Protein AF-0000000069097894 (afdb_homodimer)

Structure (mmCIF, N/CA/C/O backbone):
data_AF-0000000069097894-model_v1
#
loop_
_entity.id
_entity.type
_entity.pdbx_description
1 polymer 'NmrA-like family domain-containing protein 1'
#
loop_
_atom_site.group_PDB
_atom_site.id
_atom_site.type_symbol
_atom_site.label_atom_id
_atom_site.label_alt_id
_atom_site.label_comp_id
_atom_site.label_asym_id
_atom_site.label_entity_id
_atom_site.label_seq_id
_atom_site.pdbx_PDB_ins_code
_atom_site.Cartn_x
_atom_site.Cartn_y
_atom_site.Cartn_z
_atom_site.occupancy
_atom_site.B_iso_or_equiv
_atom_site.auth_seq_id
_atom_site.auth_comp_id
_atom_site.auth_asym_id
_atom_site.auth_atom_id
_atom_site.pdbx_PDB_model_num
ATOM 1 N N . VAL A 1 1 ? -11.422 11.133 0.169 1 89.25 1 VAL A N 1
ATOM 2 C CA . VAL A 1 1 ? -10.352 10.156 0.308 1 89.25 1 VAL A CA 1
ATOM 3 C C . VAL A 1 1 ? -10.875 8.766 -0.014 1 89.25 1 VAL A C 1
ATOM 5 O O . VAL A 1 1 ? -11.969 8.391 0.415 1 89.25 1 VAL A O 1
ATOM 8 N N . VAL A 1 2 ? -10.234 8.133 -0.933 1 93.69 2 VAL A N 1
ATOM 9 C CA . VAL A 1 2 ? -10.453 6.707 -1.137 1 93.69 2 VAL A CA 1
ATOM 10 C C . VAL A 1 2 ? -9.359 5.906 -0.437 1 93.69 2 VAL A C 1
ATOM 12 O O . VAL A 1 2 ? -8.172 6.117 -0.692 1 93.69 2 VAL A O 1
ATOM 15 N N . PHE A 1 3 ? -9.82 5.07 0.494 1 96.19 3 PHE A N 1
ATOM 16 C CA . PHE A 1 3 ? -8.867 4.383 1.354 1 96.19 3 PHE A CA 1
ATOM 17 C C . PHE A 1 3 ? -8.938 2.875 1.148 1 96.19 3 PHE A C 1
ATOM 19 O O . PHE A 1 3 ? -10.023 2.287 1.214 1 96.19 3 PHE A O 1
ATOM 26 N N . ASN A 1 4 ? -7.738 2.299 0.804 1 96 4 ASN A N 1
ATOM 27 C CA . ASN A 1 4 ? -7.633 0.844 0.741 1 96 4 ASN A CA 1
ATOM 28 C C . ASN A 1 4 ? -7.59 0.224 2.135 1 96 4 ASN A C 1
ATOM 30 O O . ASN A 1 4 ? -6.547 0.231 2.789 1 96 4 ASN A O 1
ATOM 34 N N . THR A 1 5 ? -8.68 -0.281 2.6 1 96.38 5 THR A N 1
ATOM 35 C CA . THR A 1 5 ? -8.789 -0.854 3.936 1 96.38 5 THR A CA 1
ATOM 36 C C . THR A 1 5 ? -8.711 -2.377 3.881 1 96.38 5 THR A C 1
ATOM 38 O O . THR A 1 5 ? -8.266 -2.943 2.879 1 96.38 5 THR A O 1
ATOM 41 N N . GLY A 1 6 ? -8.883 -3.012 4.965 1 93.94 6 GLY A N 1
ATOM 42 C CA . GLY A 1 6 ? -8.93 -4.457 5.117 1 93.94 6 GLY A CA 1
ATOM 43 C C . GLY A 1 6 ? -9.898 -4.914 6.191 1 93.94 6 GLY A C 1
ATOM 44 O O . GLY A 1 6 ? -10.469 -4.094 6.91 1 93.94 6 GLY A O 1
ATOM 45 N N . LEU A 1 7 ? -10.102 -6.219 6.246 1 94.56 7 LEU A N 1
ATOM 46 C CA . LEU A 1 7 ? -10.914 -6.789 7.316 1 94.56 7 LEU A CA 1
ATOM 47 C C . LEU A 1 7 ? -10.086 -6.98 8.586 1 94.56 7 LEU A C 1
ATOM 49 O O . LEU A 1 7 ? -8.922 -7.371 8.516 1 94.56 7 LEU A O 1
ATOM 53 N N . HIS A 1 8 ? -10.695 -6.688 9.703 1 95.38 8 HIS A N 1
ATOM 54 C CA . HIS A 1 8 ? -10.023 -6.863 10.984 1 95.38 8 HIS A CA 1
ATOM 55 C C . HIS A 1 8 ? -10.008 -8.328 11.406 1 95.38 8 HIS A C 1
ATOM 57 O O . HIS A 1 8 ? -10.875 -8.773 12.164 1 95.38 8 HIS A O 1
ATOM 63 N N . THR A 1 9 ? -9.008 -9.062 11.055 1 96.69 9 THR A N 1
ATOM 64 C CA . THR A 1 9 ? -8.969 -10.516 11.156 1 96.69 9 THR A CA 1
ATOM 65 C C . THR A 1 9 ? -8.938 -10.953 12.617 1 96.69 9 THR A C 1
ATOM 67 O O . THR A 1 9 ? -9.484 -12 12.969 1 96.69 9 THR A O 1
ATOM 70 N N . ILE A 1 10 ? -8.328 -10.172 13.508 1 95.44 10 ILE A N 1
ATOM 71 C CA . ILE A 1 10 ? -8.281 -10.5 14.93 1 95.44 10 ILE A CA 1
ATOM 72 C C . ILE A 1 10 ? -9.688 -10.422 15.523 1 95.44 10 ILE A C 1
ATOM 74 O O . ILE A 1 10 ? -10.117 -11.328 16.234 1 95.44 10 ILE A O 1
ATOM 78 N N . LYS A 1 11 ? -10.398 -9.328 15.227 1 95.69 11 LYS A N 1
ATOM 79 C CA . LYS A 1 11 ? -11.734 -9.148 15.781 1 95.69 11 LYS A CA 1
ATOM 80 C C . LYS A 1 11 ? -12.703 -10.188 15.211 1 95.69 11 LYS A C 1
ATOM 82 O O . LYS A 1 11 ? -13.625 -10.625 15.906 1 95.69 11 LYS A O 1
ATOM 87 N N . ILE A 1 12 ? -12.484 -10.609 13.961 1 96.31 12 ILE A N 1
ATOM 88 C CA . ILE A 1 12 ? -13.438 -11.477 13.281 1 96.31 12 ILE A CA 1
ATOM 89 C C . ILE A 1 12 ? -13.25 -12.922 13.742 1 96.31 12 ILE A C 1
ATOM 91 O O . ILE A 1 12 ? -14.211 -13.586 14.141 1 96.31 12 ILE A O 1
ATOM 95 N N . ILE A 1 13 ? -11.93 -13.414 13.75 1 97.12 13 ILE A N 1
ATOM 96 C CA . ILE A 1 13 ? -11.797 -14.82 14.102 1 97.12 13 ILE A CA 1
ATOM 97 C C . ILE A 1 13 ? -10.539 -15.031 14.938 1 97.12 13 ILE A C 1
ATOM 99 O O . ILE A 1 13 ? -10.094 -16.172 15.125 1 97.12 13 ILE A O 1
ATOM 103 N N . GLY A 1 14 ? -9.766 -14.016 15.32 1 96.38 14 GLY A N 1
ATOM 104 C CA . GLY A 1 14 ? -8.656 -14.141 16.25 1 96.38 14 GLY A CA 1
ATOM 105 C C . GLY A 1 14 ? -7.332 -14.406 15.555 1 96.38 14 GLY A C 1
ATOM 106 O O . GLY A 1 14 ? -6.34 -14.75 16.203 1 96.38 14 GLY A O 1
ATOM 107 N N . ILE A 1 15 ? -7.277 -14.289 14.234 1 95.75 15 ILE A N 1
ATOM 108 C CA . ILE A 1 15 ? -6.055 -14.539 13.484 1 95.75 15 ILE A CA 1
ATOM 109 C C . ILE A 1 15 ? -5.344 -13.211 13.203 1 95.75 15 ILE A C 1
ATOM 111 O O . ILE A 1 15 ? -5.973 -12.234 12.789 1 95.75 15 ILE A O 1
ATOM 115 N N . ALA A 1 16 ? -4.02 -13.258 13.383 1 92.75 16 ALA A N 1
ATOM 116 C CA . ALA A 1 16 ? -3.258 -12.008 13.312 1 92.75 16 ALA A CA 1
ATOM 117 C C . ALA A 1 16 ? -2.607 -11.844 11.945 1 92.75 16 ALA A C 1
ATOM 119 O O . ALA A 1 16 ? -1.388 -11.961 11.812 1 92.75 16 ALA A O 1
ATOM 120 N N . ALA A 1 17 ? -3.414 -11.562 10.938 1 93.69 17 ALA A N 1
ATOM 121 C CA . ALA A 1 17 ? -2.875 -11 9.703 1 93.69 17 ALA A CA 1
ATOM 122 C C . ALA A 1 17 ? -2.652 -9.5 9.844 1 93.69 17 ALA A C 1
ATOM 124 O O . ALA A 1 17 ? -3.521 -8.703 9.477 1 93.69 17 ALA A O 1
ATOM 125 N N . ARG A 1 18 ? -1.517 -9.078 10.25 1 89.38 18 ARG A N 1
ATOM 126 C CA . ARG A 1 18 ? -1.263 -7.758 10.82 1 89.38 18 ARG A CA 1
ATOM 127 C C . ARG A 1 18 ? -1.405 -6.672 9.758 1 89.38 18 ARG A C 1
ATOM 129 O O . ARG A 1 18 ? -1.841 -5.559 10.062 1 89.38 18 ARG A O 1
ATOM 136 N N . HIS A 1 19 ? -0.986 -6.996 8.516 1 90.88 19 HIS A N 1
ATOM 137 C CA . HIS A 1 19 ? -1.098 -5.977 7.48 1 90.88 19 HIS A CA 1
ATOM 138 C C . HIS A 1 19 ? -2.559 -5.668 7.164 1 90.88 19 HIS A C 1
ATOM 140 O O . HIS A 1 19 ? -2.898 -4.535 6.82 1 90.88 19 HIS A O 1
ATOM 146 N N . LEU A 1 20 ? -3.449 -6.602 7.258 1 93.69 20 LEU A N 1
ATOM 147 C CA . LEU A 1 20 ? -4.879 -6.359 7.082 1 93.69 20 LEU A CA 1
ATOM 148 C C . LEU A 1 20 ? -5.453 -5.613 8.281 1 93.69 20 LEU A C 1
ATOM 150 O O . LEU A 1 20 ? -6.23 -4.668 8.109 1 93.69 20 LEU A O 1
ATOM 154 N N . VAL A 1 21 ? -5.035 -6.008 9.477 1 92.75 21 VAL A N 1
ATOM 155 C CA . VAL A 1 21 ? -5.516 -5.395 10.711 1 92.75 21 VAL A CA 1
ATOM 156 C C . VAL A 1 21 ? -5.117 -3.92 10.742 1 92.75 21 VAL A C 1
ATOM 158 O O . VAL A 1 21 ? -5.918 -3.062 11.125 1 92.75 21 VAL A O 1
ATOM 161 N N . ALA A 1 22 ? -3.859 -3.693 10.344 1 90.88 22 ALA A N 1
ATOM 162 C CA . ALA A 1 22 ? -3.371 -2.316 10.336 1 90.88 22 ALA A CA 1
ATOM 163 C C . ALA A 1 22 ? -4.246 -1.429 9.453 1 90.88 22 ALA A C 1
ATOM 165 O O . ALA A 1 22 ? -4.613 -0.321 9.852 1 90.88 22 ALA A O 1
ATOM 166 N N . LYS A 1 23 ? -4.605 -1.886 8.273 1 93.81 23 LYS A N 1
ATOM 167 C CA . LYS A 1 23 ? -5.469 -1.125 7.379 1 93.81 23 LYS A CA 1
ATOM 168 C C . LYS A 1 23 ? -6.832 -0.871 8.016 1 93.81 23 LYS A C 1
ATOM 170 O O . LYS A 1 23 ? -7.363 0.24 7.941 1 93.81 23 LYS A O 1
ATOM 175 N N . ALA A 1 24 ? -7.355 -1.874 8.617 1 95.38 24 ALA A N 1
ATOM 176 C CA . ALA A 1 24 ? -8.656 -1.757 9.266 1 95.38 24 ALA A CA 1
ATOM 177 C C . ALA A 1 24 ? -8.617 -0.748 10.406 1 95.38 24 ALA A C 1
ATOM 179 O O . ALA A 1 24 ? -9.547 0.04 10.586 1 95.38 24 ALA A O 1
ATOM 180 N N . GLU A 1 25 ? -7.57 -0.766 11.117 1 93.62 25 GLU A N 1
ATOM 181 C CA . GLU A 1 25 ? -7.445 0.125 12.266 1 93.62 25 GLU A CA 1
ATOM 182 C C . GLU A 1 25 ? -7.25 1.573 11.828 1 93.62 25 GLU A C 1
ATOM 184 O O . GLU A 1 25 ? -7.746 2.496 12.469 1 93.62 25 GLU A O 1
ATOM 189 N N . VAL A 1 26 ? -6.449 1.746 10.82 1 93.06 26 VAL A N 1
ATOM 190 C CA . VAL A 1 26 ? -6.277 3.094 10.289 1 93.06 26 VAL A CA 1
ATOM 191 C C . VAL A 1 26 ? -7.617 3.629 9.789 1 93.06 26 VAL A C 1
ATOM 193 O O . VAL A 1 26 ? -7.953 4.793 10.023 1 93.06 26 VAL A O 1
ATOM 196 N N . GLU A 1 27 ? -8.398 2.781 9.117 1 95.25 27 GLU A N 1
ATOM 197 C CA . GLU A 1 27 ? -9.734 3.186 8.703 1 95.25 27 GLU A CA 1
ATOM 198 C C . GLU A 1 27 ? -10.57 3.637 9.898 1 95.25 27 GLU A C 1
ATOM 200 O O . GLU A 1 27 ? -11.234 4.676 9.836 1 95.25 27 GLU A O 1
ATOM 205 N N . ALA A 1 28 ? -10.555 2.842 10.938 1 93.69 28 ALA A N 1
ATOM 206 C CA . ALA A 1 28 ? -11.32 3.17 12.133 1 93.69 28 ALA A CA 1
ATOM 207 C C . ALA A 1 28 ? -10.891 4.512 12.719 1 93.69 28 ALA A C 1
ATOM 209 O O . ALA A 1 28 ? -11.727 5.312 13.141 1 93.69 28 ALA A O 1
ATOM 210 N N . TYR A 1 29 ? -9.641 4.703 12.719 1 92.19 29 TYR A N 1
ATOM 211 C CA . TYR A 1 29 ? -9.086 5.969 13.188 1 92.19 29 TYR A CA 1
ATOM 212 C C . TYR A 1 29 ? -9.617 7.133 12.367 1 92.19 29 TYR A C 1
ATOM 214 O O . TYR A 1 29 ? -10.086 8.133 12.922 1 92.19 29 TYR A O 1
ATOM 222 N N . MET A 1 30 ? -9.539 6.98 11.062 1 93.06 30 MET A N 1
ATOM 223 C CA . MET A 1 30 ? -9.969 8.047 10.164 1 93.06 30 MET A CA 1
ATOM 224 C C . MET A 1 30 ? -11.461 8.312 10.328 1 93.06 30 MET A C 1
ATOM 226 O O . MET A 1 30 ? -11.883 9.477 10.383 1 93.06 30 MET A O 1
ATOM 230 N N . LYS A 1 31 ? -12.234 7.273 10.438 1 92.94 31 LYS A N 1
ATOM 231 C CA . LYS A 1 31 ? -13.664 7.426 10.664 1 92.94 31 LYS A CA 1
ATOM 232 C C . LYS A 1 31 ? -13.945 8.133 11.984 1 92.94 31 LYS A C 1
ATOM 234 O O . LYS A 1 31 ? -14.797 9.016 12.055 1 92.94 31 LYS A O 1
ATOM 239 N N . GLY A 1 32 ? -13.234 7.746 12.992 1 90.62 32 GLY A N 1
ATOM 240 C CA . GLY A 1 32 ? -13.398 8.359 14.305 1 90.62 32 GLY A CA 1
ATOM 241 C C . GLY A 1 32 ? -13.086 9.844 14.312 1 90.62 32 GLY A C 1
ATOM 242 O O . GLY A 1 32 ? -13.664 10.602 15.094 1 90.62 32 GLY A O 1
ATOM 243 N N . LYS A 1 33 ? -12.242 10.227 13.422 1 87.88 33 LYS A N 1
ATOM 244 C CA . LYS A 1 33 ? -11.852 11.633 13.336 1 87.88 33 LYS A CA 1
ATOM 245 C C . LYS A 1 33 ? -12.758 12.391 12.367 1 87.88 33 LYS A C 1
ATOM 247 O O . LYS A 1 33 ? -12.508 13.562 12.078 1 87.88 33 LYS A O 1
ATOM 252 N N . GLY A 1 34 ? -13.688 11.695 11.766 1 88.88 34 GLY A N 1
ATOM 253 C CA . GLY A 1 34 ? -14.656 12.328 10.891 1 88.88 34 GLY A CA 1
ATOM 254 C C . GLY A 1 34 ? -14.125 12.578 9.492 1 88.88 34 GLY A C 1
ATOM 255 O O . GLY A 1 34 ? -14.648 13.422 8.758 1 88.88 34 GLY A O 1
ATOM 256 N N . VAL A 1 35 ? -13.133 11.906 9.109 1 90.19 35 VAL A N 1
ATOM 257 C CA . VAL A 1 35 ? -12.609 12.023 7.754 1 90.19 35 VAL A CA 1
ATOM 258 C C . VAL A 1 35 ? -13.648 11.516 6.754 1 90.19 35 VAL A C 1
ATOM 260 O O . VAL A 1 35 ? -14.148 10.398 6.887 1 90.19 35 VAL A O 1
ATOM 263 N N . PRO A 1 36 ? -14.016 12.383 5.855 1 90.62 36 PRO A N 1
ATOM 264 C CA . PRO A 1 36 ? -14.883 11.859 4.793 1 90.62 36 PRO A CA 1
ATOM 265 C C . PRO A 1 36 ? -14.172 10.836 3.906 1 90.62 36 PRO A C 1
ATOM 267 O O . PRO A 1 36 ? -13.242 11.188 3.172 1 90.62 36 PRO A O 1
ATOM 270 N N . LEU A 1 37 ? -14.633 9.633 4.031 1 93.62 37 LEU A N 1
ATOM 271 C CA . LEU A 1 37 ? -13.859 8.656 3.279 1 93.62 37 LEU A CA 1
ATOM 272 C C . LEU A 1 37 ? -14.773 7.621 2.625 1 93.62 37 LEU A C 1
ATOM 274 O O . LEU A 1 37 ? -15.867 7.359 3.121 1 93.62 37 LEU A O 1
ATOM 278 N N . THR A 1 38 ? -14.344 7.211 1.471 1 96.5 38 THR A N 1
ATOM 279 C CA . THR A 1 38 ? -14.797 5.977 0.836 1 96.5 38 THR A CA 1
ATOM 280 C C . THR A 1 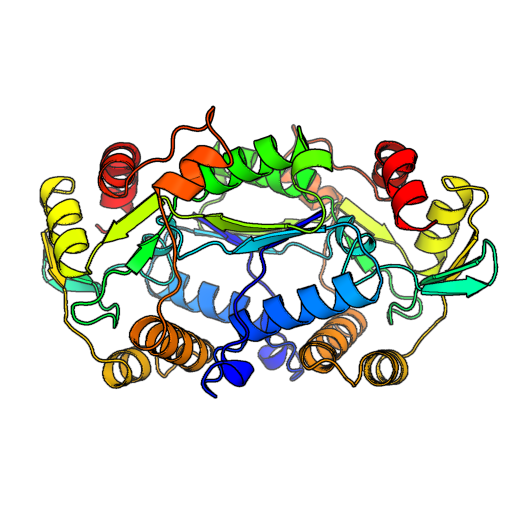38 ? -13.766 4.863 1.02 1 96.5 38 THR A C 1
ATOM 282 O O . THR A 1 38 ? -12.578 5.055 0.729 1 96.5 38 THR A O 1
ATOM 285 N N . SER A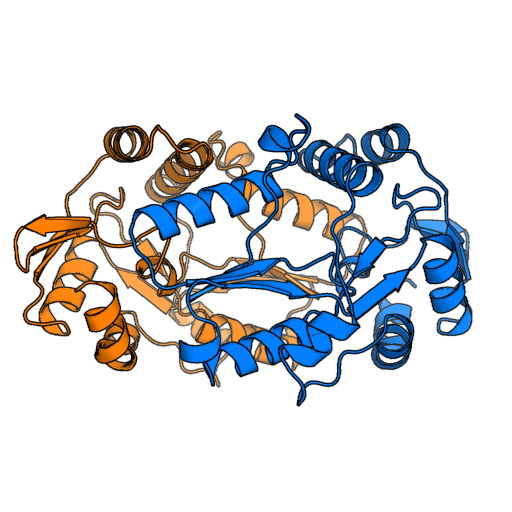 1 39 ? -14.195 3.723 1.577 1 97.06 39 SER A N 1
ATOM 286 C CA . SER A 1 39 ? -13.289 2.607 1.83 1 97.06 39 SER A CA 1
ATOM 287 C C . SER A 1 39 ? -13.391 1.552 0.734 1 97.06 39 SER A C 1
ATOM 289 O O . SER A 1 39 ? -14.492 1.254 0.253 1 97.06 39 SER A O 1
ATOM 291 N N . LEU A 1 40 ? -12.281 1.065 0.334 1 96.75 40 LEU A N 1
ATOM 292 C CA . LEU A 1 40 ? -12.203 0.009 -0.669 1 96.75 40 LEU A CA 1
ATOM 293 C C . LEU A 1 40 ? -11.484 -1.217 -0.115 1 96.75 40 LEU A C 1
ATOM 295 O O . LEU A 1 40 ? -10.391 -1.102 0.44 1 96.75 40 LEU A O 1
ATOM 299 N N . ILE A 1 41 ? -12.07 -2.357 -0.144 1 96.56 41 ILE A N 1
ATOM 300 C CA . ILE A 1 41 ? -11.406 -3.627 0.14 1 96.56 41 ILE A CA 1
ATOM 301 C C . ILE A 1 41 ? -10.945 -4.273 -1.165 1 96.56 41 ILE A C 1
ATOM 303 O O . ILE A 1 41 ? -11.773 -4.648 -2.002 1 96.56 41 ILE A O 1
ATOM 307 N N . VAL A 1 42 ? -9.688 -4.332 -1.359 1 97.12 42 VAL A N 1
ATOM 308 C CA . VAL A 1 42 ? -9.062 -4.82 -2.586 1 97.12 42 VAL A CA 1
ATOM 309 C C . VAL A 1 42 ? -8.5 -6.219 -2.359 1 97.12 42 VAL A C 1
ATOM 311 O O . VAL A 1 42 ? -7.738 -6.441 -1.412 1 97.12 42 VAL A O 1
ATOM 314 N N . PRO A 1 43 ? -8.914 -7.215 -3.148 1 97.25 43 PRO A N 1
ATOM 315 C CA . PRO A 1 43 ? -8.344 -8.555 -3 1 97.25 43 PRO A CA 1
ATOM 316 C C . PRO A 1 43 ? -6.941 -8.672 -3.582 1 97.25 43 PRO A C 1
ATOM 318 O O . PRO A 1 43 ? -6.297 -7.656 -3.854 1 97.25 43 PRO A O 1
ATOM 321 N N . THR A 1 44 ? -6.449 -9.883 -3.689 1 97.25 44 THR A N 1
ATOM 322 C CA . THR A 1 44 ? -5.102 -10.133 -4.191 1 97.25 44 THR A CA 1
ATOM 323 C C . THR A 1 44 ? -4.957 -9.633 -5.625 1 97.25 44 THR A C 1
ATOM 325 O O . THR A 1 44 ? -5.715 -10.039 -6.508 1 97.25 44 THR A O 1
ATOM 328 N N . PRO A 1 45 ? -4.047 -8.75 -5.906 1 97.75 45 PRO A N 1
ATOM 329 C CA . PRO A 1 45 ? -3.818 -8.32 -7.285 1 97.75 45 PRO A CA 1
ATOM 330 C C . PRO A 1 45 ? -3.273 -9.438 -8.172 1 97.75 45 PRO A C 1
ATOM 332 O O . PRO A 1 45 ? -2.451 -10.242 -7.719 1 97.75 45 PRO A O 1
ATOM 335 N N . TYR A 1 46 ? -3.658 -9.43 -9.461 1 98.38 46 TYR A N 1
ATOM 336 C CA . TYR A 1 46 ? -3.064 -10.367 -10.406 1 98.38 46 TYR A CA 1
ATOM 337 C C . TYR A 1 46 ? -1.549 -10.211 -10.453 1 98.38 46 TYR A C 1
ATOM 339 O O . TYR A 1 46 ? -0.819 -11.203 -10.531 1 98.38 46 TYR A O 1
ATOM 347 N N . GLU A 1 47 ? -1.107 -9.031 -10.344 1 95.88 47 GLU A N 1
ATOM 348 C CA . GLU A 1 47 ? 0.287 -8.625 -10.5 1 95.88 47 GLU A CA 1
ATOM 349 C C . GLU A 1 47 ? 1.16 -9.219 -9.398 1 95.88 47 GLU A C 1
ATOM 351 O O . GLU A 1 47 ? 2.387 -9.25 -9.523 1 95.88 47 GLU A O 1
ATOM 356 N N . ASP A 1 48 ? 0.48 -9.719 -8.305 1 96.12 48 ASP A N 1
ATOM 357 C CA . ASP A 1 48 ? 1.261 -10.352 -7.242 1 96.12 48 ASP A CA 1
ATOM 358 C C . ASP A 1 48 ? 1.981 -11.594 -7.766 1 96.12 48 ASP A C 1
ATOM 360 O O . ASP A 1 48 ? 2.984 -12.023 -7.191 1 96.12 48 ASP A O 1
ATOM 364 N N . LEU A 1 49 ? 1.548 -12.172 -8.891 1 97.06 49 LEU A N 1
ATOM 365 C CA . LEU A 1 49 ? 2.207 -13.312 -9.523 1 97.06 49 LEU A CA 1
ATOM 366 C C . LEU A 1 49 ? 3.604 -12.938 -10 1 97.06 49 LEU A C 1
ATOM 368 O O . LEU A 1 49 ? 4.469 -13.805 -10.148 1 97.06 49 LEU A O 1
ATOM 372 N N . LEU A 1 50 ? 3.812 -11.68 -10.242 1 94.69 50 LEU A N 1
ATOM 373 C CA . LEU A 1 50 ? 5.113 -11.203 -10.703 1 94.69 50 LEU A CA 1
ATOM 374 C C . LEU A 1 50 ? 6.027 -10.883 -9.523 1 94.69 50 LEU A C 1
ATOM 376 O O . LEU A 1 50 ? 7.176 -10.484 -9.719 1 94.69 50 LEU A O 1
ATOM 380 N N . GLY A 1 51 ? 5.578 -11.078 -8.305 1 92.06 51 GLY A N 1
ATOM 381 C CA . GLY A 1 51 ? 6.312 -10.742 -7.098 1 92.06 51 GLY A CA 1
ATOM 382 C C . GLY A 1 51 ? 6.156 -11.781 -6 1 92.06 51 GLY A C 1
ATOM 383 O O . GLY A 1 51 ? 6.664 -12.898 -6.113 1 92.06 51 GLY A O 1
ATOM 384 N N . ILE A 1 52 ? 5.371 -11.438 -4.984 1 90.56 52 ILE A N 1
ATOM 385 C CA . ILE A 1 52 ? 5.332 -12.195 -3.738 1 90.56 52 ILE A CA 1
ATOM 386 C C . ILE A 1 52 ? 4.699 -13.562 -3.982 1 90.56 52 ILE A C 1
ATOM 388 O O . ILE A 1 52 ? 4.965 -14.516 -3.25 1 90.56 52 ILE A O 1
ATOM 392 N N . LEU A 1 53 ? 3.908 -13.719 -5.051 1 95 53 LEU A N 1
ATOM 393 C CA . LEU A 1 53 ? 3.262 -14.984 -5.375 1 95 53 LEU A CA 1
ATOM 394 C C . LEU A 1 53 ? 3.889 -15.609 -6.613 1 95 53 LEU A C 1
ATOM 396 O O . LEU A 1 53 ? 3.26 -16.438 -7.281 1 95 53 LEU A O 1
ATOM 400 N N . ARG A 1 54 ? 5.055 -15.266 -6.938 1 95.06 54 ARG A N 1
ATOM 401 C CA . ARG A 1 54 ? 5.746 -15.758 -8.125 1 95.06 54 ARG A CA 1
ATOM 402 C C . ARG A 1 54 ? 5.832 -17.281 -8.109 1 95.06 54 ARG A C 1
ATOM 404 O O . ARG A 1 54 ? 6.199 -17.891 -7.102 1 95.06 54 ARG A O 1
ATOM 411 N N . PRO A 1 55 ? 5.473 -17.922 -9.273 1 96.69 55 PRO A N 1
ATOM 412 C CA . PRO A 1 55 ? 5.629 -19.375 -9.359 1 96.69 55 PRO A CA 1
ATOM 413 C C . PRO A 1 55 ? 7.07 -19.828 -9.141 1 96.69 55 PRO A C 1
ATOM 415 O O . PRO A 1 55 ? 8.008 -19.125 -9.523 1 96.69 55 PRO A O 1
ATOM 418 N N . LEU A 1 56 ? 7.207 -21.016 -8.562 1 94.31 56 LEU A N 1
ATOM 419 C CA . LEU A 1 56 ? 8.516 -21.594 -8.25 1 94.31 56 LEU A CA 1
ATOM 420 C C . LEU A 1 56 ? 8.984 -22.516 -9.367 1 94.31 56 LEU A C 1
ATOM 422 O O . LEU A 1 56 ? 8.18 -23.266 -9.945 1 94.31 56 LEU A O 1
ATOM 426 N N . PRO A 1 57 ? 10.258 -22.516 -9.641 1 94.19 57 PRO A N 1
ATOM 427 C CA . PRO A 1 57 ? 10.766 -23.469 -10.625 1 94.19 57 PRO A CA 1
ATOM 428 C C . PRO A 1 57 ? 10.602 -24.922 -10.172 1 94.19 57 PRO A C 1
ATOM 430 O O . PRO A 1 57 ? 10.773 -25.219 -8.984 1 94.19 57 PRO A O 1
ATOM 433 N N . ALA A 1 58 ? 10.133 -25.734 -11.055 1 94.88 58 ALA A N 1
ATOM 434 C CA . ALA A 1 58 ? 9.938 -27.156 -10.805 1 94.88 58 ALA A CA 1
ATOM 435 C C . ALA A 1 58 ? 10.508 -28 -11.945 1 94.88 58 ALA A C 1
ATOM 437 O O . ALA A 1 58 ? 9.844 -28.906 -12.445 1 94.88 58 ALA A O 1
ATOM 438 N N . GLY A 1 59 ? 11.727 -27.719 -12.344 1 90.62 59 GLY A N 1
ATOM 439 C CA . GLY A 1 59 ? 12.32 -28.375 -13.5 1 90.62 59 GLY A CA 1
ATOM 440 C C . GLY A 1 59 ? 12.172 -27.578 -14.781 1 90.62 59 GLY A C 1
ATOM 441 O O . GLY A 1 59 ? 11.57 -26.5 -14.789 1 90.62 59 GLY A O 1
ATOM 442 N N . GLN A 1 60 ? 12.664 -27.938 -15.875 1 88.38 60 GLN A N 1
ATOM 443 C CA . GLN A 1 60 ? 12.789 -27.219 -17.141 1 88.38 60 GLN A CA 1
ATOM 444 C C . GLN A 1 60 ? 11.609 -26.281 -17.359 1 88.38 60 GLN A C 1
ATOM 446 O O . GLN A 1 60 ? 11.562 -25.188 -16.781 1 88.38 60 GLN A O 1
ATOM 451 N N . ASN A 1 61 ? 10.453 -26.672 -17.891 1 95.75 61 ASN A N 1
ATOM 452 C CA . ASN A 1 61 ? 9.328 -25.812 -18.25 1 95.75 61 ASN A CA 1
ATOM 453 C C . ASN A 1 61 ? 8.195 -25.922 -17.234 1 95.75 61 ASN A C 1
ATOM 455 O O . ASN A 1 61 ? 7.105 -25.391 -17.453 1 95.75 61 ASN A O 1
ATOM 459 N N . ASN A 1 62 ? 8.57 -26.562 -16.109 1 97.81 62 ASN A N 1
ATOM 460 C CA . ASN A 1 62 ? 7.535 -26.734 -15.086 1 97.81 62 ASN A CA 1
ATOM 461 C C . ASN A 1 62 ? 7.648 -25.672 -13.984 1 97.81 62 ASN A C 1
ATOM 463 O O . ASN A 1 62 ? 8.758 -25.297 -13.602 1 97.81 62 ASN A O 1
ATOM 467 N N . ARG A 1 63 ? 6.531 -25.172 -13.508 1 98.06 63 ARG A N 1
ATOM 468 C CA . ARG A 1 63 ? 6.438 -24.188 -12.43 1 98.06 63 ARG A CA 1
ATOM 469 C C . ARG A 1 63 ? 5.398 -24.609 -11.398 1 98.06 63 ARG A C 1
ATOM 471 O O . ARG A 1 63 ? 4.34 -25.141 -11.75 1 98.06 63 ARG A O 1
ATOM 478 N N . TRP A 1 64 ? 5.684 -24.328 -10.125 1 97.69 64 TRP A N 1
ATOM 479 C CA . TRP A 1 64 ? 4.754 -24.594 -9.031 1 97.69 64 TRP A CA 1
ATOM 480 C C . TRP A 1 64 ? 4.102 -23.297 -8.555 1 97.69 64 TRP A C 1
ATOM 482 O O . TRP A 1 64 ? 4.785 -22.297 -8.328 1 97.69 64 TRP A O 1
ATOM 492 N N . LEU A 1 65 ? 2.822 -23.328 -8.508 1 98.25 65 LEU A N 1
ATOM 493 C CA . LEU A 1 65 ? 2.121 -22.344 -7.703 1 98.25 65 LEU A CA 1
ATOM 494 C C . LEU A 1 65 ? 1.978 -22.812 -6.258 1 98.25 65 LEU A C 1
ATOM 496 O O . LEU A 1 65 ? 1.196 -23.719 -5.973 1 98.25 65 LEU A O 1
ATOM 500 N N . ALA A 1 66 ? 2.746 -22.203 -5.379 1 97.19 66 ALA A N 1
ATOM 501 C CA . ALA A 1 66 ? 2.717 -22.578 -3.965 1 97.19 66 ALA A CA 1
ATOM 502 C C . ALA A 1 66 ? 1.875 -21.594 -3.156 1 97.19 66 ALA A C 1
ATOM 504 O O . ALA A 1 66 ? 2.395 -20.891 -2.285 1 97.19 66 ALA A O 1
ATOM 505 N N . ILE A 1 67 ? 0.641 -21.484 -3.373 1 97.94 67 ILE A N 1
ATOM 506 C CA . ILE A 1 67 ? -0.338 -20.641 -2.697 1 97.94 67 ILE A CA 1
ATOM 507 C C . ILE A 1 67 ? -1.296 -21.516 -1.888 1 97.94 67 ILE A C 1
ATOM 509 O O . ILE A 1 67 ? -1.966 -22.391 -2.439 1 97.94 67 ILE A O 1
ATOM 513 N N . PRO A 1 68 ? -1.391 -21.281 -0.609 1 98 68 PRO A N 1
ATOM 514 C CA . PRO A 1 68 ? -2.074 -22.234 0.266 1 98 68 PRO A CA 1
ATOM 515 C C . PRO A 1 68 ? -3.568 -21.953 0.397 1 98 68 PRO A C 1
ATOM 517 O O . PRO A 1 68 ? -4.051 -21.656 1.492 1 98 68 PRO A O 1
ATOM 520 N N . MET A 1 69 ? -4.27 -22.281 -0.698 1 97.5 69 MET A N 1
ATOM 521 C CA . MET A 1 69 ? -5.707 -22.031 -0.69 1 97.5 69 MET A CA 1
ATOM 522 C C . MET A 1 69 ? -6.492 -23.328 -0.741 1 97.5 69 MET A C 1
ATOM 524 O O . MET A 1 69 ? -7.727 -23.328 -0.692 1 97.5 69 MET A O 1
ATOM 528 N N . GLY A 1 70 ? -5.824 -24.453 -0.818 1 95.5 70 GLY A N 1
ATOM 529 C CA . GLY A 1 70 ? -6.535 -25.703 -0.984 1 95.5 70 GLY A CA 1
ATOM 530 C C . GLY A 1 70 ? -7.449 -25.719 -2.195 1 95.5 70 GLY A C 1
ATOM 531 O O . GLY A 1 70 ? -7.016 -25.422 -3.311 1 95.5 70 GLY A O 1
ATOM 532 N N . ILE A 1 71 ? -8.719 -25.984 -1.995 1 95.19 71 ILE A N 1
ATOM 533 C CA . ILE A 1 71 ? -9.688 -26.031 -3.088 1 95.19 71 ILE A CA 1
ATOM 534 C C . ILE A 1 71 ? -10.508 -24.75 -3.111 1 95.19 71 ILE A C 1
ATOM 536 O O . ILE A 1 71 ? -11.414 -24.594 -3.936 1 95.19 71 ILE A O 1
ATOM 540 N N . THR A 1 72 ? -10.266 -23.828 -2.17 1 95.69 72 THR A N 1
ATOM 541 C CA . THR A 1 72 ? -10.984 -22.562 -2.092 1 95.69 72 THR A CA 1
ATOM 542 C C . THR A 1 72 ? -10.477 -21.578 -3.146 1 95.69 72 THR A C 1
ATOM 544 O O . THR A 1 72 ? -9.266 -21.484 -3.379 1 95.69 72 THR A O 1
ATOM 547 N N . SER A 1 73 ? -11.367 -20.891 -3.771 1 96.19 73 SER A N 1
ATOM 548 C CA . SER A 1 73 ? -10.969 -19.891 -4.766 1 96.19 73 SER A CA 1
ATOM 549 C C . SER A 1 73 ? -10.32 -18.688 -4.105 1 96.19 73 SER A C 1
ATOM 551 O O . SER A 1 73 ? -10.68 -18.312 -2.984 1 96.19 73 SER A O 1
ATOM 553 N N . LEU A 1 74 ? -9.391 -18.141 -4.762 1 97.12 74 LEU A N 1
ATOM 554 C CA . LEU A 1 74 ? -8.75 -16.891 -4.379 1 97.12 74 LEU A CA 1
ATOM 555 C C . LEU A 1 74 ? -9.375 -15.711 -5.117 1 97.12 74 LEU A C 1
ATOM 557 O O . LEU A 1 74 ? -9.484 -15.727 -6.348 1 97.12 74 LEU A O 1
ATOM 561 N N . ASP A 1 75 ? -9.906 -14.711 -4.387 1 97.12 75 ASP A N 1
ATOM 562 C CA . ASP A 1 75 ? -10.398 -13.477 -4.996 1 97.12 75 ASP A CA 1
ATOM 563 C C . ASP A 1 75 ? -9.25 -12.602 -5.473 1 97.12 75 ASP A C 1
ATOM 565 O O . ASP A 1 75 ? -8.281 -12.383 -4.734 1 97.12 75 ASP A O 1
ATOM 569 N N . MET A 1 76 ? -9.352 -12.117 -6.727 1 98.06 76 MET A N 1
ATOM 570 C CA . MET A 1 76 ? -8.242 -11.359 -7.305 1 98.06 76 MET A CA 1
ATOM 571 C C . MET A 1 76 ? -8.758 -10.211 -8.156 1 98.06 76 MET A C 1
ATOM 573 O O . MET A 1 76 ? -9.945 -10.141 -8.461 1 98.06 76 MET A O 1
ATOM 577 N N . ILE A 1 77 ? -7.852 -9.297 -8.492 1 98.25 77 ILE A N 1
ATOM 578 C CA . ILE A 1 77 ? -8.203 -8.172 -9.359 1 98.25 77 ILE A CA 1
ATOM 579 C C . ILE A 1 77 ? -6.938 -7.57 -9.961 1 98.25 77 ILE A C 1
ATOM 581 O O . ILE A 1 77 ? -5.848 -7.711 -9.406 1 98.25 77 ILE A O 1
ATOM 585 N N . SER A 1 78 ? -7.105 -6.934 -11.156 1 97.69 78 SER A N 1
ATOM 586 C CA . SER A 1 78 ? -5.969 -6.23 -11.742 1 97.69 78 SER A CA 1
ATOM 587 C C . SER A 1 78 ? -5.75 -4.879 -11.062 1 97.69 78 SER A C 1
ATOM 589 O O . SER A 1 78 ? -6.711 -4.176 -10.75 1 97.69 78 SER A O 1
ATOM 591 N N . VAL A 1 79 ? -4.52 -4.488 -10.914 1 95.38 79 VAL A N 1
ATOM 592 C CA . VAL A 1 79 ? -4.172 -3.188 -10.352 1 95.38 79 VAL A CA 1
ATOM 593 C C . VAL A 1 79 ? -4.727 -2.076 -11.234 1 95.38 79 VAL A C 1
ATOM 595 O O . VAL A 1 79 ? -5.242 -1.073 -10.734 1 95.38 79 VAL A O 1
ATOM 598 N N . ASP A 1 80 ? -4.656 -2.277 -12.57 1 94.38 80 ASP A N 1
ATOM 599 C CA . ASP A 1 80 ? -5.18 -1.289 -13.508 1 94.38 80 ASP A CA 1
ATOM 600 C C . ASP A 1 80 ? -6.676 -1.063 -13.289 1 94.38 80 ASP A C 1
ATOM 602 O O . ASP A 1 80 ? -7.141 0.077 -13.289 1 94.38 80 ASP A O 1
ATOM 606 N N . ASP A 1 81 ? -7.344 -2.145 -13.102 1 96.81 81 ASP A N 1
ATOM 607 C CA . ASP A 1 81 ? -8.789 -2.027 -12.898 1 96.81 81 ASP A CA 1
ATOM 608 C C . ASP A 1 81 ? -9.094 -1.321 -11.578 1 96.81 81 ASP A C 1
ATOM 610 O O . ASP A 1 81 ? -10.047 -0.544 -11.492 1 96.81 81 ASP A O 1
ATOM 614 N N . VAL A 1 82 ? -8.305 -1.636 -10.508 1 96.81 82 VAL A N 1
ATOM 615 C CA . VAL A 1 82 ? -8.469 -0.916 -9.25 1 96.81 82 VAL A CA 1
ATOM 616 C C . VAL A 1 82 ? -8.312 0.584 -9.492 1 96.81 82 VAL A C 1
ATOM 618 O O . VAL A 1 82 ? -9.109 1.387 -9 1 96.81 82 VAL A O 1
ATOM 621 N N . GLY A 1 83 ? -7.242 0.978 -10.258 1 94.44 83 GLY A N 1
ATOM 622 C CA . GLY A 1 83 ? -7.051 2.381 -10.586 1 94.44 83 GLY A CA 1
ATOM 623 C C . GLY A 1 83 ? -8.25 3 -11.273 1 94.44 83 GLY A C 1
ATOM 624 O O . GLY A 1 83 ? -8.664 4.113 -10.93 1 94.44 83 GLY A O 1
ATOM 625 N N . ASP A 1 84 ? -8.828 2.324 -12.195 1 96.12 84 ASP A N 1
ATOM 626 C CA . ASP A 1 84 ? -9.984 2.816 -12.93 1 96.12 84 ASP A CA 1
ATOM 627 C C . ASP A 1 84 ? -11.203 2.949 -12.016 1 96.12 84 ASP A C 1
ATOM 629 O O . ASP A 1 84 ? -11.969 3.908 -12.125 1 96.12 84 ASP A O 1
ATOM 633 N N . ILE A 1 85 ? -11.414 2 -11.125 1 96.75 85 ILE A N 1
ATOM 634 C CA . ILE A 1 85 ? -12.516 2.037 -10.172 1 96.75 85 ILE A CA 1
ATOM 635 C C . ILE A 1 85 ? -12.367 3.252 -9.258 1 96.75 85 ILE A C 1
ATOM 637 O O . ILE A 1 85 ? -13.336 3.979 -9.016 1 96.75 85 ILE A O 1
ATOM 641 N N . VAL A 1 86 ? -11.156 3.436 -8.758 1 96 86 VAL A N 1
ATOM 642 C CA . VAL A 1 86 ? -10.891 4.57 -7.879 1 96 86 VAL A CA 1
ATOM 643 C C . VAL A 1 86 ? -11.195 5.875 -8.609 1 96 86 VAL A C 1
ATOM 645 O O . VAL A 1 86 ? -11.773 6.797 -8.031 1 96 86 VAL A O 1
ATOM 648 N N . ARG A 1 87 ? -10.852 5.922 -9.898 1 93.88 87 ARG A N 1
ATOM 649 C CA . ARG A 1 87 ? -11.141 7.109 -10.703 1 93.88 87 ARG A CA 1
ATOM 650 C C . ARG A 1 87 ? -12.641 7.367 -10.781 1 93.88 87 ARG A C 1
ATOM 652 O O . ARG A 1 87 ? -13.086 8.508 -10.648 1 93.88 87 ARG A O 1
ATOM 659 N N . VAL A 1 88 ? -13.391 6.348 -10.961 1 95.44 88 VAL A N 1
ATOM 660 C CA . VAL A 1 88 ? -14.844 6.461 -11.023 1 95.44 88 VAL A CA 1
ATOM 661 C C . VAL A 1 88 ? -15.375 6.973 -9.695 1 95.44 88 VAL A C 1
ATOM 663 O O . VAL A 1 88 ? -16.234 7.855 -9.656 1 95.44 88 VAL A O 1
ATOM 666 N N . ILE A 1 89 ? -14.883 6.445 -8.602 1 94.69 89 ILE A N 1
ATOM 667 C CA . ILE A 1 89 ? -15.32 6.844 -7.266 1 94.69 89 ILE A CA 1
ATOM 668 C C . ILE A 1 89 ? -14.992 8.312 -7.035 1 94.69 89 ILE A C 1
ATOM 670 O O . ILE A 1 89 ? -15.82 9.062 -6.5 1 94.69 89 ILE A O 1
ATOM 674 N N . PHE A 1 90 ? -13.828 8.75 -7.484 1 89.06 90 PHE A N 1
ATOM 675 C CA . PHE A 1 90 ? -13.398 10.141 -7.328 1 89.06 90 PHE A CA 1
ATOM 676 C C . PHE A 1 90 ? -14.312 11.078 -8.117 1 89.06 90 PHE A C 1
ATOM 678 O O . PHE A 1 90 ? -14.578 12.203 -7.684 1 89.06 90 PHE A O 1
ATOM 685 N N . ASN A 1 91 ? -14.766 10.562 -9.242 1 92.06 91 ASN A N 1
ATOM 686 C CA . ASN A 1 91 ? -15.617 11.383 -10.102 1 92.06 91 ASN A CA 1
ATOM 687 C C . ASN A 1 91 ? -17.047 11.461 -9.57 1 92.06 91 ASN A C 1
ATOM 689 O O . ASN A 1 91 ? -17.828 12.32 -9.977 1 92.06 91 ASN A O 1
ATOM 693 N N . ASN A 1 92 ? -17.406 10.609 -8.719 1 92.69 92 ASN A N 1
ATOM 694 C CA . ASN A 1 92 ? -18.688 10.609 -8.023 1 92.69 92 ASN A CA 1
ATOM 695 C C . ASN A 1 92 ? -18.516 10.43 -6.523 1 92.69 92 ASN A C 1
ATOM 697 O O . ASN A 1 92 ? -19.094 9.508 -5.934 1 92.69 92 ASN A O 1
ATOM 701 N N . ARG A 1 93 ? -17.891 11.32 -5.914 1 90.06 93 ARG A N 1
ATOM 702 C CA . ARG A 1 93 ? -17.516 11.227 -4.508 1 90.06 93 ARG A CA 1
ATOM 703 C C . ARG A 1 93 ? -18.734 11.156 -3.613 1 90.06 93 ARG A C 1
ATOM 705 O O . ARG A 1 93 ? -18.781 10.367 -2.67 1 90.06 93 ARG A O 1
ATOM 712 N N . THR A 1 94 ? -19.719 12.008 -3.859 1 92.06 94 THR A N 1
ATOM 713 C CA . THR A 1 94 ? -20.922 12.094 -3.021 1 92.06 94 THR A CA 1
ATOM 714 C C . THR A 1 94 ? -21.672 10.766 -3.012 1 92.06 94 THR A C 1
ATOM 716 O O . THR A 1 94 ? -22.156 10.336 -1.967 1 92.06 94 THR A O 1
ATOM 719 N N . GLY A 1 95 ? -21.734 10.086 -4.125 1 94.5 95 GLY A N 1
ATOM 720 C CA . GLY A 1 95 ? -22.438 8.82 -4.227 1 94.5 95 GLY A CA 1
ATOM 721 C C . GLY A 1 95 ? -21.766 7.695 -3.467 1 94.5 95 GLY A C 1
ATOM 722 O O . GLY A 1 95 ? -22.406 6.707 -3.105 1 94.5 95 GLY A O 1
ATOM 723 N N . HIS A 1 96 ? -20.469 7.945 -3.131 1 96.12 96 HIS A N 1
ATOM 724 C CA . HIS A 1 96 ? -19.719 6.859 -2.518 1 96.12 96 HIS A CA 1
ATOM 725 C C . HIS A 1 96 ? -19.266 7.23 -1.11 1 96.12 96 HIS A C 1
ATOM 727 O O . HIS A 1 96 ? -18.641 6.418 -0.42 1 96.12 96 HIS A O 1
ATOM 733 N N . LEU A 1 97 ? -19.625 8.367 -0.667 1 94.5 97 LEU A N 1
ATOM 734 C CA . LEU A 1 97 ? -19.141 8.883 0.609 1 94.5 97 LEU A CA 1
ATOM 735 C C . LEU A 1 97 ? -19.609 8 1.763 1 94.5 97 LEU A C 1
ATOM 737 O O . LEU A 1 97 ? -20.766 7.594 1.814 1 94.5 97 LEU A O 1
ATOM 741 N N . HIS A 1 98 ? -18.719 7.562 2.637 1 95.38 98 HIS A N 1
ATOM 742 C CA . HIS A 1 98 ? -18.922 6.789 3.857 1 95.38 98 HIS A CA 1
ATOM 743 C C . HIS A 1 98 ? -19.344 5.359 3.541 1 95.38 98 HIS A C 1
ATOM 745 O O . HIS A 1 98 ? -19.906 4.672 4.398 1 95.38 98 HIS A O 1
ATOM 751 N N . LYS A 1 99 ? -19.094 4.941 2.322 1 95.81 99 LYS A N 1
ATOM 752 C CA . LYS A 1 99 ? -19.391 3.564 1.936 1 95.81 99 LYS A CA 1
ATOM 753 C C . LYS A 1 99 ? -18.125 2.723 1.885 1 95.81 99 LYS A C 1
ATOM 755 O O . LYS A 1 99 ? -17.031 3.258 1.716 1 95.81 99 LYS A O 1
ATOM 760 N N . THR A 1 100 ? -18.281 1.486 2.109 1 95 100 THR A N 1
ATOM 761 C CA . THR A 1 100 ? -17.234 0.493 1.906 1 95 100 THR A CA 1
ATOM 762 C C . THR A 1 100 ? -17.578 -0.425 0.737 1 95 100 THR A C 1
ATOM 764 O O . THR A 1 100 ? -18.656 -1.014 0.702 1 95 100 THR A O 1
ATOM 767 N N . HIS A 1 101 ? -16.703 -0.436 -0.218 1 95.25 101 HIS A N 1
ATOM 768 C CA . HIS A 1 101 ? -16.875 -1.313 -1.37 1 95.25 101 HIS A CA 1
ATOM 769 C C . HIS A 1 101 ? -15.82 -2.416 -1.388 1 95.25 101 HIS A C 1
ATOM 771 O O . HIS A 1 101 ? -14.633 -2.152 -1.174 1 95.25 101 HIS A O 1
ATOM 777 N N . SER A 1 102 ? -16.25 -3.643 -1.571 1 95.25 102 SER A N 1
ATOM 778 C CA . SER A 1 102 ? -15.344 -4.75 -1.893 1 95.25 102 SER A CA 1
ATOM 779 C C . SER A 1 102 ? -15.297 -5.004 -3.395 1 95.25 102 SER A C 1
ATOM 781 O O . SER A 1 102 ? -16.328 -5.246 -4.023 1 95.25 102 SER A O 1
ATOM 783 N N . VAL A 1 103 ? -14.141 -4.953 -3.941 1 96.69 103 VAL A N 1
ATOM 784 C CA . VAL A 1 103 ? -14.047 -5.094 -5.391 1 96.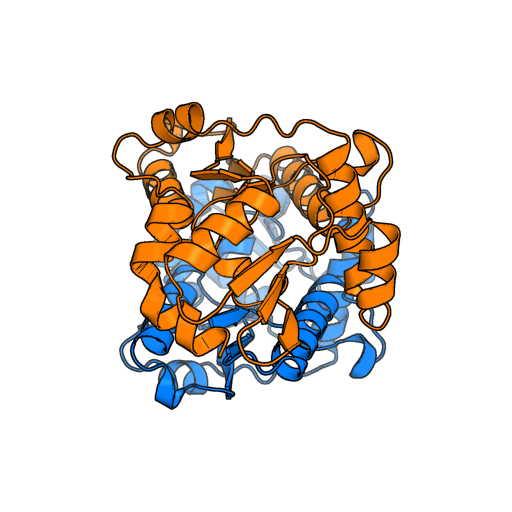69 103 VAL A CA 1
ATOM 785 C C . VAL A 1 103 ? -13.352 -6.41 -5.738 1 96.69 103 VAL A C 1
ATOM 787 O O . VAL A 1 103 ? -12.523 -6.902 -4.969 1 96.69 103 VAL A O 1
ATOM 790 N N . CYS A 1 104 ? -13.703 -6.945 -6.852 1 97.06 104 CYS A N 1
ATOM 791 C CA . CYS A 1 104 ? -13.188 -8.227 -7.305 1 97.06 104 CYS A CA 1
ATOM 792 C C . CYS A 1 104 ? -13.25 -8.336 -8.82 1 97.06 104 CYS A C 1
ATOM 794 O O . CYS A 1 104 ? -14.234 -7.922 -9.438 1 97.06 104 CYS A O 1
ATOM 796 N N . GLY A 1 105 ? -12.172 -8.852 -9.414 1 97.44 105 GLY A N 1
ATOM 797 C CA . GLY A 1 105 ? -12.148 -9.062 -10.852 1 97.44 105 GLY A CA 1
ATOM 798 C C . GLY A 1 105 ? -12.445 -10.5 -11.242 1 97.44 105 GLY A C 1
ATOM 799 O O . GLY A 1 105 ? -13.031 -10.75 -12.297 1 97.44 105 GLY A O 1
ATOM 800 N N . ASP A 1 106 ? -11.922 -11.406 -10.406 1 96.62 106 ASP A N 1
ATOM 801 C CA . ASP A 1 106 ? -12.125 -12.82 -10.688 1 96.62 106 ASP A CA 1
ATOM 802 C C . ASP A 1 106 ? -11.859 -13.664 -9.438 1 96.62 106 ASP A C 1
ATOM 804 O O . ASP A 1 106 ? -11.289 -13.18 -8.461 1 96.62 106 ASP A O 1
ATOM 808 N N . LYS A 1 107 ? -12.359 -14.852 -9.484 1 94.75 107 LYS A N 1
ATOM 809 C CA . LYS A 1 107 ? -12.133 -15.875 -8.469 1 94.75 107 LYS A CA 1
ATOM 810 C C . LYS A 1 107 ? -11.68 -17.188 -9.102 1 94.75 107 LYS A C 1
ATOM 812 O O . LYS A 1 107 ? -12.367 -17.734 -9.977 1 94.75 107 LYS A O 1
ATOM 817 N N . GLN A 1 108 ? -10.531 -17.578 -8.68 1 95.94 108 GLN A N 1
ATOM 818 C CA . GLN A 1 108 ? -9.984 -18.812 -9.234 1 95.94 108 GLN A CA 1
ATOM 819 C C . GLN A 1 108 ? -9.367 -19.688 -8.141 1 95.94 108 GLN A C 1
ATOM 821 O O . GLN A 1 108 ? -8.742 -19.172 -7.211 1 95.94 108 GLN A O 1
ATOM 826 N N . THR A 1 109 ? -9.609 -21 -8.305 1 97.69 109 THR A N 1
ATOM 827 C CA . THR A 1 109 ? -8.766 -21.891 -7.52 1 97.69 109 THR A CA 1
ATOM 828 C C . THR A 1 109 ? -7.328 -21.875 -8.039 1 97.69 109 THR A C 1
ATOM 830 O O . THR A 1 109 ? -7.078 -21.453 -9.164 1 97.69 109 THR A O 1
ATOM 833 N N . ILE A 1 110 ? -6.477 -22.375 -7.18 1 98.62 110 ILE A N 1
ATOM 834 C CA . ILE A 1 110 ? -5.086 -22.391 -7.613 1 98.62 110 ILE A CA 1
ATOM 835 C C . ILE A 1 110 ? -4.922 -23.344 -8.781 1 98.62 110 ILE A C 1
ATOM 837 O O . ILE A 1 110 ? -4.133 -23.094 -9.695 1 98.62 110 ILE A O 1
ATOM 841 N N . LYS A 1 111 ? -5.645 -24.422 -8.805 1 98.44 111 LYS A N 1
ATOM 842 C CA . LYS A 1 111 ? -5.641 -25.375 -9.914 1 98.44 111 LYS A CA 1
ATOM 843 C C . LYS A 1 111 ? -6.094 -24.703 -11.211 1 98.44 111 LYS A C 1
ATOM 845 O O . LYS A 1 111 ? -5.473 -24.875 -12.258 1 98.44 111 LYS A O 1
ATOM 850 N N . GLU A 1 112 ? -7.164 -23.953 -11.133 1 98.5 112 GLU A N 1
ATOM 851 C CA . GLU A 1 112 ? -7.668 -23.234 -12.305 1 98.5 112 GLU A CA 1
ATOM 852 C C . GLU A 1 112 ? -6.664 -22.188 -12.797 1 98.5 112 GLU A C 1
ATOM 854 O O . GLU A 1 112 ? -6.469 -22.031 -14 1 98.5 112 GLU A O 1
ATOM 859 N N . MET A 1 113 ? -6.051 -21.469 -11.859 1 98.75 113 MET A N 1
ATOM 860 C CA . MET A 1 113 ? -5.012 -20.516 -12.219 1 98.75 113 MET A CA 1
ATOM 861 C C . MET A 1 113 ? -3.887 -21.188 -12.992 1 98.75 113 MET A C 1
ATOM 863 O O . MET A 1 113 ? -3.439 -20.672 -14.023 1 98.75 113 MET A O 1
ATOM 867 N N . ALA A 1 114 ? -3.5 -22.344 -12.461 1 98.75 114 ALA A N 1
ATOM 868 C CA . ALA A 1 114 ? -2.422 -23.094 -13.102 1 98.75 114 ALA A CA 1
ATOM 869 C C . ALA A 1 114 ? -2.801 -23.5 -14.523 1 98.75 114 ALA A C 1
ATOM 871 O O . ALA A 1 114 ? -1.984 -23.391 -15.438 1 98.75 114 ALA A O 1
ATOM 872 N N . GLN A 1 115 ? -3.982 -23.938 -14.695 1 98.69 115 GLN A N 1
ATOM 873 C CA . GLN A 1 115 ? -4.461 -24.344 -16.016 1 98.69 115 GLN A CA 1
ATOM 874 C C . GLN A 1 115 ? -4.469 -23.172 -16.984 1 98.69 115 GLN A C 1
ATOM 876 O O . GLN A 1 115 ? -4.039 -23.297 -18.125 1 98.69 115 GLN A O 1
ATOM 881 N N . ILE A 1 116 ? -4.945 -22.031 -16.531 1 98.81 116 ILE A N 1
ATOM 882 C CA . ILE A 1 116 ? -5.012 -20.828 -17.359 1 98.81 116 ILE A CA 1
ATOM 883 C C . ILE A 1 116 ? -3.602 -20.406 -17.766 1 98.81 116 ILE A C 1
ATOM 885 O O . ILE A 1 116 ? -3.34 -20.125 -18.938 1 98.81 116 ILE A O 1
ATOM 889 N N . LEU A 1 117 ? -2.742 -20.375 -16.766 1 98.75 117 LEU A N 1
ATOM 890 C CA . LEU A 1 117 ? -1.361 -20 -17.047 1 98.75 117 LEU A CA 1
ATOM 891 C C . LEU A 1 117 ? -0.723 -20.969 -18.047 1 98.75 117 LEU A C 1
ATOM 893 O O . LEU A 1 117 ? -0.074 -20.531 -19 1 98.75 117 LEU A O 1
ATOM 897 N N . SER A 1 118 ? -0.949 -22.234 -17.875 1 98.62 118 SER A N 1
ATOM 898 C CA . SER A 1 118 ? -0.355 -23.25 -18.734 1 98.62 118 SER A CA 1
ATOM 899 C C . SER A 1 118 ? -0.866 -23.125 -20.156 1 98.62 118 SER A C 1
ATOM 901 O O . SER A 1 118 ? -0.108 -23.312 -21.109 1 98.62 118 SER A O 1
ATOM 903 N N . ARG A 1 119 ? -2.074 -22.828 -20.297 1 98.19 119 ARG A N 1
ATOM 904 C CA . ARG A 1 119 ? -2.695 -22.719 -21.609 1 98.19 119 ARG A CA 1
ATOM 905 C C . ARG A 1 119 ? -2.121 -21.531 -22.391 1 98.19 119 ARG A C 1
ATOM 907 O O . ARG A 1 119 ? -1.906 -21.625 -23.594 1 98.19 119 ARG A O 1
ATOM 914 N N . HIS A 1 120 ? -1.836 -20.406 -21.703 1 98.44 120 HIS A N 1
ATOM 915 C CA . HIS A 1 120 ? -1.531 -19.172 -22.422 1 98.44 120 HIS A CA 1
ATOM 916 C C . HIS A 1 120 ? -0.034 -18.891 -22.406 1 98.44 120 HIS A C 1
ATOM 918 O O . HIS A 1 120 ? 0.442 -18.016 -23.141 1 98.44 120 HIS A O 1
ATOM 924 N N . LEU A 1 121 ? 0.7 -19.641 -21.578 1 98.12 121 LEU A N 1
ATOM 925 C CA . LEU A 1 121 ? 2.121 -19.328 -21.453 1 98.12 121 LEU A CA 1
ATOM 926 C C . LEU A 1 121 ? 2.975 -20.5 -21.922 1 98.12 121 LEU A C 1
ATOM 928 O O . LEU A 1 121 ? 4.105 -20.672 -21.469 1 98.12 121 LEU A O 1
ATOM 932 N N . SER A 1 122 ? 2.43 -21.281 -22.734 1 95.88 122 SER A N 1
ATOM 933 C CA . SER A 1 122 ? 3.238 -22.344 -23.344 1 95.88 122 SER A CA 1
ATOM 934 C C . SER A 1 122 ? 4.566 -21.79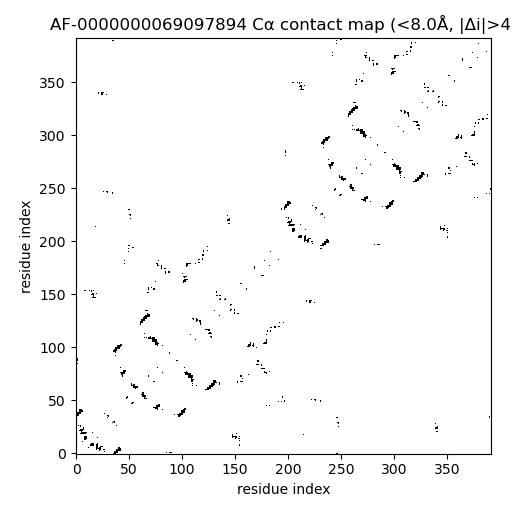7 -23.859 1 95.88 122 SER A C 1
ATOM 936 O O . SER A 1 122 ? 4.609 -20.719 -24.453 1 95.88 122 SER A O 1
ATOM 938 N N . PRO A 1 123 ? 5.73 -22.5 -23.609 1 96.94 123 PRO A N 1
ATOM 939 C CA . PRO A 1 123 ? 5.852 -23.906 -23.234 1 96.94 123 PRO A CA 1
ATOM 940 C C . PRO A 1 123 ? 5.93 -24.109 -21.719 1 96.94 123 PRO A C 1
ATOM 942 O O . PRO A 1 123 ? 6.211 -25.219 -21.25 1 96.94 123 PRO A O 1
ATOM 945 N N . LEU A 1 124 ? 5.727 -23.094 -21 1 97.56 124 LEU A N 1
ATOM 946 C CA . LEU A 1 124 ? 5.727 -23.25 -19.547 1 97.56 124 LEU A CA 1
ATOM 947 C C . LEU A 1 124 ? 4.484 -24 -19.078 1 97.56 124 LEU A C 1
ATOM 949 O O . LEU A 1 124 ? 3.391 -23.781 -19.609 1 97.56 124 LEU A O 1
ATOM 953 N N . TYR A 1 125 ? 4.676 -24.875 -18.125 1 98.12 125 TYR A N 1
ATOM 954 C CA . TYR A 1 125 ? 3.59 -25.641 -17.531 1 98.12 125 TYR A CA 1
ATOM 955 C C . TYR A 1 125 ? 3.482 -25.375 -16.031 1 98.12 125 TYR A C 1
ATOM 957 O O . TYR A 1 125 ? 4.473 -25.469 -15.305 1 98.12 125 TYR A O 1
ATOM 965 N N . PHE A 1 126 ? 2.283 -25.016 -15.609 1 98.56 126 PHE A N 1
ATOM 966 C CA . PHE A 1 126 ? 2.047 -24.625 -14.227 1 98.56 126 PHE A CA 1
ATOM 967 C C . PHE A 1 126 ? 1.175 -25.656 -13.516 1 98.56 126 PHE A C 1
ATOM 969 O O . PHE A 1 126 ? 0.252 -26.203 -14.117 1 98.56 126 PHE A O 1
ATOM 976 N N . GLN A 1 127 ? 1.438 -25.891 -12.266 1 98.31 127 GLN A N 1
ATOM 977 C CA . GLN A 1 127 ? 0.65 -26.812 -11.445 1 98.31 127 GLN A CA 1
ATOM 978 C C . GLN A 1 127 ? 0.463 -26.266 -10.031 1 98.31 127 GLN A C 1
ATOM 980 O O . GLN A 1 127 ? 1.322 -25.547 -9.523 1 98.31 127 GLN A O 1
ATOM 985 N N . ASP A 1 128 ? -0.675 -26.547 -9.469 1 98.5 128 ASP A N 1
ATOM 986 C CA . ASP A 1 128 ? -0.921 -26.281 -8.055 1 98.5 128 ASP A CA 1
ATOM 987 C C . ASP A 1 128 ? -0.084 -27.203 -7.168 1 98.5 128 ASP A C 1
ATOM 989 O O . ASP A 1 128 ? -0.261 -28.422 -7.191 1 98.5 128 ASP A O 1
ATOM 993 N N . LYS A 1 129 ? 0.832 -26.656 -6.414 1 97.69 129 LYS A N 1
ATOM 994 C CA . LYS A 1 129 ? 1.676 -27.469 -5.539 1 97.69 129 LYS A CA 1
ATOM 995 C C . LYS A 1 129 ? 0.881 -28 -4.352 1 97.69 129 LYS A C 1
ATOM 997 O O . LYS A 1 129 ? 1.32 -28.938 -3.678 1 97.69 129 LYS A O 1
ATOM 1002 N N . GLN A 1 130 ? -0.251 -27.453 -4.09 1 97.06 130 GLN A N 1
ATOM 1003 C CA . GLN A 1 130 ? -1.161 -27.859 -3.025 1 97.06 130 GLN A CA 1
ATOM 1004 C C . GLN A 1 130 ? -0.474 -27.797 -1.663 1 97.06 130 GLN A C 1
ATOM 1006 O O . GLN A 1 130 ? -0.508 -28.766 -0.902 1 97.06 130 GLN A O 1
ATOM 1011 N N . VAL A 1 131 ? 0.073 -26.688 -1.39 1 97.5 131 VAL A N 1
ATOM 1012 C CA . VAL A 1 131 ? 0.745 -26.5 -0.107 1 97.5 131 VAL A CA 1
ATOM 1013 C C . VAL A 1 131 ? -0.279 -26.156 0.969 1 97.5 131 VAL A C 1
ATOM 1015 O O . VAL A 1 131 ? -1.278 -25.484 0.688 1 97.5 131 VAL A O 1
ATOM 1018 N N . THR A 1 132 ? -0.008 -26.609 2.191 1 97.25 132 THR A N 1
ATOM 1019 C CA . THR A 1 132 ? -0.776 -26.188 3.354 1 97.25 132 THR A CA 1
ATOM 1020 C C . THR A 1 132 ? -0.259 -24.844 3.877 1 97.25 132 THR A C 1
ATOM 1022 O O . THR A 1 132 ? 0.778 -24.359 3.426 1 97.25 132 THR A O 1
ATOM 1025 N N . ILE A 1 133 ? -1.023 -24.281 4.789 1 96.94 133 ILE A N 1
ATOM 1026 C CA . ILE A 1 133 ? -0.576 -23.062 5.449 1 96.94 133 ILE A CA 1
ATOM 1027 C C . ILE A 1 133 ? 0.768 -23.297 6.133 1 96.94 133 ILE A C 1
ATOM 1029 O O . ILE A 1 133 ? 1.672 -22.469 6.055 1 96.94 133 ILE A O 1
ATOM 1033 N N . HIS A 1 134 ? 0.864 -24.438 6.785 1 95.06 134 HIS A N 1
ATOM 1034 C CA . HIS A 1 134 ? 2.102 -24.797 7.461 1 95.06 134 HIS A CA 1
ATOM 1035 C C . HIS A 1 134 ? 3.254 -24.938 6.469 1 95.06 134 HIS A C 1
ATOM 1037 O O . HIS A 1 134 ? 4.348 -24.422 6.711 1 95.06 134 HIS A O 1
ATOM 1043 N N . ASP A 1 135 ? 3.053 -25.609 5.348 1 95.5 135 ASP A N 1
ATOM 1044 C CA . ASP A 1 135 ? 4.066 -25.75 4.305 1 95.5 135 ASP A CA 1
ATOM 1045 C C . ASP A 1 135 ? 4.512 -24.375 3.785 1 95.5 135 ASP A C 1
ATOM 1047 O O . ASP A 1 135 ? 5.703 -24.141 3.576 1 95.5 135 ASP A O 1
ATOM 1051 N N . TYR A 1 136 ? 3.541 -23.5 3.516 1 95.38 136 TYR A N 1
ATOM 1052 C CA . TYR A 1 136 ? 3.82 -22.156 3.023 1 95.38 136 TYR A CA 1
ATOM 1053 C C . TYR A 1 136 ? 4.746 -21.406 3.975 1 95.38 136 TYR A C 1
ATOM 1055 O O . TYR A 1 136 ? 5.707 -20.781 3.539 1 95.38 136 TYR A O 1
ATOM 1063 N N . GLN A 1 137 ? 4.383 -21.484 5.27 1 92.38 137 GLN A N 1
ATOM 1064 C CA . GLN A 1 137 ? 5.203 -20.828 6.277 1 92.38 137 GLN A CA 1
ATOM 1065 C C . GLN A 1 137 ? 6.617 -21.391 6.297 1 92.38 137 GLN A C 1
ATOM 1067 O O . GLN A 1 137 ? 7.594 -20.656 6.402 1 92.38 137 GLN A O 1
ATOM 1072 N N . GLN A 1 138 ? 6.754 -22.656 6.168 1 92.19 138 GLN A N 1
ATOM 1073 C CA . GLN A 1 138 ? 8.062 -23.312 6.191 1 92.19 138 GLN A CA 1
ATOM 1074 C C . GLN A 1 138 ? 8.891 -22.938 4.969 1 92.19 138 GLN A C 1
ATOM 1076 O O . GLN A 1 138 ? 10.086 -22.672 5.082 1 92.19 138 GLN A O 1
ATOM 1081 N N . LEU A 1 139 ? 8.219 -22.906 3.832 1 90 139 LEU A N 1
ATOM 1082 C CA . LEU A 1 139 ? 8.891 -22.562 2.58 1 90 139 LEU A CA 1
ATOM 1083 C C . LEU A 1 139 ? 9.477 -21.156 2.639 1 90 139 LEU A C 1
ATOM 1085 O O . LEU A 1 139 ? 10.484 -20.875 1.988 1 90 139 LEU A O 1
ATOM 1089 N N . ASN A 1 140 ? 8.883 -20.312 3.465 1 89.06 140 ASN A N 1
ATOM 1090 C CA . ASN A 1 140 ? 9.266 -18.891 3.506 1 89.06 140 ASN A CA 1
ATOM 1091 C C . ASN A 1 140 ? 9.75 -18.484 4.895 1 89.06 140 ASN A C 1
ATOM 1093 O O . ASN A 1 140 ? 9.805 -17.297 5.211 1 89.06 140 ASN A O 1
ATOM 1097 N N . CYS A 1 141 ? 10.133 -19.344 5.707 1 87.94 141 CYS A N 1
ATOM 1098 C CA . CYS A 1 141 ? 10.391 -19.156 7.129 1 87.94 141 CYS A CA 1
ATOM 1099 C C . CYS A 1 141 ? 11.523 -18.156 7.348 1 87.94 141 CYS A C 1
ATOM 1101 O O . CYS A 1 141 ? 11.609 -17.531 8.406 1 87.94 141 CYS A O 1
ATOM 1103 N N . GLN A 1 142 ? 12.32 -17.969 6.371 1 85.38 142 GLN A N 1
ATOM 1104 C CA . GLN A 1 142 ? 13.461 -17.062 6.535 1 85.38 142 GLN A CA 1
ATOM 1105 C C . GLN A 1 142 ? 13.031 -15.609 6.422 1 85.38 142 GLN A C 1
ATOM 1107 O O . GLN A 1 142 ? 13.797 -14.703 6.75 1 85.38 142 GLN A O 1
ATOM 1112 N N . PHE A 1 143 ? 11.82 -15.422 6.016 1 85.31 143 PHE A N 1
ATOM 1113 C CA . PHE A 1 143 ? 11.344 -14.055 5.816 1 85.31 143 PHE A CA 1
ATOM 1114 C C . PHE A 1 143 ? 10.336 -13.672 6.887 1 85.31 143 PHE A C 1
ATOM 1116 O O . PHE A 1 143 ? 9.336 -14.367 7.082 1 85.31 143 PHE A O 1
ATOM 1123 N N . PRO A 1 144 ? 10.492 -12.555 7.492 1 78.94 144 PRO A N 1
ATOM 1124 C CA . PRO A 1 144 ? 9.617 -12.141 8.594 1 78.94 144 PRO A CA 1
ATOM 1125 C C . PRO A 1 144 ? 8.164 -11.961 8.148 1 78.94 144 PRO A C 1
ATOM 1127 O O . PRO A 1 144 ? 7.246 -12.195 8.938 1 78.94 144 PRO A O 1
ATOM 1130 N N . TRP A 1 145 ? 7.977 -11.57 6.93 1 85.94 145 TRP A N 1
ATOM 1131 C CA . TRP A 1 145 ? 6.621 -11.312 6.457 1 85.94 145 TRP A CA 1
ATOM 1132 C C . TRP A 1 145 ? 5.848 -12.609 6.277 1 85.94 145 TRP A C 1
ATOM 1134 O O . TRP A 1 145 ? 4.625 -12.602 6.129 1 85.94 145 TRP A O 1
ATOM 1144 N N . SER A 1 146 ? 6.488 -13.766 6.293 1 88.69 146 SER A N 1
ATOM 1145 C CA . SER A 1 146 ? 5.887 -15.055 5.941 1 88.69 146 SER A CA 1
ATOM 1146 C C . SER A 1 146 ? 4.766 -15.422 6.91 1 88.69 146 SER A C 1
ATOM 1148 O O . SER A 1 146 ? 3.732 -15.945 6.5 1 88.69 146 SER A O 1
ATOM 1150 N N . GLN A 1 147 ? 4.953 -15.117 8.188 1 90.06 147 GLN A N 1
ATOM 1151 C CA . GLN A 1 147 ? 3.926 -15.445 9.172 1 90.06 147 GLN A CA 1
ATOM 1152 C C . GLN A 1 147 ? 2.656 -14.633 8.93 1 90.06 147 GLN A C 1
ATOM 1154 O O . GLN A 1 147 ? 1.547 -15.156 9.023 1 90.06 147 GLN A O 1
ATOM 1159 N N . ASP A 1 148 ? 2.822 -13.391 8.664 1 91.69 148 ASP A N 1
ATOM 1160 C CA . ASP A 1 148 ? 1.679 -12.516 8.414 1 91.69 148 ASP A CA 1
ATOM 1161 C C . ASP A 1 148 ? 0.89 -12.984 7.191 1 91.69 148 ASP A C 1
ATOM 1163 O O . ASP A 1 148 ? -0.343 -13 7.211 1 91.69 148 ASP A O 1
ATOM 1167 N N . TYR A 1 149 ? 1.555 -13.383 6.125 1 94.5 149 TYR A N 1
ATOM 1168 C CA . TYR A 1 149 ? 0.892 -13.852 4.914 1 94.5 149 TYR A CA 1
ATOM 1169 C C . TYR A 1 149 ? 0.251 -15.219 5.133 1 94.5 149 TYR A C 1
ATOM 1171 O O . TYR A 1 149 ? -0.826 -15.5 4.602 1 94.5 149 TYR A O 1
ATOM 1179 N N . ALA A 1 150 ? 0.946 -16.078 5.883 1 96.44 150 ALA A N 1
ATOM 1180 C CA . ALA A 1 150 ? 0.329 -17.359 6.242 1 96.44 150 ALA A CA 1
ATOM 1181 C C . ALA A 1 150 ? -0.989 -17.141 6.977 1 96.44 150 ALA A C 1
ATOM 1183 O O . ALA A 1 150 ? -1.993 -17.781 6.672 1 96.44 150 ALA A O 1
ATOM 1184 N N . ASN A 1 151 ? -0.957 -16.219 7.926 1 96.31 151 ASN A N 1
ATOM 1185 C CA . ASN A 1 151 ? -2.168 -15.883 8.664 1 96.31 151 ASN A CA 1
ATOM 1186 C C . ASN A 1 151 ? -3.248 -15.32 7.746 1 96.31 151 ASN A C 1
ATOM 1188 O O . ASN A 1 151 ? -4.434 -15.586 7.938 1 96.31 151 ASN A O 1
ATOM 1192 N N . MET A 1 152 ? -2.846 -14.523 6.793 1 96.94 152 MET A N 1
ATOM 1193 C CA . MET A 1 152 ? -3.795 -13.977 5.828 1 96.94 152 MET A CA 1
ATOM 1194 C C . MET A 1 152 ? -4.48 -15.094 5.047 1 96.94 152 MET A C 1
ATOM 1196 O O . MET A 1 152 ? -5.707 -15.109 4.934 1 96.94 152 MET A O 1
ATOM 1200 N N . PHE A 1 153 ? -3.73 -16.047 4.531 1 97.56 153 PHE A N 1
ATOM 1201 C CA . PHE A 1 153 ? -4.32 -17.141 3.77 1 97.56 153 PHE A CA 1
ATOM 1202 C C . PHE A 1 153 ? -5.207 -18 4.66 1 97.56 153 PHE A C 1
ATOM 1204 O O . PHE A 1 153 ? -6.246 -18.484 4.219 1 97.56 153 PHE A O 1
ATOM 1211 N N . ASP A 1 154 ? -4.734 -18.156 5.887 1 97.25 154 ASP A N 1
ATOM 1212 C CA . ASP A 1 154 ? -5.566 -18.891 6.84 1 97.25 154 ASP A CA 1
ATOM 1213 C C . ASP A 1 154 ? -6.914 -18.188 7.035 1 97.25 154 ASP A C 1
ATOM 1215 O O . ASP A 1 154 ? -7.957 -18.844 7.059 1 97.25 154 ASP A O 1
ATOM 1219 N N . PHE A 1 155 ? -6.887 -16.953 7.117 1 97.88 155 PHE A N 1
ATOM 1220 C CA . PHE A 1 155 ? -8.109 -16.156 7.219 1 97.88 155 PHE A CA 1
ATOM 1221 C C . PHE A 1 155 ? -8.977 -16.328 5.98 1 97.88 155 PHE A C 1
ATOM 1223 O O . PHE A 1 155 ? -10.195 -16.5 6.086 1 97.88 155 PHE A O 1
ATOM 1230 N N . TYR A 1 156 ? -8.375 -16.312 4.805 1 97 156 TYR A N 1
ATOM 1231 C CA . TYR A 1 156 ? -9.109 -16.453 3.551 1 97 156 TYR A CA 1
ATOM 1232 C C . TYR A 1 156 ? -9.797 -17.812 3.471 1 97 156 TYR A C 1
ATOM 1234 O O . TYR A 1 156 ? -10.867 -17.938 2.865 1 97 156 TYR A O 1
ATOM 1242 N N . LEU A 1 157 ? -9.227 -18.797 4.066 1 96.31 157 LEU A N 1
ATOM 1243 C CA . LEU A 1 157 ? -9.781 -20.141 4.035 1 96.31 157 LEU A CA 1
ATOM 1244 C C . LEU A 1 157 ? -10.977 -20.266 4.977 1 96.31 157 LEU A C 1
ATOM 1246 O O . LEU A 1 157 ? -11.859 -21.094 4.762 1 96.31 157 LEU A O 1
ATOM 1250 N N . ARG A 1 158 ? -11.016 -19.391 5.934 1 95.69 158 ARG A N 1
ATOM 1251 C CA . ARG A 1 158 ? -11.977 -19.609 7.012 1 95.69 158 ARG A CA 1
ATOM 1252 C C . ARG A 1 158 ? -13.141 -18.641 6.918 1 95.69 158 ARG A C 1
ATOM 1254 O O . ARG A 1 158 ? -14.211 -18.875 7.469 1 95.69 158 ARG A O 1
ATOM 1261 N N . VAL A 1 159 ? -12.875 -17.562 6.293 1 92.56 159 VAL A N 1
ATOM 1262 C CA . VAL A 1 159 ? -13.883 -16.516 6.258 1 92.56 159 VAL A CA 1
ATOM 1263 C C . VAL A 1 159 ? -14.227 -16.172 4.805 1 92.56 159 VAL A C 1
ATOM 1265 O O . VAL A 1 159 ? -13.328 -15.93 3.994 1 92.56 159 VAL A O 1
ATOM 1268 N N . ASP A 1 160 ? -15.477 -16.188 4.535 1 82.88 160 ASP A N 1
ATOM 1269 C CA . ASP A 1 160 ? -15.938 -15.75 3.223 1 82.88 160 ASP A CA 1
ATOM 1270 C C . ASP A 1 160 ? -15.812 -14.234 3.08 1 82.88 160 ASP A C 1
ATOM 1272 O O . ASP A 1 160 ? -16.438 -13.484 3.822 1 82.88 160 ASP A O 1
ATOM 1276 N N . GLN A 1 161 ? -15.047 -13.805 2.076 1 76.31 161 GLN A N 1
ATOM 1277 C CA . GLN A 1 161 ? -14.797 -12.375 1.946 1 76.31 161 GLN A CA 1
ATOM 1278 C C . GLN A 1 161 ? -15.898 -11.695 1.138 1 76.31 161 GLN A C 1
ATOM 1280 O O . GLN A 1 161 ? -15.961 -10.469 1.071 1 76.31 161 GLN A O 1
ATOM 1285 N N . ARG A 1 162 ? -16.828 -12.375 0.635 1 74.62 162 ARG A N 1
ATOM 1286 C CA . ARG A 1 162 ? -18.031 -11.906 -0.045 1 74.62 162 ARG A CA 1
ATOM 1287 C C . ARG A 1 162 ? -17.688 -10.977 -1.201 1 74.62 162 ARG A C 1
ATOM 1289 O O . ARG A 1 162 ? -18.359 -9.969 -1.419 1 74.62 162 ARG A O 1
ATOM 1296 N N . PHE A 1 163 ? -16.531 -11.242 -1.69 1 85.31 163 PHE A N 1
ATOM 1297 C CA . PHE A 1 163 ? -16.219 -10.531 -2.928 1 85.31 163 PHE A CA 1
ATOM 1298 C C . PHE A 1 163 ? -17.156 -10.961 -4.047 1 85.31 163 PHE A C 1
ATOM 1300 O O . PHE A 1 163 ? -17.547 -12.133 -4.125 1 85.31 163 PHE A O 1
ATOM 1307 N N . ASN A 1 164 ? -17.531 -9.977 -4.816 1 86.5 164 ASN A N 1
ATOM 1308 C CA . ASN A 1 164 ? -18.484 -10.242 -5.891 1 86.5 164 ASN A CA 1
ATOM 1309 C C . ASN A 1 164 ? -18.156 -9.43 -7.145 1 86.5 164 ASN A C 1
ATOM 1311 O O . ASN A 1 164 ? -18.172 -8.195 -7.113 1 86.5 164 ASN A O 1
ATOM 1315 N N . VAL A 1 165 ? -17.938 -10.18 -8.203 1 89.69 165 VAL A N 1
ATOM 1316 C CA . VAL A 1 165 ? -17.547 -9.555 -9.461 1 89.69 165 VAL A CA 1
ATOM 1317 C C . VAL A 1 165 ? -18.688 -8.68 -9.977 1 89.69 165 VAL A C 1
ATOM 1319 O O . VAL A 1 165 ? -18.453 -7.547 -10.414 1 89.69 165 VAL A O 1
ATOM 1322 N N . ASP A 1 166 ? -19.906 -9.133 -9.875 1 91 166 ASP A N 1
ATOM 1323 C CA . ASP A 1 166 ? -21.062 -8.375 -10.352 1 91 166 ASP A CA 1
ATOM 1324 C C . ASP A 1 166 ? -21.234 -7.074 -9.57 1 91 166 ASP A C 1
ATOM 1326 O O . ASP A 1 166 ? -21.531 -6.031 -10.141 1 91 166 ASP A O 1
ATOM 1330 N N . ALA A 1 167 ? -21.078 -7.211 -8.273 1 91.94 167 ALA A N 1
ATOM 1331 C CA . ALA A 1 167 ? -21.172 -6.02 -7.434 1 91.94 167 ALA A CA 1
ATOM 1332 C C . ALA A 1 167 ? -20.094 -4.996 -7.812 1 91.94 167 ALA A C 1
ATOM 1334 O O . ALA A 1 167 ? -20.359 -3.789 -7.785 1 91.94 167 ALA A O 1
ATOM 1335 N N . THR A 1 168 ? -18.922 -5.496 -8.18 1 94.94 168 THR A N 1
ATOM 1336 C CA . THR A 1 168 ? -17.828 -4.621 -8.602 1 94.94 168 THR A CA 1
ATOM 1337 C C . THR A 1 168 ? -18.203 -3.865 -9.875 1 94.94 168 THR A C 1
ATOM 1339 O O . THR A 1 168 ? -17.969 -2.66 -9.977 1 94.94 168 THR A O 1
ATOM 1342 N N . GLN A 1 169 ? -18.859 -4.594 -10.75 1 93.12 169 GLN A N 1
ATOM 1343 C CA . GLN A 1 169 ? -19.281 -3.977 -12.008 1 93.12 169 GLN A CA 1
ATOM 1344 C C . GLN A 1 169 ? -20.344 -2.914 -11.773 1 93.12 169 GLN A C 1
ATOM 1346 O O . GLN A 1 169 ? -20.391 -1.905 -12.477 1 93.12 169 GLN A O 1
ATOM 1351 N N . ARG A 1 170 ? -21.094 -3.057 -10.797 1 92.38 170 ARG A N 1
ATOM 1352 C CA . ARG A 1 170 ? -22.156 -2.096 -10.492 1 92.38 170 ARG A CA 1
ATOM 1353 C C . ARG A 1 170 ? -21.562 -0.812 -9.914 1 92.38 170 ARG A C 1
ATOM 1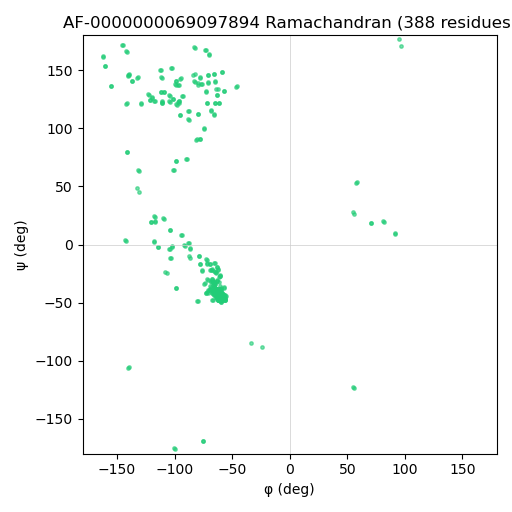355 O O . ARG A 1 170 ? -22.109 0.275 -10.125 1 92.38 170 ARG A O 1
ATOM 1362 N N . ILE A 1 171 ? -20.516 -0.875 -9.18 1 91.88 171 ILE A N 1
ATOM 1363 C CA . ILE A 1 171 ? -19.844 0.287 -8.609 1 91.88 171 ILE A CA 1
ATOM 1364 C C . ILE A 1 171 ? -19.25 1.146 -9.734 1 91.88 171 ILE A C 1
ATOM 1366 O O . ILE A 1 171 ? -19.25 2.375 -9.641 1 91.88 171 ILE A O 1
ATOM 1370 N N . SER A 1 172 ? -18.828 0.487 -10.781 1 92.69 172 SER A N 1
ATOM 1371 C CA . SER A 1 172 ? -18.172 1.174 -11.891 1 92.69 172 SER A CA 1
ATOM 1372 C C . SER A 1 172 ? -18.594 0.594 -13.234 1 92.69 172 SER A C 1
ATOM 1374 O O . SER A 1 172 ? -17.797 -0.042 -13.922 1 92.69 172 SER A O 1
ATOM 1376 N N . PRO A 1 173 ? -19.734 0.972 -13.719 1 91.25 173 PRO A N 1
ATOM 1377 C CA . PRO A 1 173 ? -20.266 0.362 -14.938 1 91.25 173 PRO A CA 1
ATOM 1378 C C . PRO A 1 173 ? -19.438 0.695 -16.172 1 91.25 173 PRO A C 1
ATOM 1380 O O . PRO A 1 173 ? -19.469 -0.054 -17.156 1 91.25 173 PRO A O 1
ATOM 1383 N N . SER A 1 174 ? -18.703 1.722 -16.141 1 92.94 174 SER A N 1
ATOM 1384 C CA . SER A 1 174 ? -17.938 2.156 -17.312 1 92.94 174 SER A CA 1
ATOM 1385 C C . SER A 1 174 ? -16.578 1.458 -17.359 1 92.94 174 SER A C 1
ATOM 1387 O O . SER A 1 174 ? -15.859 1.575 -18.344 1 92.94 174 SER A O 1
ATOM 1389 N N . VAL A 1 175 ? -16.219 0.778 -16.297 1 94.38 175 VAL A N 1
ATOM 1390 C CA . VAL A 1 175 ? -14.914 0.117 -16.219 1 94.38 175 VAL A CA 1
ATOM 1391 C C . VAL A 1 175 ? -15.047 -1.336 -16.672 1 94.38 175 VAL A C 1
ATOM 1393 O O . VAL A 1 175 ? -15.938 -2.055 -16.203 1 94.38 175 VAL A O 1
ATOM 1396 N N . ARG A 1 176 ? -14.203 -1.688 -17.594 1 94.44 176 ARG A N 1
ATOM 1397 C CA . ARG A 1 176 ? -14.117 -3.105 -17.938 1 94.44 176 ARG A CA 1
ATOM 1398 C C . ARG A 1 176 ? -13.266 -3.859 -16.906 1 94.44 176 ARG A C 1
ATOM 1400 O O . ARG A 1 176 ? -12.047 -3.68 -16.859 1 94.44 176 ARG A O 1
ATOM 1407 N N . ILE A 1 177 ? -13.891 -4.707 -16.172 1 96.31 177 ILE A N 1
ATOM 1408 C CA . ILE A 1 177 ? -13.188 -5.508 -15.164 1 96.31 177 ILE A CA 1
ATOM 1409 C C . ILE A 1 177 ? -12.656 -6.785 -15.812 1 96.31 177 ILE A C 1
ATOM 1411 O O . ILE A 1 177 ? -13.43 -7.641 -16.25 1 96.31 177 ILE A O 1
ATOM 1415 N N . ARG A 1 178 ? -11.367 -6.941 -15.883 1 97.69 178 ARG A N 1
ATOM 1416 C CA . ARG A 1 178 ? -10.75 -8.07 -16.562 1 97.69 178 ARG A CA 1
ATOM 1417 C C . ARG A 1 178 ? -10.766 -9.32 -15.688 1 97.69 178 ARG A C 1
ATOM 1419 O O . ARG A 1 178 ? -10.484 -9.242 -14.492 1 97.69 178 ARG A O 1
ATOM 1426 N N . SER A 1 179 ? -11.055 -10.375 -16.344 1 98.12 179 SER A N 1
ATOM 1427 C CA . SER A 1 179 ? -10.852 -11.656 -15.672 1 98.12 179 SER A CA 1
ATOM 1428 C C . SER A 1 179 ? -9.375 -12.008 -15.578 1 98.12 179 SER A C 1
ATOM 1430 O O . SER A 1 179 ? -8.539 -11.367 -16.219 1 98.12 179 SER A O 1
ATOM 1432 N N . PHE A 1 180 ? -9.148 -13.023 -14.75 1 98.62 180 PHE A N 1
ATOM 1433 C CA . PHE A 1 180 ? -7.77 -13.477 -14.641 1 98.62 180 PHE A CA 1
ATOM 1434 C C . PHE A 1 180 ? -7.242 -13.945 -15.992 1 98.62 180 PHE A C 1
ATOM 1436 O O . PHE A 1 180 ? -6.133 -13.578 -16.391 1 98.62 180 PHE A O 1
ATOM 1443 N N . GLU A 1 181 ? -8.023 -14.672 -16.656 1 98.69 181 GLU A N 1
ATOM 1444 C CA . GLU A 1 181 ? -7.59 -15.195 -17.938 1 98.69 181 GLU A CA 1
ATOM 1445 C C . GLU A 1 181 ? -7.348 -14.07 -18.953 1 98.69 181 GLU A C 1
ATOM 1447 O O . GLU A 1 181 ? -6.359 -14.094 -19.688 1 98.69 181 GLU A O 1
ATOM 1452 N N . GLU A 1 182 ? -8.25 -13.141 -19.016 1 98.5 182 GLU A N 1
ATOM 1453 C CA . GLU A 1 182 ? -8.047 -11.992 -19.906 1 98.5 182 GLU A CA 1
ATOM 1454 C C . GLU A 1 182 ? -6.75 -11.258 -19.562 1 98.5 182 GLU A C 1
ATOM 1456 O O . GLU A 1 182 ? -6.027 -10.828 -20.469 1 98.5 182 GLU A O 1
ATOM 1461 N N . TRP A 1 183 ? -6.496 -11.07 -18.266 1 98.5 183 TRP A N 1
ATOM 1462 C CA . TRP A 1 183 ? -5.273 -10.406 -17.828 1 98.5 183 TRP A CA 1
ATOM 1463 C C . TRP A 1 183 ? -4.043 -11.195 -18.25 1 98.5 183 TRP A C 1
ATOM 1465 O O . TRP A 1 183 ? -3.059 -10.625 -18.719 1 98.5 183 TRP A O 1
ATOM 1475 N N . VAL A 1 184 ? -4.098 -12.539 -18.078 1 98.62 184 VAL A N 1
ATOM 1476 C CA . VAL A 1 184 ? -2.979 -13.398 -18.453 1 98.62 184 VAL A CA 1
ATOM 1477 C C . VAL A 1 184 ? -2.719 -13.281 -19.953 1 98.62 184 VAL A C 1
ATOM 1479 O O . VAL A 1 184 ? -1.573 -13.125 -20.391 1 98.62 184 VAL A O 1
ATOM 1482 N N . GLN A 1 185 ? -3.795 -13.273 -20.719 1 98.31 185 GLN A N 1
ATOM 1483 C CA . GLN A 1 185 ? -3.662 -13.148 -22.156 1 98.31 185 GLN A CA 1
ATOM 1484 C C . GLN A 1 185 ? -3.023 -11.812 -22.547 1 98.31 185 GLN A C 1
ATOM 1486 O O . GLN A 1 185 ? -2.105 -11.773 -23.359 1 98.31 185 GLN A O 1
ATOM 1491 N N . ALA A 1 186 ? -3.527 -10.781 -21.969 1 97.31 186 ALA A N 1
ATOM 1492 C CA . ALA A 1 186 ? -3.055 -9.438 -22.281 1 97.31 186 ALA A CA 1
ATOM 1493 C C . ALA A 1 186 ? -1.602 -9.25 -21.859 1 97.31 186 ALA A C 1
ATOM 1495 O O . ALA A 1 186 ? -0.89 -8.414 -22.422 1 97.31 186 ALA A O 1
ATOM 1496 N N . ASN A 1 187 ? -1.139 -10.055 -20.891 1 96.44 187 ASN A N 1
ATOM 1497 C CA . ASN A 1 187 ? 0.204 -9.875 -20.359 1 96.44 187 ASN A CA 1
ATOM 1498 C C . ASN A 1 187 ? 1.086 -11.094 -20.625 1 96.44 187 ASN A C 1
ATOM 1500 O O . ASN A 1 187 ? 2.074 -11.32 -19.938 1 96.44 187 ASN A O 1
ATOM 1504 N N . ALA A 1 188 ? 0.729 -11.898 -21.578 1 97.31 188 ALA A N 1
ATOM 1505 C CA . ALA A 1 188 ? 1.391 -13.18 -21.828 1 97.31 188 ALA A CA 1
ATOM 1506 C C . ALA A 1 188 ? 2.883 -12.984 -22.078 1 97.31 188 ALA A C 1
ATOM 1508 O O . ALA A 1 188 ? 3.713 -13.711 -21.547 1 97.31 188 ALA A O 1
ATOM 1509 N N . GLY A 1 189 ? 3.223 -12 -22.938 1 94.31 189 GLY A N 1
ATOM 1510 C CA . GLY A 1 189 ? 4.625 -11.742 -23.219 1 94.31 189 GLY A CA 1
ATOM 1511 C C . GLY A 1 189 ? 5.426 -11.398 -21.984 1 94.31 189 GLY A C 1
ATOM 1512 O O . GLY A 1 189 ? 6.5 -11.961 -21.75 1 94.31 189 GLY A O 1
ATOM 1513 N N . ARG A 1 190 ? 4.875 -10.508 -21.234 1 90.69 190 ARG A N 1
ATOM 1514 C CA . ARG A 1 190 ? 5.516 -10.078 -19.984 1 90.69 190 ARG A CA 1
ATOM 1515 C C . ARG A 1 190 ? 5.641 -11.242 -19.016 1 90.69 190 ARG A C 1
ATOM 1517 O O . ARG A 1 190 ? 6.676 -11.406 -18.359 1 90.69 190 ARG A O 1
ATOM 1524 N N . LEU A 1 191 ? 4.598 -12.078 -18.891 1 95.94 191 LEU A N 1
ATOM 1525 C CA . LEU A 1 191 ? 4.57 -13.195 -17.953 1 95.94 191 LEU A CA 1
ATOM 1526 C C . LEU A 1 191 ? 5.559 -14.281 -18.375 1 95.94 191 LEU A C 1
ATOM 1528 O O . LEU A 1 191 ? 6.27 -14.836 -17.531 1 95.94 191 LEU A O 1
ATOM 1532 N N . LYS A 1 192 ? 5.684 -14.539 -19.609 1 94.62 192 LYS A N 1
ATOM 1533 C CA . LYS A 1 192 ? 6.645 -15.523 -20.109 1 94.62 192 LYS A CA 1
ATOM 1534 C C . LYS A 1 192 ? 8.078 -15.102 -19.781 1 94.62 192 LYS A C 1
ATOM 1536 O O . LYS A 1 192 ? 8.883 -15.922 -19.344 1 94.62 192 LYS A O 1
ATOM 1541 N N . LYS A 1 193 ? 8.305 -13.891 -20.016 1 89.5 193 LYS A N 1
ATOM 1542 C CA . LYS A 1 193 ? 9.641 -13.375 -19.719 1 89.5 193 LYS A CA 1
ATOM 1543 C C . LYS A 1 193 ? 9.945 -13.453 -18.219 1 89.5 193 LYS A C 1
ATOM 1545 O O . LYS A 1 193 ? 11.062 -13.781 -17.828 1 89.5 193 LYS A O 1
ATOM 1550 N N . ALA A 1 194 ? 8.953 -13.188 -17.453 1 90.75 194 ALA A N 1
ATOM 1551 C CA . ALA A 1 194 ? 9.125 -13.148 -16 1 90.75 194 ALA A CA 1
ATOM 1552 C C . ALA A 1 194 ? 9.336 -14.547 -15.438 1 90.75 194 ALA A C 1
ATOM 1554 O O . ALA A 1 194 ? 10.031 -14.719 -14.438 1 90.75 194 ALA A O 1
ATOM 1555 N N . PHE A 1 195 ? 8.781 -15.547 -16.031 1 93.06 195 PHE A N 1
ATOM 1556 C CA . PHE A 1 195 ? 8.781 -16.875 -15.438 1 93.06 195 PHE A CA 1
ATOM 1557 C C . PHE A 1 195 ? 9.797 -17.781 -16.125 1 93.06 195 PHE A C 1
ATOM 1559 O O . PHE A 1 195 ? 9.977 -18.938 -15.734 1 93.06 195 PHE A O 1
ATOM 1566 N N . SER A 1 196 ? 10.445 -17.281 -17.172 1 85.62 196 SER A N 1
ATOM 1567 C CA . SER A 1 196 ? 11.445 -18.078 -17.891 1 85.62 196 SER A CA 1
ATOM 1568 C C . SER A 1 196 ? 12.781 -18.062 -17.156 1 85.62 196 SER A C 1
ATOM 1570 O O . SER A 1 196 ? 13.109 -17.109 -16.453 1 85.62 196 SER A O 1
ATOM 1572 N N . VAL B 1 1 ? 8.461 -4.883 -13.102 1 89.38 1 VAL B N 1
ATOM 1573 C CA . VAL B 1 1 ? 7.742 -4.59 -11.867 1 89.38 1 VAL B CA 1
ATOM 1574 C C . VAL B 1 1 ? 8.352 -3.363 -11.188 1 89.38 1 VAL B C 1
ATOM 1576 O O . VAL B 1 1 ? 9.57 -3.223 -11.125 1 89.38 1 VAL B O 1
ATOM 1579 N N . VAL B 1 2 ? 7.539 -2.41 -10.922 1 93.69 2 VAL B N 1
ATOM 1580 C CA . VAL B 1 2 ? 7.934 -1.313 -10.047 1 93.69 2 VAL B CA 1
ATOM 1581 C C . VAL B 1 2 ? 7.402 -1.562 -8.641 1 93.69 2 VAL B C 1
ATOM 1583 O O . VAL B 1 2 ? 6.199 -1.754 -8.445 1 93.69 2 VAL B O 1
ATOM 1586 N N . PHE B 1 3 ? 8.359 -1.631 -7.711 1 96.19 3 PHE B N 1
ATOM 1587 C CA . PHE B 1 3 ? 7.996 -2.043 -6.359 1 96.19 3 PHE B CA 1
ATOM 1588 C C . PHE B 1 3 ? 8.281 -0.929 -5.359 1 96.19 3 PHE B C 1
ATOM 1590 O O . PHE B 1 3 ? 9.391 -0.387 -5.324 1 96.19 3 PHE B O 1
ATOM 1597 N N . ASN B 1 4 ? 7.184 -0.547 -4.621 1 96 4 ASN B N 1
ATOM 1598 C CA . ASN B 1 4 ? 7.355 0.391 -3.52 1 96 4 ASN B CA 1
ATOM 1599 C C . ASN B 1 4 ? 8.008 -0.275 -2.312 1 96 4 ASN B C 1
ATOM 1601 O O . ASN B 1 4 ? 7.344 -0.976 -1.548 1 96 4 ASN B O 1
ATOM 1605 N N . THR B 1 5 ? 9.273 -0.089 -2.143 1 96.44 5 THR B N 1
ATOM 1606 C CA . THR B 1 5 ? 10.031 -0.715 -1.066 1 96.44 5 THR B CA 1
ATOM 1607 C C . THR B 1 5 ? 10.242 0.263 0.085 1 96.44 5 THR B C 1
ATOM 1609 O O . THR B 1 5 ? 9.562 1.285 0.173 1 96.44 5 THR B O 1
ATOM 1612 N N . GLY B 1 6 ? 10.961 -0.121 1.063 1 93.94 6 GLY B N 1
ATOM 1613 C CA . GLY B 1 6 ? 11.352 0.679 2.213 1 93.94 6 GLY B CA 1
ATOM 1614 C C . GLY B 1 6 ? 12.75 0.356 2.713 1 93.94 6 GLY B C 1
ATOM 1615 O O . GLY B 1 6 ? 13.383 -0.581 2.229 1 93.94 6 GLY B O 1
ATOM 1616 N N . LEU B 1 7 ? 13.219 1.172 3.645 1 94.5 7 LEU B N 1
ATOM 1617 C CA . LEU B 1 7 ? 14.5 0.89 4.293 1 94.5 7 LEU B CA 1
ATOM 1618 C C . LEU B 1 7 ? 14.32 -0.11 5.434 1 94.5 7 LEU B C 1
ATOM 1620 O O . LEU B 1 7 ? 13.336 -0.047 6.172 1 94.5 7 LEU B O 1
ATOM 1624 N N . HIS B 1 8 ? 15.266 -1.012 5.551 1 95.31 8 HIS B N 1
ATOM 1625 C CA . HIS B 1 8 ? 15.227 -2.004 6.621 1 95.31 8 HIS B CA 1
ATOM 1626 C C . HIS B 1 8 ? 15.68 -1.403 7.945 1 95.31 8 HIS B C 1
ATOM 1628 O O . HIS B 1 8 ? 16.844 -1.532 8.328 1 95.31 8 HIS B O 1
ATOM 1634 N N . THR B 1 9 ? 14.781 -0.88 8.719 1 96.69 9 THR B N 1
ATOM 1635 C CA . THR B 1 9 ? 15.086 -0.055 9.883 1 96.69 9 THR B CA 1
ATOM 1636 C C . THR B 1 9 ? 15.742 -0.887 10.977 1 96.69 9 THR B C 1
ATOM 1638 O O . THR B 1 9 ? 16.578 -0.384 11.727 1 96.69 9 THR B O 1
ATOM 1641 N N . ILE B 1 10 ? 15.406 -2.166 11.094 1 95.38 10 ILE B N 1
ATOM 1642 C CA . ILE B 1 10 ? 16.016 -3.041 12.094 1 95.38 10 ILE B CA 1
ATOM 1643 C C . ILE B 1 10 ? 17.484 -3.254 11.766 1 95.38 10 ILE B C 1
ATOM 1645 O O . ILE B 1 10 ? 18.344 -3.133 12.648 1 95.38 10 ILE B O 1
ATOM 1649 N N . LYS B 1 11 ? 17.781 -3.564 10.508 1 95.69 11 LYS B N 1
ATOM 1650 C CA . LYS B 1 11 ? 19.156 -3.818 10.109 1 95.69 11 LYS B CA 1
ATOM 1651 C C . LYS B 1 11 ? 20 -2.549 10.203 1 95.69 11 LYS B C 1
ATOM 1653 O O . LYS B 1 11 ? 21.188 -2.607 10.523 1 95.69 11 LYS B O 1
ATOM 1658 N N . ILE B 1 12 ? 19.375 -1.389 9.977 1 96.31 12 ILE B N 1
ATOM 1659 C CA . ILE B 1 12 ? 20.125 -0.138 9.891 1 96.31 12 ILE B CA 1
ATOM 1660 C C . ILE B 1 12 ? 20.438 0.381 11.289 1 96.31 12 ILE B C 1
ATOM 1662 O O . ILE B 1 12 ? 21.578 0.692 11.609 1 96.31 12 ILE B O 1
ATOM 1666 N N . ILE B 1 13 ? 19.359 0.42 12.203 1 97.12 13 ILE B N 1
ATOM 1667 C CA . ILE B 1 13 ? 19.672 1.018 13.492 1 97.12 13 ILE B CA 1
ATOM 1668 C C . ILE B 1 13 ? 18.938 0.262 14.602 1 97.12 13 ILE B C 1
ATOM 1670 O O . ILE B 1 13 ? 18.844 0.744 15.734 1 97.12 13 ILE B O 1
ATOM 1674 N N . GLY B 1 14 ? 18.203 -0.816 14.336 1 96.38 14 GLY B N 1
ATOM 1675 C CA . GLY B 1 14 ? 17.609 -1.66 15.367 1 96.38 14 GLY B CA 1
ATOM 1676 C C . GLY B 1 14 ? 16.203 -1.241 15.742 1 96.38 14 GLY B C 1
ATOM 1677 O O . GLY B 1 14 ? 15.656 -1.721 16.734 1 96.38 14 GLY B O 1
ATOM 1678 N N . ILE B 1 15 ? 15.602 -0.322 15.008 1 95.81 15 ILE B N 1
ATOM 1679 C CA . ILE B 1 15 ? 14.25 0.151 15.297 1 95.81 15 ILE B CA 1
ATOM 1680 C C . ILE B 1 15 ? 13.242 -0.615 14.445 1 95.81 15 ILE B C 1
ATOM 1682 O O . ILE B 1 15 ? 13.438 -0.784 13.242 1 95.81 15 ILE B O 1
ATOM 1686 N N . ALA B 1 16 ? 12.141 -0.995 15.109 1 92.69 16 ALA B N 1
ATOM 1687 C CA . ALA B 1 16 ? 11.188 -1.873 14.445 1 92.69 16 ALA B CA 1
ATOM 1688 C C . ALA B 1 16 ? 10.016 -1.077 13.875 1 92.69 16 ALA B C 1
ATOM 1690 O O . ALA B 1 16 ? 8.898 -1.151 14.391 1 92.69 16 ALA B O 1
ATOM 1691 N N . ALA B 1 17 ? 10.273 -0.34 12.812 1 93.69 17 ALA B N 1
ATOM 1692 C CA . ALA B 1 17 ? 9.18 0.127 11.969 1 93.69 17 ALA B CA 1
ATOM 1693 C C . ALA B 1 17 ? 8.727 -0.962 11 1 93.69 17 ALA B C 1
ATOM 1695 O O . ALA B 1 17 ? 9.195 -1.015 9.859 1 93.69 17 ALA B O 1
ATOM 1696 N N . ARG B 1 18 ? 7.797 -1.764 11.367 1 89.44 18 ARG B N 1
ATOM 1697 C CA . ARG B 1 18 ? 7.535 -3.07 10.773 1 89.44 18 ARG B CA 1
ATOM 1698 C C . ARG B 1 18 ? 7.012 -2.926 9.344 1 89.44 18 ARG B C 1
ATOM 1700 O O . ARG B 1 18 ? 7.301 -3.76 8.484 1 89.44 18 ARG B O 1
ATOM 1707 N N . HIS B 1 19 ? 6.195 -1.884 9.109 1 90.88 19 HIS B N 1
ATOM 1708 C CA . HIS B 1 19 ? 5.668 -1.723 7.762 1 90.88 19 HIS B CA 1
ATOM 1709 C C . HIS B 1 19 ? 6.773 -1.382 6.77 1 90.88 19 HIS B C 1
ATOM 1711 O O . HIS B 1 19 ? 6.707 -1.766 5.602 1 90.88 19 HIS B O 1
ATOM 1717 N N . LEU B 1 20 ? 7.793 -0.682 7.16 1 93.62 20 LEU B N 1
ATOM 1718 C CA . LEU B 1 20 ? 8.945 -0.416 6.305 1 93.62 20 LEU B CA 1
ATOM 1719 C C . LEU B 1 20 ? 9.797 -1.671 6.129 1 93.62 20 LEU B C 1
ATOM 1721 O O . LEU B 1 20 ? 10.227 -1.981 5.016 1 93.62 20 LEU B O 1
ATOM 1725 N N . VAL B 1 21 ? 9.992 -2.408 7.219 1 92.75 21 VAL B N 1
ATOM 1726 C CA . VAL B 1 21 ? 10.797 -3.623 7.199 1 92.75 21 VAL B CA 1
ATOM 1727 C C . VAL B 1 21 ? 10.156 -4.652 6.27 1 92.75 21 VAL B C 1
ATOM 1729 O O . VAL B 1 21 ? 10.852 -5.316 5.496 1 92.75 21 VAL B O 1
ATOM 1732 N N . ALA B 1 22 ? 8.828 -4.75 6.41 1 90.94 22 ALA B N 1
ATOM 1733 C CA . ALA B 1 22 ? 8.109 -5.707 5.57 1 90.94 22 ALA B CA 1
ATOM 1734 C C . ALA B 1 22 ? 8.352 -5.426 4.09 1 90.94 22 ALA B C 1
ATOM 1736 O O . ALA B 1 22 ? 8.617 -6.344 3.311 1 90.94 22 ALA B O 1
ATOM 1737 N N . LYS B 1 23 ? 8.289 -4.176 3.668 1 93.81 23 LYS B N 1
ATOM 1738 C CA . LYS B 1 23 ? 8.539 -3.803 2.277 1 93.81 23 LYS B CA 1
ATOM 1739 C C . LYS B 1 23 ? 9.961 -4.164 1.86 1 93.81 23 LYS B C 1
ATOM 1741 O O . LYS B 1 23 ? 10.172 -4.695 0.77 1 93.81 23 LYS B O 1
ATOM 1746 N N . ALA B 1 24 ? 10.867 -3.877 2.723 1 95.44 24 ALA B N 1
ATOM 1747 C CA . ALA B 1 24 ? 12.266 -4.172 2.438 1 95.44 24 ALA B CA 1
ATOM 1748 C C . ALA B 1 24 ? 12.492 -5.676 2.289 1 95.44 24 ALA B C 1
ATOM 1750 O O . ALA B 1 24 ? 13.234 -6.113 1.409 1 95.44 24 ALA B O 1
ATOM 1751 N N . GLU B 1 25 ? 11.859 -6.418 3.094 1 93.62 25 GLU B N 1
ATOM 1752 C CA . GLU B 1 25 ? 12.031 -7.867 3.068 1 93.62 25 GLU B CA 1
ATOM 1753 C C . GLU B 1 25 ? 11.391 -8.477 1.828 1 93.62 25 GLU B C 1
ATOM 1755 O O . GLU B 1 25 ? 11.906 -9.445 1.265 1 93.62 25 GLU B O 1
ATOM 1760 N N . VAL B 1 26 ? 10.227 -7.988 1.502 1 93 26 VAL B N 1
ATOM 1761 C CA . VAL B 1 26 ? 9.586 -8.469 0.283 1 93 26 VAL B CA 1
ATOM 1762 C C . VAL B 1 26 ? 10.469 -8.156 -0.924 1 93 26 VAL B C 1
ATOM 1764 O O . VAL B 1 26 ? 10.633 -9 -1.814 1 93 26 VAL B O 1
ATOM 1767 N N . GLU B 1 27 ? 11.062 -6.973 -0.945 1 95.25 27 GLU B N 1
ATOM 1768 C CA . GLU B 1 27 ? 12 -6.641 -2.01 1 95.25 27 GLU B CA 1
ATOM 1769 C C . GLU B 1 27 ? 13.141 -7.656 -2.074 1 95.25 27 GLU B C 1
ATOM 1771 O O . GLU B 1 27 ? 13.5 -8.133 -3.156 1 95.25 27 GLU B O 1
ATOM 1776 N N . ALA B 1 28 ? 13.711 -7.941 -0.927 1 93.75 28 ALA B N 1
ATOM 1777 C CA . ALA B 1 28 ? 14.82 -8.891 -0.867 1 93.75 28 ALA B CA 1
ATOM 1778 C C . ALA B 1 28 ? 14.398 -10.258 -1.398 1 93.75 28 ALA B C 1
ATOM 1780 O O . ALA B 1 28 ? 15.148 -10.906 -2.125 1 93.75 28 ALA B O 1
ATOM 1781 N N . TYR B 1 29 ? 13.25 -10.633 -1.034 1 92.25 29 TYR B N 1
ATOM 1782 C CA . TYR B 1 29 ? 12.703 -11.898 -1.516 1 92.25 29 TYR B CA 1
ATOM 1783 C C . TYR B 1 29 ? 12.594 -11.898 -3.037 1 92.25 29 TYR B C 1
ATOM 1785 O O . TYR B 1 29 ? 13.031 -12.852 -3.691 1 92.25 29 TYR B O 1
ATOM 1793 N N . MET B 1 30 ? 12.016 -10.844 -3.562 1 93.06 30 MET B N 1
ATOM 1794 C CA . MET B 1 30 ? 11.82 -10.742 -5.004 1 93.06 30 MET B CA 1
ATOM 1795 C C . MET B 1 30 ? 13.156 -10.742 -5.734 1 93.06 30 MET B C 1
ATOM 1797 O O . MET B 1 30 ? 13.32 -11.43 -6.746 1 93.06 30 MET B O 1
ATOM 1801 N N . LYS B 1 31 ? 14.102 -10.008 -5.207 1 93 31 LYS B N 1
ATOM 1802 C CA . LYS B 1 31 ? 15.438 -9.984 -5.793 1 93 31 LYS B CA 1
ATOM 1803 C C . LYS B 1 31 ? 16.078 -11.367 -5.754 1 93 31 LYS B C 1
ATOM 1805 O O . LYS B 1 31 ? 16.688 -11.805 -6.73 1 93 31 LYS B O 1
ATOM 1810 N N . GLY B 1 32 ? 15.945 -12.039 -4.641 1 90.75 32 GLY B N 1
ATOM 1811 C CA . GLY B 1 32 ? 16.5 -13.375 -4.492 1 90.75 32 GLY B CA 1
ATOM 1812 C C . GLY B 1 32 ? 15.93 -14.367 -5.48 1 90.75 32 GLY B C 1
ATOM 1813 O O . GLY B 1 32 ? 16.609 -15.312 -5.879 1 90.75 32 GLY B O 1
ATOM 1814 N N . LYS B 1 33 ? 14.734 -14.102 -5.891 1 88 33 LYS B N 1
ATOM 1815 C CA . LYS B 1 33 ? 14.07 -15 -6.832 1 88 33 LYS B CA 1
ATOM 1816 C C . LYS B 1 33 ? 14.32 -14.57 -8.273 1 88 33 LYS B C 1
ATOM 1818 O O . LYS B 1 33 ? 13.75 -15.133 -9.211 1 88 33 LYS B O 1
ATOM 1823 N N . GLY B 1 34 ? 15.055 -13.484 -8.445 1 88.94 34 GLY B N 1
ATOM 1824 C CA . GLY B 1 34 ? 15.438 -13.031 -9.773 1 88.94 34 GLY B CA 1
ATOM 1825 C C . GLY B 1 34 ? 14.344 -12.234 -10.461 1 88.94 34 GLY B C 1
ATOM 1826 O O . GLY B 1 34 ? 14.344 -12.102 -11.688 1 88.94 34 GLY B O 1
ATOM 1827 N N . VAL B 1 35 ? 13.438 -11.734 -9.742 1 90.12 35 VAL B N 1
ATOM 1828 C CA . VAL B 1 35 ? 12.398 -10.891 -10.328 1 90.12 35 VAL B CA 1
ATOM 1829 C C . VAL B 1 35 ? 13.016 -9.609 -10.883 1 90.12 35 VAL B C 1
ATOM 1831 O O . VAL B 1 35 ? 13.742 -8.906 -10.18 1 90.12 35 VAL B O 1
ATOM 1834 N N . PRO B 1 36 ? 12.812 -9.398 -12.148 1 90.62 36 PRO B N 1
ATOM 1835 C CA . PRO B 1 36 ? 13.258 -8.094 -12.656 1 90.62 36 PRO B CA 1
ATOM 1836 C C . PRO B 1 36 ? 12.469 -6.93 -12.062 1 90.62 36 PRO B C 1
ATOM 1838 O O . PRO B 1 36 ? 11.281 -6.777 -12.344 1 90.62 36 PRO B O 1
ATOM 1841 N N . LEU B 1 37 ? 13.172 -6.188 -11.273 1 93.69 37 LEU B N 1
ATOM 1842 C CA . LEU B 1 37 ? 12.367 -5.16 -10.625 1 93.69 37 LEU B CA 1
ATOM 1843 C C . LEU B 1 37 ? 13.125 -3.838 -10.555 1 93.69 37 LEU B C 1
ATOM 1845 O O . LEU B 1 37 ? 14.359 -3.824 -10.539 1 93.69 37 LEU B O 1
ATOM 1849 N N . THR B 1 38 ? 12.359 -2.789 -10.656 1 96.5 38 THR B N 1
ATOM 1850 C CA . THR B 1 38 ? 12.742 -1.447 -10.234 1 96.5 38 THR B CA 1
ATOM 1851 C C . THR B 1 38 ? 12.117 -1.099 -8.891 1 96.5 38 THR B C 1
ATOM 1853 O O . THR B 1 38 ? 10.906 -1.239 -8.703 1 96.5 38 THR B O 1
ATOM 1856 N N . SER B 1 39 ? 12.961 -0.71 -7.918 1 97.06 39 SER B N 1
ATOM 1857 C CA . SER B 1 39 ? 12.477 -0.386 -6.582 1 97.06 39 SER B CA 1
ATOM 1858 C C . SER B 1 39 ? 12.336 1.121 -6.395 1 97.06 39 SER B C 1
ATOM 1860 O O . SER B 1 39 ? 13.172 1.893 -6.863 1 97.06 39 SER B O 1
ATOM 1862 N N . LEU B 1 40 ? 11.273 1.508 -5.781 1 96.75 40 LEU B N 1
ATOM 1863 C CA . LEU B 1 40 ? 11.016 2.908 -5.473 1 96.75 40 LEU B CA 1
ATOM 1864 C C . LEU B 1 40 ? 10.844 3.113 -3.971 1 96.75 40 LEU B C 1
ATOM 1866 O O . LEU B 1 40 ? 10.07 2.402 -3.328 1 96.75 40 LEU B O 1
ATOM 1870 N N . ILE B 1 41 ? 11.586 3.967 -3.369 1 96.56 41 ILE B N 1
ATOM 1871 C CA . ILE B 1 41 ? 11.375 4.414 -1.997 1 96.56 41 ILE B CA 1
ATOM 1872 C C . ILE B 1 41 ? 10.562 5.711 -1.998 1 96.56 41 ILE B C 1
ATOM 1874 O O . ILE B 1 41 ? 11.039 6.742 -2.477 1 96.56 41 ILE B O 1
ATOM 1878 N N . VAL B 1 42 ? 9.367 5.633 -1.54 1 97.12 42 VAL B N 1
ATOM 1879 C CA . VAL B 1 42 ? 8.414 6.734 -1.557 1 97.12 42 VAL B CA 1
ATOM 1880 C C . VAL B 1 42 ? 8.281 7.324 -0.155 1 97.12 42 VAL B C 1
ATOM 1882 O O . VAL B 1 42 ? 8.039 6.598 0.812 1 97.12 42 VAL B O 1
ATOM 1885 N N . PRO B 1 43 ? 8.531 8.633 0.011 1 97.19 43 PRO B N 1
ATOM 1886 C CA . PRO B 1 43 ? 8.359 9.25 1.329 1 97.19 43 PRO B CA 1
ATOM 1887 C C . PRO B 1 43 ? 6.895 9.477 1.689 1 97.19 43 PRO B C 1
ATOM 1889 O O . PRO B 1 43 ? 6.004 8.914 1.05 1 97.19 43 PRO B O 1
ATOM 1892 N N . THR B 1 44 ? 6.66 10.219 2.736 1 97.25 44 THR B N 1
ATOM 1893 C CA . THR B 1 44 ? 5.309 10.484 3.219 1 97.25 44 THR B CA 1
ATOM 1894 C C . THR B 1 44 ? 4.492 11.227 2.16 1 97.25 44 THR B C 1
ATOM 1896 O O . THR B 1 44 ? 4.887 12.297 1.702 1 97.25 44 THR B O 1
ATOM 1899 N N . PRO B 1 45 ? 3.381 10.688 1.724 1 97.75 45 PRO B N 1
ATOM 1900 C CA . PRO B 1 45 ? 2.527 11.414 0.778 1 97.75 45 PRO B CA 1
ATOM 1901 C C . PRO B 1 45 ? 1.91 12.672 1.385 1 97.75 45 PRO B C 1
ATOM 1903 O O . PRO B 1 45 ? 1.524 12.672 2.557 1 97.75 45 PRO B O 1
ATOM 1906 N N . TYR B 1 46 ? 1.729 13.711 0.553 1 98.38 46 TYR B N 1
ATOM 1907 C CA . TYR B 1 46 ? 1.001 14.891 1.009 1 98.38 46 TYR B CA 1
ATOM 1908 C C . TYR B 1 46 ? -0.397 14.516 1.485 1 98.38 46 TYR B C 1
ATOM 1910 O O . TYR B 1 46 ? -0.883 15.055 2.482 1 98.38 46 TYR B O 1
ATOM 1918 N N . GLU B 1 47 ? -0.985 13.609 0.826 1 95.88 47 GLU B N 1
ATOM 1919 C CA . GLU B 1 47 ? -2.371 13.188 1.011 1 95.88 47 GLU B CA 1
ATOM 1920 C C . GLU B 1 47 ? -2.58 12.555 2.385 1 95.88 47 GLU B C 1
ATOM 1922 O O . GLU B 1 47 ? -3.715 12.414 2.844 1 95.88 47 GLU B O 1
ATOM 1927 N N . ASP B 1 48 ? -1.425 12.18 3.051 1 96.12 48 ASP B N 1
ATOM 1928 C CA . ASP B 1 48 ? -1.56 11.625 4.395 1 96.12 48 ASP B CA 1
ATOM 1929 C C . ASP B 1 48 ? -2.162 12.656 5.352 1 96.12 48 ASP B C 1
ATOM 1931 O O . ASP B 1 48 ? -2.734 12.289 6.383 1 96.12 48 ASP B O 1
ATOM 1935 N N . LEU B 1 49 ? -2.113 13.961 5.027 1 97 49 LEU B N 1
ATOM 1936 C CA . LEU B 1 49 ? -2.727 15.008 5.832 1 97 49 LEU B CA 1
ATOM 1937 C C . LEU B 1 49 ? -4.242 14.852 5.871 1 97 49 LEU B C 1
ATOM 1939 O O . LEU B 1 49 ? -4.895 15.328 6.801 1 97 49 LEU B O 1
ATOM 1943 N N . LEU B 1 50 ? -4.777 14.195 4.883 1 94.62 50 LEU B N 1
ATOM 1944 C CA . LEU B 1 50 ? -6.223 13.984 4.816 1 94.62 50 LEU B CA 1
ATOM 1945 C C . LEU B 1 50 ? -6.617 12.711 5.555 1 94.62 50 LEU B C 1
ATOM 1947 O O . LEU B 1 50 ? -7.805 12.375 5.621 1 94.62 50 LEU B O 1
ATOM 1951 N N . GLY B 1 51 ? -5.688 12 6.148 1 92 51 GLY B N 1
ATOM 1952 C CA . GLY B 1 51 ? -5.91 10.734 6.82 1 92 51 GLY B CA 1
ATOM 1953 C C . GLY B 1 51 ? -5.117 10.594 8.109 1 92 51 GLY B C 1
ATOM 1954 O O . GLY B 1 51 ? -5.395 11.281 9.094 1 92 51 GLY B O 1
ATOM 1955 N N . ILE B 1 52 ? -4.078 9.789 8.062 1 90.5 52 ILE B N 1
ATOM 1956 C CA . ILE B 1 52 ? -3.379 9.336 9.258 1 90.5 52 ILE B CA 1
ATOM 1957 C C . ILE B 1 52 ? -2.637 10.5 9.898 1 90.5 52 ILE B C 1
ATOM 1959 O O . ILE B 1 52 ? -2.385 10.5 11.109 1 90.5 52 ILE B O 1
ATOM 1963 N N . LEU B 1 53 ? -2.342 11.562 9.141 1 94.94 53 LEU B N 1
ATOM 1964 C CA . LEU B 1 53 ? -1.642 12.734 9.664 1 94.94 53 LEU B CA 1
ATOM 1965 C C . LEU B 1 53 ? -2.578 13.938 9.742 1 94.94 53 LEU B C 1
ATOM 1967 O O . LEU B 1 53 ? -2.123 15.078 9.758 1 94.94 53 LEU B O 1
ATOM 1971 N N . ARG B 1 54 ? -3.814 13.719 9.805 1 95 54 ARG B N 1
ATOM 1972 C CA . ARG B 1 54 ? -4.816 14.773 9.844 1 95 54 ARG B CA 1
ATOM 1973 C C . ARG B 1 54 ? -4.578 15.711 11.023 1 95 54 ARG B C 1
ATOM 1975 O O . ARG B 1 54 ? -4.371 15.25 12.148 1 95 54 ARG B O 1
ATOM 1982 N N . PRO B 1 55 ? -4.605 17.047 10.75 1 96.62 55 PRO B N 1
ATOM 1983 C CA . PRO B 1 55 ? -4.484 18 11.859 1 96.62 55 PRO B CA 1
ATOM 1984 C C . PRO B 1 55 ? -5.586 17.828 12.906 1 96.62 55 PRO B C 1
ATOM 1986 O O . PRO B 1 55 ? -6.715 17.469 12.57 1 96.62 55 PRO B O 1
ATOM 1989 N N . LEU B 1 56 ? -5.223 18.125 14.164 1 94.31 56 LEU B N 1
ATOM 1990 C CA . LEU B 1 56 ? -6.141 17.984 15.289 1 94.31 56 LEU B CA 1
ATOM 1991 C C . LEU B 1 56 ? -6.828 19.312 15.602 1 94.31 56 LEU B C 1
ATOM 1993 O O . LEU B 1 56 ? -6.203 20.375 15.531 1 94.31 56 LEU B O 1
ATOM 1997 N N . PRO B 1 57 ? -8.094 19.25 15.961 1 94.12 57 PRO B N 1
ATOM 1998 C CA . PRO B 1 57 ? -8.75 20.484 16.391 1 94.12 57 PRO B CA 1
ATOM 1999 C C . PRO B 1 57 ? -8.125 21.078 17.641 1 94.12 57 PRO B C 1
ATOM 2001 O O . PRO B 1 57 ? -7.73 20.359 18.547 1 94.12 57 PRO B O 1
ATOM 2004 N N . ALA B 1 58 ? -7.891 22.344 17.609 1 94.94 58 ALA B N 1
ATOM 2005 C CA . ALA B 1 58 ? -7.324 23.094 18.719 1 94.94 58 ALA B CA 1
ATOM 2006 C C . ALA B 1 58 ? -8.125 24.359 19.016 1 94.94 58 ALA B C 1
ATOM 2008 O O . ALA B 1 58 ? -7.555 25.438 19.172 1 94.94 58 ALA B O 1
ATOM 2009 N N . GLY B 1 59 ? -9.422 24.234 19.047 1 90.56 59 GLY B N 1
ATOM 2010 C CA . GLY B 1 59 ? -10.289 25.391 19.219 1 90.56 59 GLY B CA 1
ATOM 2011 C C . GLY B 1 59 ? -10.812 25.938 17.891 1 90.56 59 GLY B C 1
ATOM 2012 O O . GLY B 1 59 ? -10.375 25.516 16.828 1 90.56 59 GLY B O 1
ATOM 2013 N N . GLN B 1 60 ? -11.695 26.812 17.812 1 88.5 60 GLN B N 1
ATOM 2014 C CA . GLN B 1 60 ? -12.445 27.344 16.688 1 88.5 60 GLN B CA 1
ATOM 2015 C C . GLN B 1 60 ? -11.68 27.141 15.375 1 88.5 60 GLN B C 1
ATOM 2017 O O . GLN B 1 60 ? -11.625 26.016 14.852 1 88.5 60 GLN B O 1
ATOM 2022 N N . ASN B 1 61 ? -10.789 28.016 14.914 1 95.81 61 ASN B N 1
ATOM 2023 C CA . ASN B 1 61 ? -10.109 27.969 13.625 1 95.81 61 ASN B CA 1
ATOM 2024 C C . ASN B 1 61 ? -8.664 27.5 13.773 1 95.81 61 ASN B C 1
ATOM 2026 O O . ASN B 1 61 ? -7.895 27.547 12.805 1 95.81 61 ASN B O 1
ATOM 2030 N N . ASN B 1 62 ? -8.398 26.984 14.984 1 97.81 62 ASN B N 1
ATOM 2031 C CA . ASN B 1 62 ? -7.031 26.547 15.219 1 97.81 62 ASN B CA 1
ATOM 2032 C C . ASN B 1 62 ? -6.898 25.031 15.039 1 97.81 62 ASN B C 1
ATOM 2034 O O . ASN B 1 62 ? -7.805 24.281 15.398 1 97.81 62 ASN B O 1
ATOM 2038 N N . ARG B 1 63 ? -5.816 24.578 14.453 1 98.06 63 ARG B N 1
ATOM 2039 C CA . ARG B 1 63 ? -5.488 23.172 14.234 1 98.06 63 ARG B CA 1
ATOM 2040 C C . ARG B 1 63 ? -4.059 22.875 14.672 1 98.06 63 ARG B C 1
ATOM 2042 O O . ARG B 1 63 ? -3.154 23.672 14.453 1 98.06 63 ARG B O 1
ATOM 2049 N N . TRP B 1 64 ? -3.84 21.688 15.219 1 97.69 64 TRP B N 1
ATOM 2050 C CA . TRP B 1 64 ? -2.512 21.219 15.602 1 97.69 64 TRP B CA 1
ATOM 2051 C C . TRP B 1 64 ? -1.998 20.172 14.609 1 97.69 64 TRP B C 1
ATOM 2053 O O . TRP B 1 64 ? -2.717 19.234 14.258 1 97.69 64 TRP B O 1
ATOM 2063 N N . LEU B 1 65 ? -0.832 20.406 14.148 1 98.25 65 LEU B N 1
ATOM 2064 C CA . LEU B 1 65 ? -0.082 19.312 13.531 1 98.25 65 LEU B CA 1
ATOM 2065 C C . LEU B 1 65 ? 0.729 18.562 14.578 1 98.25 65 LEU B C 1
ATOM 2067 O O . LEU B 1 65 ? 1.728 19.078 15.086 1 98.25 65 LEU B O 1
ATOM 2071 N N . ALA B 1 66 ? 0.282 17.359 14.883 1 97.19 66 ALA B N 1
ATOM 2072 C CA . ALA B 1 66 ? 0.958 16.547 15.883 1 97.19 66 ALA B CA 1
ATOM 2073 C C . ALA B 1 66 ? 1.839 15.484 15.227 1 97.19 66 ALA B C 1
ATOM 2075 O O . ALA B 1 66 ? 1.586 14.289 15.352 1 97.19 66 ALA B O 1
ATOM 2076 N N . ILE B 1 67 ? 2.824 15.82 14.531 1 97.94 67 ILE B N 1
ATOM 2077 C CA . ILE B 1 67 ? 3.799 14.977 13.844 1 97.94 67 ILE B CA 1
ATOM 2078 C C . ILE B 1 67 ? 5.16 15.109 14.523 1 97.94 67 ILE B C 1
ATOM 2080 O O . ILE B 1 67 ? 5.711 16.203 14.625 1 97.94 67 ILE B O 1
ATOM 2084 N N . PRO B 1 68 ? 5.719 14.023 14.961 1 98 68 PRO B N 1
ATOM 2085 C CA . PRO B 1 68 ? 6.879 14.102 15.852 1 98 68 PRO B CA 1
ATOM 2086 C C . PRO B 1 68 ? 8.203 14.125 15.094 1 98 68 PRO B C 1
ATOM 2088 O O . PRO B 1 68 ? 9.023 13.219 15.242 1 98 68 PRO B O 1
ATOM 2091 N N . MET B 1 69 ? 8.445 15.297 14.492 1 97.5 69 MET B N 1
ATOM 2092 C CA . MET B 1 69 ? 9.68 15.422 13.719 1 97.5 69 MET B CA 1
ATOM 2093 C C . MET B 1 69 ? 10.625 16.438 14.352 1 97.5 69 MET B C 1
ATOM 2095 O O . MET B 1 69 ? 11.742 16.625 13.867 1 97.5 69 MET B O 1
ATOM 2099 N N . GLY B 1 70 ? 10.219 17.062 15.422 1 95.56 70 GLY B N 1
ATOM 2100 C CA . GLY B 1 70 ? 11.039 18.125 15.992 1 95.56 70 GLY B CA 1
ATOM 2101 C C . GLY B 1 70 ? 11.375 19.219 15 1 95.56 70 GLY B C 1
ATOM 2102 O O . GLY B 1 70 ? 10.477 19.797 14.383 1 95.56 70 GLY B O 1
ATOM 2103 N N . ILE B 1 71 ? 12.648 19.484 14.773 1 95.12 71 ILE B N 1
ATOM 2104 C CA . ILE B 1 71 ? 13.086 20.531 13.859 1 95.12 71 ILE B CA 1
ATOM 2105 C C . ILE B 1 71 ? 13.539 19.906 12.539 1 95.12 71 ILE B C 1
ATOM 2107 O O . ILE B 1 71 ? 13.984 20.609 11.633 1 95.12 71 ILE B O 1
ATOM 2111 N N . THR B 1 72 ? 13.516 18.578 12.445 1 95.69 72 THR B N 1
ATOM 2112 C CA . THR B 1 72 ? 13.922 17.875 11.242 1 95.69 72 THR B CA 1
ATOM 2113 C C . THR B 1 72 ? 12.844 17.953 10.172 1 95.69 72 THR B C 1
ATOM 2115 O O . THR B 1 72 ? 11.656 17.812 10.469 1 95.69 72 THR B O 1
ATOM 2118 N N . SER B 1 73 ? 13.242 18.172 8.961 1 96.19 73 SER B N 1
ATOM 2119 C CA . SER B 1 73 ? 12.281 18.203 7.867 1 96.19 73 SER B CA 1
ATOM 2120 C C . SER B 1 73 ? 11.727 16.828 7.559 1 96.19 73 SER B C 1
ATOM 2122 O O . SER B 1 73 ? 12.422 15.82 7.711 1 96.19 73 SER B O 1
ATOM 2124 N N . LEU B 1 74 ? 10.516 16.797 7.184 1 97.06 74 LEU B N 1
ATOM 2125 C CA . LEU B 1 74 ? 9.852 15.586 6.699 1 97.06 74 LEU B CA 1
ATOM 2126 C C . LEU B 1 74 ? 9.867 15.531 5.176 1 97.06 74 LEU B C 1
ATOM 2128 O O . LEU B 1 74 ? 9.469 16.484 4.512 1 97.06 74 LEU B O 1
ATOM 2132 N N . ASP B 1 75 ? 10.438 14.461 4.59 1 97.12 75 ASP B N 1
ATOM 2133 C CA . ASP B 1 75 ? 10.375 14.242 3.146 1 97.12 75 ASP B CA 1
ATOM 2134 C C . ASP B 1 75 ? 8.977 13.82 2.713 1 97.12 75 ASP B C 1
ATOM 2136 O O . ASP B 1 75 ? 8.367 12.938 3.32 1 97.12 75 ASP B O 1
ATOM 2140 N N . MET B 1 76 ? 8.461 14.492 1.66 1 98 76 MET B N 1
ATOM 2141 C CA . MET B 1 76 ? 7.086 14.234 1.244 1 98 76 MET B CA 1
ATOM 2142 C C . MET B 1 76 ? 6.961 14.25 -0.275 1 98 76 MET B C 1
ATOM 2144 O O . MET B 1 76 ? 7.887 14.68 -0.971 1 98 76 MET B O 1
ATOM 2148 N N . ILE B 1 77 ? 5.828 13.742 -0.763 1 98.25 77 ILE B N 1
ATOM 2149 C CA . ILE B 1 77 ? 5.562 13.766 -2.197 1 98.25 77 ILE B CA 1
ATOM 2150 C C . ILE B 1 77 ? 4.066 13.586 -2.447 1 98.25 77 ILE B C 1
ATOM 2152 O O . ILE B 1 77 ? 3.354 13.031 -1.608 1 98.25 77 ILE B O 1
ATOM 2156 N N . SER B 1 78 ? 3.602 14.125 -3.611 1 97.69 78 SER B N 1
ATOM 2157 C CA . SER B 1 78 ? 2.209 13.898 -3.982 1 97.69 78 SER B CA 1
ATOM 2158 C C . SER B 1 78 ? 2.016 12.5 -4.562 1 97.69 78 SER B C 1
ATOM 2160 O O . SER B 1 78 ? 2.857 12.016 -5.32 1 97.69 78 SER B O 1
ATOM 2162 N N . VAL B 1 79 ? 0.902 11.883 -4.277 1 95.38 79 VAL B N 1
ATOM 2163 C CA . VAL B 1 79 ? 0.56 10.578 -4.82 1 95.38 79 VAL B CA 1
ATOM 2164 C C . VAL B 1 79 ? 0.472 10.656 -6.344 1 95.38 79 VAL B C 1
ATOM 2166 O O . VAL B 1 79 ? 0.937 9.75 -7.047 1 95.38 79 VAL B O 1
ATOM 2169 N N . ASP B 1 80 ? -0.092 11.766 -6.852 1 94.31 80 ASP B N 1
ATOM 2170 C CA . ASP B 1 80 ? -0.203 11.961 -8.297 1 94.31 80 ASP B CA 1
ATOM 2171 C C . ASP B 1 80 ? 1.173 11.953 -8.953 1 94.31 80 ASP B C 1
ATOM 2173 O O . ASP B 1 80 ? 1.36 11.328 -10.008 1 94.31 80 ASP B O 1
ATOM 2177 N N . ASP B 1 81 ? 2.059 12.625 -8.32 1 96.81 81 ASP B N 1
ATOM 2178 C CA . ASP B 1 81 ? 3.402 12.688 -8.883 1 96.81 81 ASP B CA 1
ATOM 2179 C C . ASP B 1 81 ? 4.074 11.32 -8.859 1 96.81 81 ASP B C 1
ATOM 2181 O O . ASP B 1 81 ? 4.805 10.961 -9.781 1 96.81 81 ASP B O 1
ATOM 2185 N N . VAL B 1 82 ? 3.871 10.547 -7.746 1 96.81 82 VAL B N 1
ATOM 2186 C CA . VAL B 1 82 ? 4.387 9.188 -7.707 1 96.81 82 VAL B CA 1
ATOM 2187 C C . VAL B 1 82 ? 3.846 8.391 -8.891 1 96.81 82 VAL B C 1
ATOM 2189 O O . VAL B 1 82 ? 4.598 7.684 -9.57 1 96.81 82 VAL B O 1
ATOM 2192 N N . GLY B 1 83 ? 2.51 8.5 -9.156 1 94.44 83 GLY B N 1
ATOM 2193 C CA . GLY B 1 83 ? 1.923 7.836 -10.305 1 94.44 83 GLY B CA 1
ATOM 2194 C C . GLY B 1 83 ? 2.592 8.203 -11.617 1 94.44 83 GLY B C 1
ATOM 2195 O O . GLY B 1 83 ? 2.875 7.336 -12.445 1 94.44 83 GLY B O 1
ATOM 2196 N N . ASP B 1 84 ? 2.852 9.445 -11.805 1 96.12 84 ASP B N 1
ATOM 2197 C CA . ASP B 1 84 ? 3.488 9.93 -13.031 1 96.12 84 ASP B CA 1
ATOM 2198 C C . ASP B 1 84 ? 4.914 9.398 -13.148 1 96.12 84 ASP B C 1
ATOM 2200 O O . ASP B 1 84 ? 5.359 9.039 -14.242 1 96.12 84 ASP B O 1
ATOM 2204 N N . ILE B 1 85 ? 5.656 9.367 -12.055 1 96.75 85 ILE B N 1
ATOM 2205 C CA . ILE B 1 85 ? 7.02 8.852 -12.047 1 96.75 85 ILE B CA 1
ATOM 2206 C C . ILE B 1 85 ? 7.02 7.375 -12.422 1 96.75 85 ILE B C 1
ATOM 2208 O O . ILE B 1 85 ? 7.832 6.938 -13.242 1 96.75 85 ILE B O 1
ATOM 2212 N N . VAL B 1 86 ? 6.117 6.637 -11.812 1 95.94 86 VAL B N 1
ATOM 2213 C CA . VAL B 1 86 ? 6.012 5.211 -12.102 1 95.94 86 VAL B CA 1
ATOM 2214 C C . VAL B 1 86 ? 5.719 5 -13.586 1 95.94 86 VAL B C 1
ATOM 2216 O O . VAL B 1 86 ? 6.281 4.102 -14.211 1 95.94 86 VAL B O 1
ATOM 2219 N N . ARG B 1 87 ? 4.867 5.871 -14.148 1 93.88 87 ARG B N 1
ATOM 2220 C CA . ARG B 1 87 ? 4.555 5.785 -15.57 1 93.88 87 ARG B CA 1
ATOM 2221 C C . ARG B 1 87 ? 5.809 5.988 -16.422 1 93.88 87 ARG B C 1
ATOM 2223 O O . ARG B 1 87 ? 6.027 5.266 -17.391 1 93.88 87 ARG B O 1
ATOM 2230 N N . VAL B 1 88 ? 6.598 6.918 -16.047 1 95.38 88 VAL B N 1
ATOM 2231 C CA . VAL B 1 88 ? 7.844 7.191 -16.766 1 95.38 88 VAL B CA 1
ATOM 2232 C C . VAL B 1 88 ? 8.766 5.977 -16.672 1 95.38 88 VAL B C 1
ATOM 2234 O O . VAL B 1 88 ? 9.367 5.574 -17.672 1 95.38 88 VAL B O 1
ATOM 2237 N N . ILE B 1 89 ? 8.875 5.379 -15.508 1 94.69 89 ILE B N 1
ATOM 2238 C CA . ILE B 1 89 ? 9.727 4.211 -15.297 1 94.69 89 ILE B CA 1
ATOM 2239 C C . ILE B 1 89 ? 9.234 3.049 -16.156 1 94.69 89 ILE B C 1
ATOM 2241 O O . ILE B 1 89 ? 10.031 2.344 -16.781 1 94.69 89 ILE B O 1
ATOM 2245 N N . PHE B 1 90 ? 7.918 2.879 -16.25 1 89.12 90 PHE B N 1
ATOM 2246 C CA . PHE B 1 90 ? 7.32 1.808 -17.047 1 89.12 90 PHE B CA 1
ATOM 2247 C C . PHE B 1 90 ? 7.625 1.994 -18.516 1 89.12 90 PHE B C 1
ATOM 2249 O O . PHE B 1 90 ? 7.805 1.017 -19.25 1 89.12 90 PHE B O 1
ATOM 2256 N N . ASN B 1 91 ? 7.68 3.258 -18.891 1 92.06 91 ASN B N 1
ATOM 2257 C CA . ASN B 1 91 ? 7.922 3.561 -20.297 1 92.06 91 ASN B CA 1
ATOM 2258 C C . ASN B 1 91 ? 9.391 3.398 -20.672 1 92.06 91 ASN B C 1
ATOM 2260 O O . ASN B 1 91 ? 9.742 3.322 -21.844 1 92.06 91 ASN B O 1
ATOM 2264 N N . ASN B 1 92 ? 10.227 3.365 -19.734 1 92.69 92 ASN B N 1
ATOM 2265 C CA . ASN B 1 92 ? 11.648 3.1 -19.906 1 92.69 92 ASN B CA 1
ATOM 2266 C C . ASN B 1 92 ? 12.148 2.049 -18.906 1 92.69 92 ASN B C 1
ATOM 2268 O O . ASN B 1 92 ? 13.086 2.299 -18.156 1 92.69 92 ASN B O 1
ATOM 2272 N N . ARG B 1 93 ? 11.656 0.907 -19.016 1 90.19 93 ARG B N 1
ATOM 2273 C CA . ARG B 1 93 ? 11.914 -0.169 -18.062 1 90.19 93 ARG B CA 1
ATOM 2274 C C . ARG B 1 93 ? 13.391 -0.549 -18.047 1 90.19 93 ARG B C 1
ATOM 2276 O O . ARG B 1 93 ? 13.977 -0.754 -16.984 1 90.19 93 ARG B O 1
ATOM 2283 N N . THR B 1 94 ? 13.984 -0.7 -19.219 1 92.19 94 THR B N 1
ATOM 2284 C CA . THR B 1 94 ? 15.367 -1.141 -19.344 1 92.19 94 THR B CA 1
ATOM 2285 C C . THR B 1 94 ? 16.312 -0.163 -18.641 1 92.19 94 THR B C 1
ATOM 2287 O O . THR B 1 94 ? 17.266 -0.577 -17.984 1 92.19 94 THR B O 1
ATOM 2290 N N . GLY B 1 95 ? 16.047 1.116 -18.734 1 94.5 95 GLY B N 1
ATOM 2291 C CA . GLY B 1 95 ? 16.891 2.133 -18.125 1 94.5 95 GLY B CA 1
ATOM 2292 C C . GLY B 1 95 ? 16.828 2.129 -16.609 1 94.5 95 GLY B C 1
ATOM 2293 O O . GLY B 1 95 ? 17.75 2.609 -15.945 1 94.5 95 GLY B O 1
ATOM 2294 N N . HIS B 1 96 ? 15.773 1.461 -16.094 1 96.12 96 HIS B N 1
ATOM 2295 C CA . HIS B 1 96 ? 15.578 1.528 -14.656 1 96.12 96 HIS B CA 1
ATOM 2296 C C . HIS B 1 96 ? 15.672 0.145 -14.023 1 96.12 96 HIS B C 1
ATOM 2298 O O . HIS B 1 96 ? 15.57 0.01 -12.797 1 96.12 96 HIS B O 1
ATOM 2304 N N . LEU B 1 97 ? 15.953 -0.829 -14.797 1 94.5 97 LEU B N 1
ATOM 2305 C CA . LEU B 1 97 ? 15.945 -2.211 -14.328 1 94.5 97 LEU B CA 1
ATOM 2306 C C . LEU B 1 97 ? 17 -2.43 -13.25 1 94.5 97 LEU B C 1
ATOM 2308 O O . LEU B 1 97 ? 18.141 -1.98 -13.391 1 94.5 97 LEU B O 1
ATOM 2312 N N . HIS B 1 98 ? 16.656 -2.996 -12.109 1 95.31 98 HIS B N 1
ATOM 2313 C CA . HIS B 1 98 ? 17.484 -3.393 -10.977 1 95.31 98 HIS B CA 1
ATOM 2314 C C . HIS B 1 98 ? 18.016 -2.174 -10.234 1 95.31 98 HIS B C 1
ATOM 2316 O O . HIS B 1 98 ? 18.984 -2.277 -9.484 1 95.31 98 HIS B O 1
ATOM 2322 N N . LYS B 1 99 ? 17.391 -1.034 -10.453 1 95.75 99 LYS B N 1
ATOM 2323 C CA . LYS B 1 99 ? 17.766 0.178 -9.734 1 95.75 99 LYS B CA 1
ATOM 2324 C C . LYS B 1 99 ? 16.781 0.479 -8.609 1 95.75 99 LYS B C 1
ATOM 2326 O O . LYS B 1 99 ? 15.633 0.042 -8.648 1 95.75 99 LYS B O 1
ATOM 2331 N N . THR B 1 100 ? 17.266 1.116 -7.617 1 94.94 100 THR B N 1
ATOM 2332 C CA . THR B 1 100 ? 16.438 1.678 -6.547 1 94.94 100 THR B CA 1
ATOM 2333 C C . THR B 1 100 ? 16.453 3.203 -6.598 1 94.94 100 THR B C 1
ATOM 2335 O O . THR B 1 100 ? 17.531 3.816 -6.609 1 94.94 100 THR B O 1
ATOM 2338 N N . HIS B 1 101 ? 15.297 3.748 -6.73 1 95.25 101 HIS B N 1
ATOM 2339 C CA . HIS B 1 101 ? 15.164 5.199 -6.738 1 95.25 101 HIS B CA 1
ATOM 2340 C C . HIS B 1 101 ? 14.445 5.695 -5.488 1 95.25 101 HIS B C 1
ATOM 2342 O O . HIS B 1 101 ? 13.422 5.129 -5.094 1 95.25 101 HIS B O 1
ATOM 2348 N N . SER B 1 102 ? 14.992 6.68 -4.832 1 95.19 102 SER B N 1
ATOM 2349 C CA . SER B 1 102 ? 14.281 7.438 -3.803 1 95.19 102 SER B CA 1
ATOM 2350 C C . SER B 1 102 ? 13.68 8.719 -4.375 1 95.19 102 SER B C 1
ATOM 2352 O O . SER B 1 102 ? 14.391 9.547 -4.941 1 95.19 102 SER B O 1
ATOM 2354 N N . VAL B 1 103 ? 12.422 8.867 -4.219 1 96.62 103 VAL B N 1
ATOM 2355 C CA . VAL B 1 103 ? 11.773 10.023 -4.828 1 96.62 103 VAL B CA 1
ATOM 2356 C C . VAL B 1 103 ? 11.273 10.969 -3.736 1 96.62 103 VAL B C 1
ATOM 2358 O O . VAL B 1 103 ? 10.945 10.531 -2.631 1 96.62 103 VAL B O 1
ATOM 2361 N N . CYS B 1 104 ? 11.234 12.219 -4.062 1 97.06 104 CYS B N 1
ATOM 2362 C CA . CYS B 1 104 ? 10.844 13.266 -3.119 1 97.06 104 CYS B CA 1
ATOM 2363 C C . CYS B 1 104 ? 10.312 14.484 -3.854 1 97.06 104 CYS B C 1
ATOM 2365 O O . CYS B 1 104 ? 10.859 14.883 -4.883 1 97.06 104 CYS B O 1
ATOM 2367 N N . GLY B 1 105 ? 9.211 15.031 -3.332 1 97.44 105 GLY B N 1
ATOM 2368 C CA . GLY B 1 105 ? 8.656 16.25 -3.91 1 97.44 105 GLY B CA 1
ATOM 2369 C C . GLY B 1 105 ? 9.055 17.5 -3.152 1 97.44 105 GLY B C 1
ATOM 2370 O O . GLY B 1 105 ? 9.203 18.578 -3.746 1 97.44 105 GLY B O 1
ATOM 2371 N N . ASP B 1 106 ? 9.109 17.328 -1.834 1 96.69 106 ASP B N 1
ATOM 2372 C CA . ASP B 1 106 ? 9.461 18.469 -0.99 1 96.69 106 ASP B CA 1
ATOM 2373 C C . ASP B 1 106 ? 9.906 18 0.397 1 96.69 106 ASP B C 1
ATOM 2375 O O . ASP B 1 106 ? 9.688 16.844 0.77 1 96.69 106 ASP B O 1
ATOM 2379 N N . LYS B 1 107 ? 10.57 18.875 1.059 1 94.81 107 LYS B N 1
ATOM 2380 C CA . LYS B 1 107 ? 10.984 18.703 2.449 1 94.81 107 LYS B CA 1
ATOM 2381 C C . LYS B 1 107 ? 10.586 19.922 3.291 1 94.81 107 LYS B C 1
ATOM 2383 O O . LYS B 1 107 ? 10.953 21.047 2.971 1 94.81 107 LYS B O 1
ATOM 2388 N N . GLN B 1 108 ? 9.82 19.609 4.289 1 96 108 GLN B N 1
ATOM 2389 C CA . GLN B 1 108 ? 9.352 20.688 5.148 1 96 108 GLN B CA 1
ATOM 2390 C C . GLN B 1 108 ? 9.43 20.297 6.621 1 96 108 GLN B C 1
ATOM 2392 O O . GLN B 1 108 ? 9.141 19.156 6.977 1 96 108 GLN B O 1
ATOM 2397 N N . THR B 1 109 ? 9.844 21.297 7.426 1 97.69 109 THR B N 1
ATOM 2398 C CA . THR B 1 109 ? 9.594 21.094 8.844 1 97.69 109 THR B CA 1
ATOM 2399 C C . THR B 1 109 ? 8.102 21.188 9.148 1 97.69 109 THR B C 1
ATOM 2401 O O . THR B 1 109 ? 7.328 21.719 8.344 1 97.69 109 THR B O 1
ATOM 2404 N N . ILE B 1 110 ? 7.785 20.672 10.312 1 98.62 110 ILE B N 1
ATOM 2405 C CA . ILE B 1 110 ? 6.371 20.719 10.672 1 98.62 110 ILE B CA 1
ATOM 2406 C C . ILE B 1 110 ? 5.945 22.188 10.852 1 98.62 110 ILE B C 1
ATOM 2408 O O . ILE B 1 110 ? 4.82 22.547 10.508 1 98.62 110 ILE B O 1
ATOM 2412 N N . LYS B 1 111 ? 6.809 23.016 11.352 1 98.44 111 LYS B N 1
ATOM 2413 C CA . LYS B 1 111 ? 6.543 24.438 11.484 1 98.44 111 LYS B CA 1
ATOM 2414 C C . LYS B 1 111 ? 6.285 25.078 10.125 1 98.44 111 LYS B C 1
ATOM 2416 O O . LYS B 1 111 ? 5.34 25.859 9.969 1 98.44 111 LYS B O 1
ATOM 2421 N N . GLU B 1 112 ? 7.113 24.781 9.164 1 98.5 112 GLU B N 1
ATOM 2422 C CA . GLU B 1 112 ? 6.941 25.312 7.812 1 98.5 112 GLU B CA 1
ATOM 2423 C C . GLU B 1 112 ? 5.637 24.828 7.191 1 98.5 112 GLU B C 1
ATOM 2425 O O . GLU B 1 112 ? 4.941 25.594 6.52 1 98.5 112 GLU B O 1
ATOM 2430 N N . MET B 1 113 ? 5.324 23.547 7.383 1 98.75 113 MET B N 1
ATOM 2431 C CA . MET B 1 113 ? 4.059 23 6.898 1 98.75 113 MET B CA 1
ATOM 2432 C C . MET B 1 113 ? 2.877 23.781 7.469 1 98.75 113 MET B C 1
ATOM 2434 O O . MET B 1 113 ? 1.955 24.141 6.738 1 98.75 113 MET B O 1
ATOM 2438 N N . ALA B 1 114 ? 2.988 24.031 8.766 1 98.75 114 ALA B N 1
ATOM 2439 C CA . ALA B 1 114 ? 1.923 24.766 9.445 1 98.75 114 ALA B CA 1
ATOM 2440 C C . ALA B 1 114 ? 1.763 26.156 8.859 1 98.75 114 ALA B C 1
ATOM 2442 O O . ALA B 1 114 ? 0.641 26.625 8.641 1 98.75 114 ALA B O 1
ATOM 2443 N N . GLN B 1 115 ? 2.836 26.797 8.617 1 98.69 115 GLN B N 1
ATOM 2444 C CA . GLN B 1 115 ? 2.809 28.156 8.047 1 98.69 115 GLN B CA 1
ATOM 2445 C C . GLN B 1 115 ? 2.18 28.141 6.66 1 98.69 115 GLN B C 1
ATOM 2447 O O . GLN B 1 115 ? 1.356 29.016 6.344 1 98.69 115 GLN B O 1
ATOM 2452 N N . ILE B 1 116 ? 2.561 27.188 5.84 1 98.81 116 ILE B N 1
ATOM 2453 C CA . ILE B 1 116 ? 2.037 27.078 4.484 1 98.81 116 ILE B CA 1
ATOM 2454 C C . ILE B 1 116 ? 0.531 26.828 4.531 1 98.81 116 ILE B C 1
ATOM 2456 O O . ILE B 1 116 ? -0.236 27.484 3.828 1 98.81 116 ILE B O 1
ATOM 2460 N N . LEU B 1 117 ? 0.162 25.891 5.371 1 98.75 117 LEU B N 1
ATOM 2461 C CA . LEU B 1 117 ? -1.259 25.578 5.504 1 98.75 117 LEU B CA 1
ATOM 2462 C C . LEU B 1 117 ? -2.035 26.797 5.977 1 98.75 117 LEU B C 1
ATOM 2464 O O . LEU B 1 117 ? -3.09 27.125 5.426 1 98.75 117 LEU B O 1
ATOM 2468 N N . SER B 1 118 ? -1.505 27.516 6.938 1 98.62 118 SER B N 1
ATOM 2469 C CA . SER B 1 118 ? -2.182 28.688 7.496 1 98.62 118 SER B CA 1
ATOM 2470 C C . SER B 1 118 ? -2.336 29.781 6.449 1 98.62 118 SER B C 1
ATOM 2472 O O . SER B 1 118 ? -3.363 30.453 6.402 1 98.62 118 SER B O 1
ATOM 2474 N N . ARG B 1 119 ? -1.364 29.953 5.668 1 98.19 119 ARG B N 1
ATOM 2475 C CA . ARG B 1 119 ? -1.371 30.984 4.648 1 98.19 119 ARG B CA 1
ATOM 2476 C C . ARG B 1 119 ? -2.438 30.719 3.592 1 98.19 119 ARG B C 1
ATOM 2478 O O . ARG B 1 119 ? -3.104 31.641 3.119 1 98.19 119 ARG B O 1
ATOM 2485 N N . HIS B 1 120 ? -2.652 29.453 3.219 1 98.44 120 HIS B N 1
ATOM 2486 C CA . HIS B 1 120 ? -3.461 29.156 2.043 1 98.44 120 HIS B CA 1
ATOM 2487 C C . HIS B 1 120 ? -4.848 28.656 2.443 1 98.44 120 HIS B C 1
ATOM 2489 O O . HIS B 1 120 ? -5.746 28.562 1.604 1 98.44 120 HIS B O 1
ATOM 2495 N N . LEU B 1 121 ? -5.008 28.344 3.732 1 98.12 121 LEU B N 1
ATOM 2496 C CA . LEU B 1 121 ? -6.289 27.781 4.141 1 98.12 121 LEU B CA 1
ATOM 2497 C C . LEU B 1 121 ? -7.004 28.688 5.129 1 98.12 121 LEU B C 1
ATOM 2499 O O . LEU B 1 121 ? -7.789 28.219 5.957 1 98.12 121 LEU B O 1
ATOM 2503 N N . SER B 1 122 ? -6.691 29.906 5.094 1 95.88 122 SER B N 1
ATOM 2504 C CA . SER B 1 122 ? -7.445 30.859 5.906 1 95.88 122 SER B CA 1
ATOM 2505 C C . SER B 1 122 ? -8.945 30.625 5.77 1 95.88 122 SER B C 1
ATOM 2507 O O . SER B 1 122 ? -9.445 30.391 4.668 1 95.88 122 SER B O 1
ATOM 2509 N N . PRO B 1 123 ? -9.75 30.656 6.891 1 97 123 PRO B N 1
ATOM 2510 C CA . PRO B 1 123 ? -9.414 31.234 8.195 1 97 123 PRO B CA 1
ATOM 2511 C C . PRO B 1 123 ? -8.828 30.203 9.156 1 97 123 PRO B C 1
ATOM 2513 O O . PRO B 1 123 ? -8.664 30.484 10.344 1 97 123 PRO B O 1
ATOM 2516 N N . LEU B 1 124 ? -8.562 29.062 8.68 1 97.56 124 LEU B N 1
ATOM 2517 C CA . LEU B 1 124 ? -7.938 28.062 9.547 1 97.56 124 LEU B CA 1
ATOM 2518 C C . LEU B 1 124 ? -6.488 28.438 9.844 1 97.56 124 LEU B C 1
ATOM 2520 O O . LEU B 1 124 ? -5.77 28.906 8.969 1 97.56 124 LEU B O 1
ATOM 2524 N N . TYR B 1 125 ? -6.086 28.234 11.078 1 98.12 125 TYR B N 1
ATOM 2525 C CA . TYR B 1 125 ? -4.719 28.484 11.523 1 98.12 125 TYR B CA 1
ATOM 2526 C C . TYR B 1 125 ? -4.07 27.219 12.055 1 98.12 125 TYR B C 1
ATOM 2528 O O . TYR B 1 125 ? -4.633 26.531 12.914 1 98.12 125 TYR B O 1
ATOM 2536 N N . PHE B 1 126 ? -2.904 26.906 11.5 1 98.56 126 PHE B N 1
ATOM 2537 C CA . PHE B 1 126 ? -2.205 25.672 11.836 1 98.56 126 PHE B CA 1
ATOM 2538 C C . PHE B 1 126 ? -0.933 25.953 12.617 1 98.56 126 PHE B C 1
ATOM 2540 O O . PHE B 1 126 ? -0.242 26.938 12.352 1 98.56 126 PHE B O 1
ATOM 2547 N N . GLN B 1 127 ? -0.615 25.109 13.562 1 98.38 127 GLN B N 1
ATOM 2548 C CA . GLN B 1 127 ? 0.606 25.234 14.352 1 98.38 127 GLN B CA 1
ATOM 2549 C C . GLN B 1 127 ? 1.239 23.875 14.594 1 98.38 127 GLN B C 1
ATOM 2551 O O . GLN B 1 127 ? 0.537 22.859 14.672 1 98.38 127 GLN B O 1
ATOM 2556 N N . ASP B 1 128 ? 2.541 23.844 14.633 1 98.56 128 ASP B N 1
ATOM 2557 C CA . ASP B 1 128 ? 3.283 22.672 15.07 1 98.56 128 ASP B CA 1
ATOM 2558 C C . ASP B 1 128 ? 3.084 22.422 16.562 1 98.56 128 ASP B C 1
ATOM 2560 O O 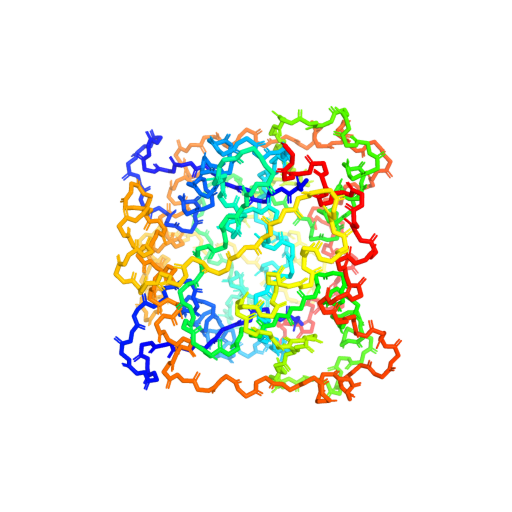. ASP B 1 128 ? 3.473 23.234 17.391 1 98.56 128 ASP B O 1
ATOM 2564 N N . LYS B 1 129 ? 2.467 21.312 16.906 1 97.69 129 LYS B N 1
ATOM 2565 C CA . LYS B 1 129 ? 2.234 21 18.312 1 97.69 129 LYS B CA 1
ATOM 2566 C C . LYS B 1 129 ? 3.535 20.609 19.016 1 97.69 129 LYS B C 1
ATOM 2568 O O . LYS B 1 129 ? 3.607 20.594 20.234 1 97.69 129 LYS B O 1
ATOM 2573 N N . GLN B 1 130 ? 4.539 20.281 18.281 1 97.06 130 GLN B N 1
ATOM 2574 C CA . GLN B 1 130 ? 5.863 19.922 18.766 1 97.06 130 GLN B CA 1
ATOM 2575 C C . GLN B 1 130 ? 5.797 18.719 19.703 1 97.06 130 GLN B C 1
ATOM 2577 O O . GLN B 1 130 ? 6.332 18.766 20.812 1 97.06 130 GLN B O 1
ATOM 2582 N N . VAL B 1 131 ? 5.203 17.703 19.219 1 97.5 131 VAL B N 1
ATOM 2583 C CA . VAL B 1 131 ? 5.086 16.5 20.016 1 97.5 131 VAL B CA 1
ATOM 2584 C C . VAL B 1 131 ? 6.363 15.664 19.891 1 97.5 131 VAL B C 1
ATOM 2586 O O . VAL B 1 131 ? 7.004 15.664 18.844 1 97.5 131 VAL B O 1
ATOM 2589 N N . THR B 1 132 ? 6.719 14.992 20.984 1 97.25 132 THR B N 1
ATOM 2590 C CA . THR B 1 132 ? 7.785 14 20.953 1 97.25 132 THR B CA 1
ATOM 2591 C C . THR B 1 132 ? 7.27 12.664 20.438 1 97.25 132 THR B C 1
ATOM 2593 O O . THR B 1 132 ? 6.062 12.484 20.25 1 97.25 132 THR B O 1
ATOM 2596 N N . ILE B 1 133 ? 8.203 11.766 20.156 1 96.94 133 ILE B N 1
ATOM 2597 C CA . ILE B 1 133 ? 7.824 10.414 19.766 1 96.94 133 ILE B CA 1
ATOM 2598 C C . ILE B 1 133 ? 6.957 9.781 20.859 1 96.94 133 ILE B C 1
ATOM 2600 O O . ILE B 1 133 ? 5.949 9.133 20.547 1 96.94 133 ILE B O 1
ATOM 2604 N N . HIS B 1 134 ? 7.371 9.984 22.078 1 95.06 134 HIS B N 1
ATOM 2605 C CA . HIS B 1 134 ? 6.617 9.461 23.219 1 95.06 134 HIS B CA 1
ATOM 2606 C C . HIS B 1 134 ? 5.215 10.055 23.266 1 95.06 134 HIS B C 1
ATOM 2608 O O . HIS B 1 134 ? 4.234 9.328 23.453 1 95.06 134 HIS B O 1
ATOM 2614 N N . ASP B 1 135 ? 5.07 11.359 23.109 1 95.5 135 ASP B N 1
ATOM 2615 C CA . ASP B 1 135 ? 3.77 12.023 23.094 1 95.5 135 ASP B CA 1
ATOM 2616 C C . ASP B 1 135 ? 2.885 11.469 21.969 1 95.5 135 ASP B C 1
ATOM 2618 O O . ASP B 1 135 ? 1.692 11.242 22.172 1 95.5 135 ASP B O 1
ATOM 2622 N N . TYR B 1 136 ? 3.465 11.32 20.781 1 95.31 136 TYR B N 1
ATOM 2623 C CA . TYR B 1 136 ? 2.742 10.789 19.625 1 95.31 136 TYR B CA 1
ATOM 2624 C C . TYR B 1 136 ? 2.152 9.422 19.938 1 95.31 136 TYR B C 1
ATOM 2626 O O . TYR B 1 136 ? 0.989 9.156 19.625 1 95.31 136 TYR B O 1
ATOM 2634 N N . GLN B 1 137 ? 3.016 8.57 20.516 1 92.38 137 GLN B N 1
ATOM 2635 C CA . GLN B 1 137 ? 2.561 7.23 20.875 1 92.38 137 GLN B CA 1
ATOM 2636 C C . GLN B 1 137 ? 1.426 7.289 21.891 1 92.38 137 GLN B C 1
ATOM 2638 O O . GLN B 1 137 ? 0.451 6.543 21.781 1 92.38 137 GLN B O 1
ATOM 2643 N N . GLN B 1 138 ? 1.51 8.156 22.828 1 92.12 138 GLN B N 1
ATOM 2644 C CA . GLN B 1 138 ? 0.489 8.281 23.859 1 92.12 138 GLN B CA 1
ATOM 2645 C C . GLN B 1 138 ? -0.824 8.797 23.281 1 92.12 138 GLN B C 1
ATOM 2647 O O . GLN B 1 138 ? -1.899 8.305 23.641 1 92.12 138 GLN B O 1
ATOM 2652 N N . LEU B 1 139 ? -0.698 9.773 22.391 1 89.94 139 LEU B N 1
ATOM 2653 C CA . LEU B 1 139 ? -1.871 10.367 21.766 1 89.94 139 LEU B CA 1
ATOM 2654 C C . LEU B 1 139 ? -2.656 9.32 20.984 1 89.94 139 LEU B C 1
ATOM 2656 O O . LEU B 1 139 ? -3.875 9.438 20.828 1 89.94 139 LEU B O 1
ATOM 2660 N N . ASN B 1 140 ? -1.966 8.273 20.516 1 88.75 140 ASN B N 1
ATOM 2661 C CA . ASN B 1 140 ? -2.574 7.285 19.641 1 88.75 140 ASN B CA 1
ATOM 2662 C C . ASN B 1 140 ? -2.525 5.887 20.25 1 88.75 140 ASN B C 1
ATOM 2664 O O . ASN B 1 140 ? -2.693 4.891 19.547 1 88.75 140 ASN B O 1
ATOM 2668 N N . CYS B 1 141 ? -2.359 5.746 21.469 1 87.75 141 CYS B N 1
ATOM 2669 C CA . CYS B 1 141 ? -2.051 4.504 22.172 1 87.75 141 CYS B CA 1
ATOM 2670 C C . CYS B 1 141 ? -3.174 3.488 22 1 87.75 141 CYS B C 1
ATOM 2672 O O . CYS B 1 141 ? -2.949 2.283 22.125 1 87.75 141 CYS B O 1
ATOM 2674 N N . GLN B 1 142 ? -4.32 3.941 21.688 1 85.19 142 GLN B N 1
ATOM 2675 C CA . GLN B 1 142 ? -5.449 3.027 21.562 1 85.19 142 GLN B CA 1
ATOM 2676 C C . GLN B 1 142 ? -5.41 2.281 20.219 1 85.19 142 GLN B C 1
ATOM 2678 O O . GLN B 1 142 ? -6.148 1.312 20.031 1 85.19 142 GLN B O 1
ATOM 2683 N N . PHE B 1 143 ? -4.539 2.707 19.375 1 85.12 143 PHE B N 1
ATOM 2684 C CA . PHE B 1 143 ? -4.477 2.098 18.047 1 85.12 143 PHE B CA 1
ATOM 2685 C C . PHE B 1 143 ? -3.217 1.25 17.906 1 85.12 143 PHE B C 1
ATOM 2687 O O . PHE B 1 143 ? -2.107 1.735 18.125 1 85.12 143 PHE B O 1
ATOM 2694 N N . PRO B 1 144 ? -3.338 0.069 17.453 1 78.88 144 PRO B N 1
ATOM 2695 C CA . PRO B 1 144 ? -2.199 -0.848 17.359 1 78.88 144 PRO B CA 1
ATOM 2696 C C . PRO B 1 144 ? -1.117 -0.348 16.406 1 78.88 144 PRO B C 1
ATOM 2698 O O . PRO B 1 144 ? 0.067 -0.626 16.609 1 78.88 144 PRO B O 1
ATOM 2701 N N . TRP B 1 145 ? -1.519 0.376 15.406 1 85.94 145 TRP B N 1
ATOM 2702 C CA . TRP B 1 145 ? -0.551 0.837 14.414 1 85.94 145 TRP B CA 1
ATOM 2703 C C . TRP B 1 145 ? 0.324 1.948 14.984 1 85.94 145 TRP B C 1
ATOM 2705 O O . TRP B 1 145 ? 1.351 2.301 14.398 1 85.94 145 TRP B O 1
ATOM 2715 N N . SER B 1 146 ? 0.001 2.529 16.125 1 88.56 146 SER B N 1
ATOM 2716 C CA . SER B 1 146 ? 0.649 3.721 16.656 1 88.56 146 SER B CA 1
ATOM 2717 C C . SER B 1 146 ? 2.117 3.457 16.984 1 88.56 146 SER B C 1
ATOM 2719 O O . SER B 1 146 ? 2.975 4.305 16.734 1 88.56 146 SER B O 1
ATOM 2721 N N . GLN B 1 147 ? 2.416 2.275 17.5 1 90.06 147 GLN B N 1
ATOM 2722 C CA . GLN B 1 147 ? 3.801 1.951 17.828 1 90.06 147 GLN B CA 1
ATOM 2723 C C . GLN B 1 147 ? 4.66 1.879 16.578 1 90.06 147 GLN B C 1
ATOM 2725 O O . GLN B 1 147 ? 5.793 2.361 16.562 1 90.06 147 GLN B O 1
ATOM 2730 N N . ASP B 1 148 ? 4.148 1.259 15.578 1 91.69 148 ASP B N 1
ATOM 2731 C CA . ASP B 1 148 ? 4.883 1.124 14.32 1 91.69 148 ASP B CA 1
ATOM 2732 C C . ASP B 1 148 ? 5.18 2.492 13.711 1 91.69 148 ASP B C 1
ATOM 2734 O O . ASP B 1 148 ? 6.289 2.73 13.227 1 91.69 148 ASP B O 1
ATOM 2738 N N . TYR B 1 149 ? 4.23 3.406 13.719 1 94.44 149 TYR B N 1
ATOM 2739 C CA . TYR B 1 149 ? 4.422 4.742 13.172 1 94.44 149 TYR B CA 1
ATOM 2740 C C . TYR B 1 149 ? 5.363 5.562 14.047 1 94.44 149 TYR B C 1
ATOM 2742 O O . TYR B 1 149 ? 6.16 6.355 13.539 1 94.44 149 TYR B O 1
ATOM 2750 N N . ALA B 1 150 ? 5.23 5.41 15.367 1 96.44 150 ALA B N 1
ATOM 2751 C CA . ALA B 1 150 ? 6.184 6.07 16.266 1 96.44 150 ALA B CA 1
ATOM 2752 C C . ALA B 1 150 ? 7.613 5.645 15.945 1 96.44 150 ALA B C 1
ATOM 2754 O O . ALA B 1 150 ? 8.516 6.484 15.859 1 96.44 150 ALA B O 1
ATOM 2755 N N . ASN B 1 151 ? 7.785 4.355 15.758 1 96.31 151 ASN B N 1
ATOM 2756 C CA . ASN B 1 151 ? 9.094 3.83 15.391 1 96.31 151 ASN B CA 1
ATOM 2757 C C . ASN B 1 151 ? 9.57 4.383 14.047 1 96.31 151 ASN B C 1
ATOM 2759 O O . ASN B 1 151 ? 10.758 4.641 13.867 1 96.31 151 ASN B O 1
ATOM 2763 N N . MET B 1 152 ? 8.656 4.516 13.133 1 96.88 152 MET B N 1
ATOM 2764 C CA . MET B 1 152 ? 8.992 5.086 11.828 1 96.88 152 MET B CA 1
ATOM 2765 C C . MET B 1 152 ? 9.516 6.512 11.984 1 96.88 152 MET B C 1
ATOM 2767 O O . MET B 1 152 ? 10.562 6.855 11.445 1 96.88 152 MET B O 1
ATOM 2771 N N . PHE B 1 153 ? 8.836 7.344 12.734 1 97.5 153 PHE B N 1
ATOM 2772 C CA . PHE B 1 153 ? 9.273 8.727 12.922 1 97.5 153 PHE B CA 1
ATOM 2773 C C . PHE B 1 153 ? 10.594 8.773 13.68 1 97.5 153 PHE B C 1
ATOM 2775 O O . PHE B 1 153 ? 11.445 9.617 13.391 1 97.5 153 PHE B O 1
ATOM 2782 N N . ASP B 1 154 ? 10.711 7.855 14.625 1 97.25 154 ASP B N 1
ATOM 2783 C CA . ASP B 1 154 ? 11.992 7.758 15.328 1 97.25 154 ASP B CA 1
ATOM 2784 C C . ASP B 1 154 ? 13.125 7.449 14.359 1 97.25 154 ASP B C 1
ATOM 2786 O O . ASP B 1 154 ? 14.195 8.047 14.438 1 97.25 154 ASP B O 1
ATOM 2790 N N . PHE B 1 155 ? 12.875 6.602 13.469 1 97.88 155 PHE B N 1
ATOM 2791 C CA . PHE B 1 155 ? 13.844 6.273 12.43 1 97.88 155 PHE B CA 1
ATOM 2792 C C . PHE B 1 155 ? 14.148 7.492 11.57 1 97.88 155 PHE B C 1
ATOM 2794 O O . PHE B 1 155 ? 15.312 7.766 11.258 1 97.88 155 PHE B O 1
ATOM 2801 N N . TYR B 1 156 ? 13.141 8.242 11.188 1 96.94 156 TYR B N 1
ATOM 2802 C CA . TYR B 1 156 ? 13.305 9.422 10.352 1 96.94 156 TYR B CA 1
ATOM 2803 C C . TYR B 1 156 ? 14.172 10.469 11.047 1 96.94 156 TYR B C 1
ATOM 2805 O O . TYR B 1 156 ? 14.898 11.211 10.391 1 96.94 156 TYR B O 1
ATOM 2813 N N . LEU B 1 157 ? 14.102 10.523 12.328 1 96.25 157 LEU B N 1
ATOM 2814 C CA . LEU B 1 157 ? 14.859 11.5 13.102 1 96.25 157 LEU B CA 1
ATOM 2815 C C . LEU B 1 157 ? 16.328 11.109 13.195 1 96.25 157 LEU B C 1
ATOM 2817 O O . LEU B 1 157 ? 17.203 11.969 13.359 1 96.25 157 LEU B O 1
ATOM 2821 N N . ARG B 1 158 ? 16.578 9.852 13.008 1 95.69 158 ARG B N 1
ATOM 2822 C CA . ARG B 1 158 ? 17.922 9.375 13.344 1 95.69 158 ARG B CA 1
ATOM 2823 C C . ARG B 1 158 ? 18.719 9.062 12.078 1 95.69 158 ARG B C 1
ATOM 2825 O O . ARG B 1 158 ? 19.953 9.008 12.117 1 95.69 158 ARG B O 1
ATOM 2832 N N . VAL B 1 159 ? 18.016 8.812 11.062 1 92.25 159 VAL B N 1
ATOM 2833 C CA . VAL B 1 159 ? 18.688 8.383 9.836 1 92.25 159 VAL B CA 1
ATOM 2834 C C . VAL B 1 159 ? 18.328 9.328 8.695 1 92.25 159 VAL B C 1
ATOM 2836 O O . VAL B 1 159 ? 17.141 9.617 8.461 1 92.25 159 VAL B O 1
ATOM 2839 N N . ASP B 1 160 ? 19.344 9.781 8.047 1 82.38 160 ASP B N 1
ATOM 2840 C CA . ASP B 1 160 ? 19.125 10.586 6.848 1 82.38 160 ASP B CA 1
ATOM 2841 C C . ASP B 1 160 ? 18.625 9.719 5.695 1 82.38 160 ASP B C 1
ATOM 2843 O O . ASP B 1 160 ? 19.312 8.797 5.258 1 82.38 160 ASP B O 1
ATOM 2847 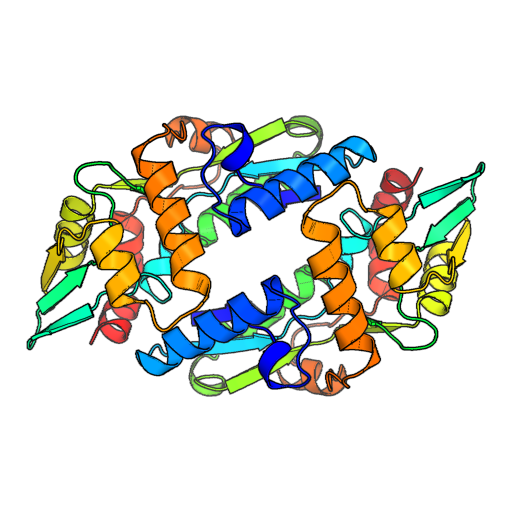N N . GLN B 1 161 ? 17.453 10.07 5.176 1 75.88 161 GLN B N 1
ATOM 2848 C CA . GLN B 1 161 ? 16.859 9.227 4.145 1 75.88 161 GLN B CA 1
ATOM 2849 C C . GLN B 1 161 ? 17.375 9.609 2.758 1 75.88 161 GLN B C 1
ATOM 2851 O O . GLN B 1 161 ? 17.125 8.906 1.78 1 75.88 161 GLN B O 1
ATOM 2856 N N . ARG B 1 162 ? 18.141 10.57 2.615 1 73.88 162 ARG B N 1
ATOM 2857 C CA . ARG B 1 162 ? 18.844 11.008 1.413 1 73.88 162 ARG B CA 1
ATOM 2858 C C . ARG B 1 162 ? 17.875 11.258 0.268 1 73.88 162 ARG B C 1
ATOM 2860 O O . ARG B 1 162 ? 18.156 10.922 -0.882 1 73.88 162 ARG B O 1
ATOM 2867 N N . PHE B 1 163 ? 16.703 11.57 0.682 1 85 163 PHE B N 1
ATOM 2868 C CA . PHE B 1 163 ? 15.773 12.008 -0.356 1 85 163 PHE B CA 1
ATOM 2869 C C . PHE B 1 163 ? 16.25 13.312 -0.989 1 85 163 PHE B C 1
ATOM 2871 O O . PHE B 1 163 ? 16.812 14.172 -0.305 1 85 163 PHE B O 1
ATOM 2878 N N . ASN B 1 164 ? 16.078 13.344 -2.291 1 86.12 164 ASN B N 1
ATOM 2879 C CA . ASN B 1 164 ? 16.547 14.516 -3.031 1 86.12 164 ASN B CA 1
ATOM 2880 C C . ASN B 1 164 ? 15.578 14.891 -4.148 1 86.12 164 ASN B C 1
ATOM 2882 O O . ASN B 1 164 ? 15.344 14.102 -5.066 1 86.12 164 ASN B O 1
ATOM 2886 N N . VAL B 1 165 ? 15.117 16.109 -4.047 1 89.5 165 VAL B N 1
ATOM 2887 C CA . VAL B 1 165 ? 14.125 16.594 -5.004 1 89.5 165 VAL B CA 1
ATOM 2888 C C . VAL B 1 165 ? 14.742 16.656 -6.398 1 89.5 165 VAL B C 1
ATOM 2890 O O . VAL B 1 165 ? 14.133 16.234 -7.379 1 89.5 165 VAL B O 1
ATOM 2893 N N . ASP B 1 166 ? 15.961 17.125 -6.5 1 90.94 166 ASP B N 1
ATOM 2894 C CA . ASP B 1 166 ? 16.641 17.234 -7.785 1 90.94 166 ASP B CA 1
ATOM 2895 C C . ASP B 1 166 ? 16.844 15.867 -8.43 1 90.94 166 ASP B C 1
ATOM 2897 O O . ASP B 1 166 ? 16.672 15.711 -9.641 1 90.94 166 ASP B O 1
ATOM 2901 N N . ALA B 1 167 ? 17.266 14.945 -7.598 1 91.94 167 ALA B N 1
ATOM 2902 C CA . ALA B 1 167 ? 17.453 13.586 -8.094 1 91.94 167 ALA B CA 1
ATOM 2903 C C . ALA B 1 167 ? 16.141 13.016 -8.633 1 91.94 167 ALA B C 1
ATOM 2905 O O . ALA B 1 167 ? 16.125 12.297 -9.633 1 91.94 167 ALA B O 1
ATOM 2906 N N . THR B 1 168 ? 15.047 13.359 -7.957 1 94.94 168 THR B N 1
ATOM 2907 C CA . THR B 1 168 ? 13.727 12.914 -8.391 1 94.94 168 THR B CA 1
ATOM 2908 C C . THR B 1 168 ? 13.391 13.477 -9.773 1 94.94 168 THR B C 1
ATOM 2910 O O . THR B 1 168 ? 12.898 12.75 -10.641 1 94.94 168 THR B O 1
ATOM 2913 N N . GLN B 1 169 ? 13.758 14.727 -9.945 1 93.12 169 GLN B N 1
ATOM 2914 C CA . GLN B 1 169 ? 13.492 15.375 -11.227 1 93.12 169 GLN B CA 1
ATOM 2915 C C . GLN B 1 169 ? 14.328 14.75 -12.336 1 93.12 169 GLN B C 1
ATOM 2917 O O . GLN B 1 169 ? 13.883 14.648 -13.484 1 93.12 169 GLN B O 1
ATOM 2922 N N . ARG B 1 170 ? 15.43 14.266 -12.031 1 92.44 170 ARG B N 1
ATOM 2923 C CA . ARG B 1 170 ? 16.297 13.641 -13.023 1 92.44 170 ARG B CA 1
ATOM 2924 C C . ARG B 1 170 ? 15.758 12.281 -13.453 1 92.44 170 ARG B C 1
ATOM 2926 O O . ARG B 1 170 ? 15.93 11.875 -14.602 1 92.44 170 ARG B O 1
ATOM 2933 N N . ILE B 1 171 ? 15.133 11.555 -12.602 1 92 171 ILE B N 1
ATOM 2934 C CA . ILE B 1 171 ? 14.531 10.266 -12.906 1 92 171 ILE B CA 1
ATOM 2935 C C . ILE B 1 171 ? 13.375 10.445 -13.891 1 92 171 ILE B C 1
ATOM 2937 O O . ILE B 1 171 ? 13.156 9.609 -14.766 1 92 171 ILE B O 1
ATOM 2941 N N . SER B 1 172 ? 12.703 11.562 -13.766 1 92.62 172 SER B N 1
ATOM 2942 C CA . SER B 1 172 ? 11.523 11.828 -14.578 1 92.62 172 SER B CA 1
ATOM 2943 C C . SER B 1 172 ? 11.469 13.289 -15.016 1 92.62 172 SER B C 1
ATOM 2945 O O . SER B 1 172 ? 10.602 14.047 -14.578 1 92.62 172 SER B O 1
ATOM 2947 N N . PRO B 1 173 ? 12.211 13.641 -16.016 1 91.19 173 PRO B N 1
ATOM 2948 C CA . PRO B 1 173 ? 12.312 15.047 -16.406 1 91.19 173 PRO B CA 1
ATOM 2949 C C . PRO B 1 173 ? 11.008 15.609 -16.969 1 91.19 173 PRO B C 1
ATOM 2951 O O . PRO B 1 173 ? 10.781 16.812 -16.922 1 91.19 173 PRO B O 1
ATOM 2954 N N . SER B 1 174 ? 10.148 14.789 -17.422 1 92.88 174 SER B N 1
ATOM 2955 C CA . SER B 1 174 ? 8.906 15.234 -18.031 1 92.88 174 SER B CA 1
ATOM 2956 C C . SER B 1 174 ? 7.816 15.438 -16.984 1 92.88 174 SER B C 1
ATOM 2958 O O . SER B 1 174 ? 6.742 15.961 -17.297 1 92.88 174 SER B O 1
ATOM 2960 N N . VAL B 1 175 ? 8.055 14.984 -15.781 1 94.38 175 VAL B N 1
ATOM 2961 C CA . VAL B 1 175 ? 7.066 15.078 -14.711 1 94.38 175 VAL B CA 1
ATOM 2962 C C . VAL B 1 175 ? 7.293 16.359 -13.906 1 94.38 175 VAL B C 1
ATOM 2964 O O . VAL B 1 175 ? 8.414 16.641 -13.492 1 94.38 175 VAL B O 1
ATOM 2967 N N . ARG B 1 176 ? 6.234 17.109 -13.773 1 94.44 176 ARG B N 1
ATOM 2968 C CA . ARG B 1 176 ? 6.301 18.234 -12.844 1 94.44 176 ARG B CA 1
ATOM 2969 C C . ARG B 1 176 ? 6.109 17.766 -11.406 1 94.44 176 ARG B C 1
ATOM 2971 O O . ARG B 1 176 ? 5.012 17.359 -11.023 1 94.44 176 ARG B O 1
ATOM 2978 N N . ILE B 1 177 ? 7.137 17.875 -10.641 1 96.31 177 ILE B N 1
ATOM 2979 C CA . ILE B 1 177 ? 7.078 17.469 -9.234 1 96.31 177 ILE B CA 1
ATOM 2980 C C . ILE B 1 177 ? 6.598 18.656 -8.391 1 96.31 177 ILE B C 1
ATOM 2982 O O . ILE B 1 177 ? 7.281 19.672 -8.297 1 96.31 177 ILE B O 1
ATOM 2986 N N . ARG B 1 178 ? 5.465 18.547 -7.789 1 97.69 178 ARG B N 1
ATOM 2987 C CA . ARG B 1 178 ? 4.859 19.641 -7.035 1 97.69 178 ARG B CA 1
ATOM 2988 C C . ARG B 1 178 ? 5.484 19.766 -5.652 1 97.69 178 ARG B C 1
ATOM 2990 O O . ARG B 1 178 ? 5.703 18.766 -4.973 1 97.69 178 ARG B O 1
ATOM 2997 N N . SER B 1 179 ? 5.707 20.969 -5.312 1 98.12 179 SER B N 1
ATOM 2998 C CA . SER B 1 179 ? 6.062 21.234 -3.922 1 98.12 179 SER B CA 1
ATOM 2999 C C . SER B 1 179 ? 4.852 21.078 -3.004 1 98.12 179 SER B C 1
ATOM 3001 O O . SER B 1 179 ? 3.717 20.984 -3.477 1 98.12 179 SER B O 1
ATOM 3003 N N . PHE B 1 180 ? 5.195 21.047 -1.725 1 98.62 180 PHE B N 1
ATOM 3004 C CA . PHE B 1 180 ? 4.102 20.969 -0.765 1 98.62 180 PHE B CA 1
ATOM 3005 C C . PHE B 1 180 ? 3.172 22.172 -0.896 1 98.62 180 PHE B C 1
ATOM 3007 O O . PHE B 1 180 ? 1.949 22.016 -0.929 1 98.62 180 PHE B O 1
ATOM 3014 N N . GLU B 1 181 ? 3.75 23.281 -1.007 1 98.69 181 GLU B N 1
ATOM 3015 C CA . GLU B 1 181 ? 2.945 24.5 -1.1 1 98.69 181 GLU B CA 1
ATOM 3016 C C . GLU B 1 181 ? 2.094 24.5 -2.365 1 98.69 181 GLU B C 1
ATOM 3018 O O . GLU B 1 181 ? 0.917 24.875 -2.326 1 98.69 181 GLU B O 1
ATOM 3023 N N . GLU B 1 182 ? 2.672 24.156 -3.473 1 98.5 182 GLU B N 1
ATOM 3024 C 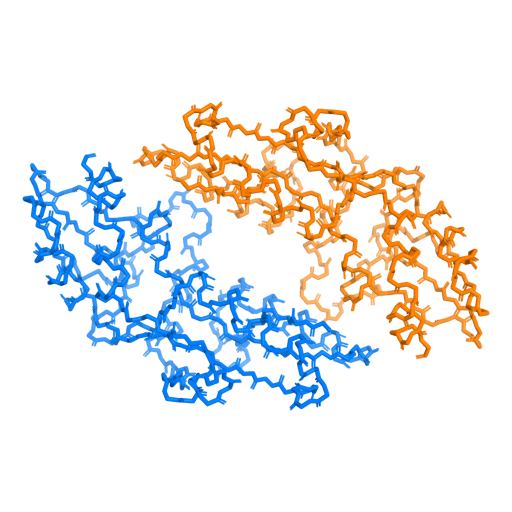CA . GLU B 1 182 ? 1.903 24.062 -4.711 1 98.5 182 GLU B CA 1
ATOM 3025 C C . GLU B 1 182 ? 0.736 23.094 -4.562 1 98.5 182 GLU B C 1
ATOM 3027 O O . GLU B 1 182 ? -0.363 23.344 -5.055 1 98.5 182 GLU B O 1
ATOM 3032 N N . TRP B 1 183 ? 1.001 21.938 -3.922 1 98.5 183 TRP B N 1
ATOM 3033 C CA . TRP B 1 183 ? -0.042 20.953 -3.697 1 98.5 183 TRP B CA 1
ATOM 3034 C C . TRP B 1 183 ? -1.15 21.516 -2.814 1 98.5 183 TRP B C 1
ATOM 3036 O O . TRP B 1 183 ? -2.336 21.312 -3.09 1 98.5 183 TRP B O 1
ATOM 3046 N N . VAL B 1 184 ? -0.759 22.234 -1.746 1 98.62 184 VAL B N 1
ATOM 3047 C CA . VAL B 1 184 ? -1.735 22.828 -0.839 1 98.62 184 VAL B CA 1
ATOM 3048 C C . VAL B 1 184 ? -2.602 23.828 -1.598 1 98.62 184 VAL B C 1
ATOM 3050 O O . VAL B 1 184 ? -3.828 23.828 -1.47 1 98.62 184 VAL B O 1
ATOM 3053 N N . GLN B 1 185 ? -1.954 24.625 -2.434 1 98.31 185 GLN B N 1
ATOM 3054 C CA . GLN B 1 185 ? -2.689 25.609 -3.219 1 98.31 185 GLN B CA 1
ATOM 3055 C C . GLN B 1 185 ? -3.684 24.938 -4.16 1 98.31 185 GLN B C 1
ATOM 3057 O O . GLN B 1 185 ? -4.844 25.344 -4.238 1 98.31 185 GLN B O 1
ATOM 3062 N N . ALA B 1 186 ? -3.203 23.953 -4.84 1 97.31 186 ALA B N 1
ATOM 3063 C CA . ALA B 1 186 ? -4.027 23.25 -5.824 1 97.31 186 ALA B CA 1
ATOM 3064 C C . ALA B 1 186 ? -5.188 22.516 -5.152 1 97.31 186 ALA B C 1
ATOM 3066 O O . ALA B 1 186 ? -6.219 22.266 -5.785 1 97.31 186 ALA B O 1
ATOM 3067 N N . ASN B 1 187 ? -5.047 22.203 -3.859 1 96.44 187 ASN B N 1
ATOM 3068 C CA . ASN B 1 187 ? -6.059 21.406 -3.168 1 96.44 187 ASN B CA 1
ATOM 3069 C C . ASN B 1 187 ? -6.707 22.203 -2.035 1 96.44 187 ASN B C 1
ATOM 3071 O O . ASN B 1 187 ? -7.258 21.609 -1.101 1 96.44 187 ASN B O 1
ATOM 3075 N N . ALA B 1 188 ? -6.613 23.484 -2.059 1 97.31 188 ALA B N 1
ATOM 3076 C CA . ALA B 1 188 ? -7.047 24.344 -0.957 1 97.31 188 ALA B CA 1
ATOM 3077 C C . ALA B 1 188 ? -8.516 24.125 -0.631 1 97.31 188 ALA B C 1
ATOM 3079 O O . ALA B 1 188 ? -8.891 24 0.539 1 97.31 188 ALA B O 1
ATOM 3080 N N . GLY B 1 189 ? -9.375 24.078 -1.673 1 94.31 189 GLY B N 1
ATOM 3081 C CA . GLY B 1 189 ? -10.789 23.844 -1.439 1 94.31 189 GLY B CA 1
ATOM 3082 C C . GLY B 1 189 ? -11.062 22.531 -0.731 1 94.31 189 GLY B C 1
ATOM 3083 O O . GLY B 1 189 ? -11.812 22.5 0.245 1 94.31 189 GLY B O 1
ATOM 3084 N N . ARG B 1 190 ? -10.445 21.516 -1.238 1 90.69 190 ARG B N 1
ATOM 3085 C CA . ARG B 1 190 ? -10.594 20.188 -0.657 1 90.69 190 ARG B CA 1
ATOM 3086 C C . ARG B 1 190 ? -10.07 20.156 0.775 1 90.69 190 ARG B C 1
ATOM 3088 O O . ARG B 1 190 ? -10.695 19.562 1.655 1 90.69 190 ARG B O 1
ATOM 3095 N N . LEU B 1 191 ? -8.93 20.797 1.037 1 95.94 191 LEU B N 1
ATOM 3096 C CA . LEU B 1 191 ? -8.297 20.797 2.352 1 95.94 191 LEU B CA 1
ATOM 3097 C C . LEU B 1 191 ? -9.125 21.594 3.354 1 95.94 191 LEU B C 1
ATOM 3099 O O . LEU B 1 191 ? -9.305 21.172 4.496 1 95.94 191 LEU B O 1
ATOM 3103 N N . LYS B 1 192 ? -9.688 22.672 2.953 1 94.56 192 LYS B N 1
ATOM 3104 C CA . LYS B 1 192 ? -10.539 23.469 3.83 1 94.56 192 LYS B CA 1
ATOM 3105 C C . LYS B 1 192 ? -11.773 22.672 4.262 1 94.56 192 LYS B C 1
ATOM 3107 O O . LYS B 1 192 ? -12.148 22.688 5.438 1 94.56 192 LYS B O 1
ATOM 3112 N N . LYS B 1 193 ? -12.312 22.031 3.328 1 89.44 193 LYS B N 1
ATOM 3113 C CA . LYS B 1 193 ? -13.492 21.219 3.635 1 89.44 193 LYS B CA 1
ATOM 3114 C C . LYS B 1 193 ? -13.141 20.078 4.59 1 89.44 193 LYS B C 1
ATOM 3116 O O . LYS B 1 193 ? -13.906 19.766 5.5 1 89.44 193 LYS B O 1
ATOM 3121 N N . ALA B 1 194 ? -12 19.531 4.391 1 90.62 194 ALA B N 1
ATOM 3122 C CA . ALA B 1 194 ? -11.57 18.375 5.18 1 90.62 194 ALA B CA 1
ATOM 3123 C C . ALA B 1 194 ? -11.242 18.781 6.613 1 90.62 194 ALA B C 1
ATOM 3125 O O . ALA B 1 194 ? -11.43 18 7.547 1 90.62 194 ALA B O 1
ATOM 3126 N N . PHE B 1 195 ? -10.797 19.984 6.828 1 93 195 PHE B N 1
ATOM 3127 C CA . PHE B 1 195 ? -10.281 20.359 8.141 1 93 195 PHE B CA 1
ATOM 3128 C C . PHE B 1 195 ? -11.289 21.234 8.875 1 93 195 PHE B C 1
ATOM 3130 O O . PHE B 1 195 ? -11.047 21.641 10.016 1 93 195 PHE B O 1
ATOM 3137 N N . SER B 1 196 ? -12.398 21.578 8.227 1 85.44 196 SER B N 1
ATOM 3138 C CA . SER B 1 196 ? -13.422 22.406 8.852 1 85.44 196 SER B CA 1
ATOM 3139 C C . SER B 1 196 ? -14.312 21.578 9.773 1 85.44 196 SER B C 1
ATOM 3141 O O . SER B 1 196 ? -14.5 20.375 9.547 1 85.44 196 SER B O 1
#

Sequence (392 aa):
VVFNTGLHTIKIIGIAARHLVAKAEVEAYMKGKGVPLTSLIVPTPYEDLLGILRPLPAGQNNRWLAIPMGITSLDMISVDDVGDIVRVIFNNRTGHLHKTHSVCGDKQTIKEMAQILSRHLSPLYFQDKQVTIHDYQQLNCQFPWSQDYANMFDFYLRVDQRFNVDATQRISPSVRIRSFEEWVQANAGRLKKAFSVVFNTGLHTIKIIGIAARHLVAKAEVEAYMKGKGVPLTSLIVPTPYEDLLGILRPLPAGQNNRWLAIPMGITSLDMISVDDVGDIVRVIFNNRTGHLHKTHSVCGDKQTIKEMAQILSRHLSPLYFQDKQVTIHDYQQLNCQFPWSQDYANMFDFYLRVDQRFNVDATQRISPSVRIRSFEEWVQANAGRLKKAFS

pLDDT: mean 94.49, std 3.99, range [73.88, 98.81]

Secondary structure (DSSP, 8-state):
-EEEE---HHHHHS---HHHHHHHHHHHHHHHTT---EEEE--EEGGGGGTTTPPEE-STTEEEE----TTSPEEEE-HHHHHHHHHHHHHTHHHHTT-EEE--SEEE-HHHHHHHHHHHSTT-EEEE----HHHHHHHTTTSTHHHHHHHHHHHHHHS-----HHHHHHH-TTS----HHHHHHHTHHHHHHHH-/-EEEE---HHHHHS---HHHHHHHHHHHHHHHTT---EEEE--EEGGGGGTTTPPEE-STTEEEE----TTSPEEEE-HHHHHHHHHHHHHTHHHHTT-EEE--SEEE-HHHHHHHHHHHSTT-EEEE----HHHHHHHTTTSTHHHHHHHHHHHHHHS-----HHHHHHH-TTS----HHHHHHHTHHHHHHHH-

Radius of gyration: 21.52 Å; Cα contacts (8 Å, |Δi|>4): 697; chains: 2; bounding box: 43×60×47 Å

Solvent-accessible surface area (backbone atoms only — not comparable to full-atom values): 20806 Å² total; per-residue (Å²): 90,80,40,77,38,38,64,45,36,45,84,73,76,63,38,68,19,52,73,33,30,44,29,25,48,52,49,51,51,31,52,74,69,63,43,71,34,24,37,32,35,70,51,49,43,59,66,38,46,72,41,94,57,42,62,39,84,58,59,93,50,32,30,28,39,72,58,45,47,66,85,47,60,46,56,21,26,45,63,68,46,51,54,52,45,51,50,50,44,66,76,38,43,79,85,39,56,74,36,76,45,53,41,28,31,35,70,39,28,52,55,55,49,16,50,50,46,25,70,64,34,63,82,38,39,44,38,52,59,68,31,44,51,68,51,47,29,61,76,34,60,90,40,82,57,28,59,34,52,32,32,40,40,52,46,58,75,73,41,87,80,77,62,32,47,68,61,28,39,67,76,27,72,86,55,80,68,51,36,62,60,57,48,46,59,78,36,28,71,63,49,43,62,70,73,101,91,82,39,77,38,37,62,47,36,46,84,72,76,63,40,68,20,50,76,33,30,43,29,26,49,52,49,51,50,30,52,74,70,63,42,70,34,24,36,32,34,70,52,49,43,57,65,36,45,72,43,92,57,42,62,38,84,59,57,92,50,30,30,29,39,73,59,45,47,67,85,46,61,45,57,22,26,46,64,68,45,52,53,52,44,52,51,51,44,66,74,39,43,81,85,37,56,74,36,76,44,52,40,31,29,36,72,40,29,51,56,54,47,15,50,50,48,25,70,65,34,64,83,38,38,44,37,52,59,67,30,45,52,68,52,46,29,61,77,33,59,90,40,82,58,28,59,35,52,32,31,40,40,52,45,59,74,73,43,85,80,77,63,32,46,67,61,28,39,68,78,28,74,88,53,80,68,50,36,62,62,56,49,47,61,78,37,27,71,62,49,43,61,70,73,101

Foldseek 3Di:
DEAEAADLLCVPPNFCLPVRNVRPVVVVVCVVVVNWYFYEHAFAELCCCLPPQPWDDDPDQETEREQAQAQFWGFYFHPVLVVVLVVLCVVVVVVRIPHYDYEGQEIDDPQRLQVLLVVQQPPHHYGYPNDHLVRQCVVCVVDPSSSSVSSVSVSVNPDPPPHDNVSNCVSPVPGDTHYSSRVCNVCNVVSNVSND/DEAEAADLLCVPPNFCLPVRNVRPVVVVVCVVVVNWYFYEHAFAELCCCLPPQPWDDDPDQETEREQAQAFFWGFYFHPVLVVVLVVLCVVVVVVRIPHYDYAGQEIDDPQRLQVLLVVQQPPHHYGYPNDHLVRQCVVCVVDPCSSSVSSVSVSVNPDPPPHDNVSNCVSPVPGDTHYSSRVCNVCNVVSNVSND

Organism: Magallana gigas (NCBI:txid29159)

InterPro domains:
  IPR008030 NmrA-like domain [PF05368] (17-169)
  IPR036291 NAD(P)-binding domain superfamily [SSF51735] (15-179)
  IPR051164 NmrA-like oxidoreductase [PTHR42748] (16-188)

Nearest PDB structures (foldseek):
  2wmd-assembly1_A-2  TM=9.165E-01  e=4.311E-17  Homo sapiens
  3dxf-assembly1_A  TM=9.117E-01  e=7.141E-17  Homo sapiens
  3dxf-assembly2_B  TM=9.082E-01  e=7.368E-16  Homo sapiens
  3e5m-assembly1_A  TM=8.706E-01  e=2.521E-16  Homo sapiens
  2exx-assembly1_B  TM=7.784E-01  e=1.041E-12  Homo sapiens